Protein AF-0000000086139986 (afdb_homodimer)

Foldseek 3Di:
DDDDDPDDDPCVLQDQVPQDPLLVVLQVVQLVQLPPDDDCVVVHLVVVQVCQCVQNGSDGRADADPQKDWDWDDAPDPPDTWIKIKHAEDPPDQAPAEEEEEEDDLLRHDANRRQRVLQNLLCHLRRHIYIYTGFHGWLVDAPPRSLRSLLRVLVCQQVPVCVVPVHHHAEYEYAAQRLCSRVLSQVSCVVPVVVRPGHLEYERELYQQQLLCPFPLLVVQDRSGPDHNVVSVVSSCGRPPPAHSVNCLPCSNRVLNPPLLVGPDEAYEYEYESNESSVRVRVSSLVVNVVSVYHGHYDYHYSQYGPNCRDDPPSDPSNVVSSVVVSVSSNVSD/DDDDDPDDDPCVLQDQVPQDPLLVVLQVVQLVQLPPDDDCVVVHLVVVQVCLCVQNGSDGRADADPQKDWDWDDAPDPPDTWIKIKHAEDPPDQAPAEEEEEEDDLLRHDANRRQRVLQNLLCHLRRHMYIYTGFHGWLVDAPPRSLRSLLRVLVCQQVCVCVPPVHHHAEYEYAAQRLCSRVLSQVSCVVPVVVRPGHLEYERELYDQQLLCPFPLLVVQDRSGPDHNVVSVVSSCGRPPPAHSVNCLPCSNRVLNPPLLVGPDEAYEYEYESNESSVRVRVSSLVVNVVSVYHGHYDYHYSQYGPNCRDDPPSDVSNVVSSVVVSVSSNVSD

pLDDT: mean 95.76, std 4.06, range [76.69, 98.94]

Radius of gyration: 26.97 Å; Cα contacts (8 Å, |Δi|>4): 1418; chains: 2; bounding box: 52×84×65 Å

Solvent-accessible surface area (backbone atoms only — not comparable to full-atom values): 34161 Å² total; per-residue (Å²): 130,81,86,73,45,43,43,49,64,57,34,65,47,57,40,73,84,61,36,48,67,55,39,50,52,42,51,53,52,47,34,55,44,61,69,69,42,86,52,44,86,78,69,33,52,70,54,37,48,49,30,35,68,70,44,70,40,71,54,80,41,60,58,72,52,84,77,50,42,80,48,70,44,68,43,87,51,86,94,42,66,36,48,30,28,34,30,66,39,67,88,94,58,82,48,74,18,24,33,43,36,30,54,31,44,50,50,44,40,78,47,39,58,53,50,36,68,60,46,47,48,53,10,60,69,50,32,15,30,26,41,22,40,34,54,54,36,18,65,90,33,30,71,59,47,26,56,50,44,49,38,31,49,50,52,46,32,69,75,40,21,41,82,75,70,64,22,46,52,30,33,40,23,16,30,29,42,6,15,30,49,32,53,53,32,51,54,47,42,59,68,73,39,71,86,54,91,60,51,61,28,34,44,31,34,39,18,56,32,59,70,53,71,72,51,46,38,47,74,66,50,80,59,68,50,84,51,36,53,70,61,50,50,53,29,47,46,36,33,42,68,92,59,49,59,76,59,28,51,39,39,92,69,5,52,58,49,40,71,57,62,79,45,91,57,49,35,35,39,30,32,34,21,65,49,24,43,37,34,47,37,31,55,50,48,37,50,52,43,24,51,40,60,26,54,42,34,33,44,69,32,46,50,28,39,55,68,39,74,74,47,63,76,81,60,31,72,58,24,50,52,49,53,49,52,53,43,50,54,52,45,73,61,100,130,81,84,75,46,44,43,47,67,58,34,65,47,56,40,74,85,61,35,48,67,55,38,51,52,43,51,53,51,46,33,57,42,63,67,70,42,84,52,44,87,76,68,33,51,72,55,39,49,50,31,36,66,69,44,69,42,73,54,77,40,60,58,73,53,85,76,50,41,82,48,71,43,70,41,89,51,86,96,41,67,36,46,30,27,33,30,65,38,66,88,94,57,82,47,74,19,24,33,41,36,30,54,32,44,52,51,44,39,78,48,38,58,54,51,35,68,60,46,48,47,53,8,60,68,50,33,15,31,27,41,22,40,35,56,54,36,18,64,89,33,30,71,57,47,26,55,51,43,48,38,31,48,51,53,47,33,69,75,40,23,41,81,75,70,63,21,47,52,27,32,40,24,17,30,29,42,7,15,30,48,35,54,53,32,51,54,48,43,61,69,73,40,69,84,55,92,61,51,58,29,34,45,31,34,40,19,56,32,59,69,53,72,71,50,47,37,46,73,67,48,80,59,66,49,86,52,35,54,70,60,50,52,53,30,48,47,36,33,42,67,92,58,49,59,76,60,27,50,38,38,92,69,5,53,59,48,42,71,57,61,79,45,90,58,49,33,33,39,29,33,34,20,65,48,24,41,38,35,46,37,33,55,51,47,37,50,53,44,24,50,41,61,25,55,42,34,32,45,67,32,45,49,27,39,56,68,40,74,72,48,64,75,81,58,30,71,56,23,50,52,48,55,49,50,54,42,51,53,53,45,74,62,102

Sequence (668 aa):
MPLESDLKLDQSKFHPSTISQQTHDFNAKLMEIGNAGPKWYEVGAEKYRQMRWNGETPMPRPAVLPEGQNIELPSRDAGRTIPCRVFKPAEGTQPNGVFYHIHGGGWVLQSEHFQDSMLKRYSDEANLVVVSVGYRLAPEHPYPAGNEDCFDIGEYLVDHAEEKFGAELKFLGGDSAGAHLCVLTAMKLLETRKNWRGFKGLVLNFGCYDLTESMPQVRHFDLPLVLDYDIMLKYFEAYLPGKTTDDRRDPWISPLYAKLNEYKLPSALFTCGTSDLLLDDSVIMSTKWAMSGAESILKIYPGAPHGFSFFPVGGTEQTEECLKDIGTFMRERLMPLESDLKLDQSKFHPSTISQQTHDFNAKLMEIGNAGPKWYEVGAEKYRQMRWNGETPMPRPAVLPEGQNIELPSRDAGRTIPCRVFKPAEGTQPNGVFYHIHGGGWVLQSEHFQDSMLKRYSDEANLVVVSVGYRLAPEHPYPAGNEDCFDIGEYLVDHAEEKFGAELKFLGGDSAGAHLCVLTAMKLLETRKNWRGFKGLVLNFGCYDLTESMPQVRHFDLPLVLDYDIMLKYFEAYLPGKTTDDRRDPWISPLYAKLNEYKLPSALFTCGTSDLLLDDSVIMSTKWAMSGAESILKIYPGAPHGFSFFPVGGTEQTEECLKDIGTFMRERL

Structure (mmCIF, N/CA/C/O backbone):
data_AF-0000000086139986-model_v1
#
loop_
_entity.id
_entity.type
_entity.pdbx_description
1 polymer 'Alpha/beta hydrolase fold-3 domain-containing protein'
#
loop_
_atom_site.group_PDB
_atom_site.id
_atom_site.type_symbol
_atom_site.label_atom_id
_atom_site.label_alt_id
_atom_site.label_comp_id
_atom_site.label_asym_id
_atom_site.label_entity_id
_atom_site.label_seq_id
_atom_site.pdbx_PDB_ins_code
_atom_site.Cartn_x
_atom_site.Cartn_y
_atom_site.Cartn_z
_atom_site.occupancy
_atom_site.B_iso_or_equiv
_atom_site.auth_seq_id
_atom_site.auth_comp_id
_atom_site.auth_asym_id
_atom_site.auth_atom_id
_atom_site.pdbx_PDB_model_num
ATOM 1 N N . MET A 1 1 ? -2.66 24.266 -16.938 1 76.69 1 MET A N 1
ATOM 2 C CA . MET A 1 1 ? -3.018 22.859 -17.172 1 76.69 1 MET A CA 1
ATOM 3 C C . MET A 1 1 ? -3.332 22.156 -15.859 1 76.69 1 MET A C 1
ATOM 5 O O . MET A 1 1 ? -2.777 22.5 -14.812 1 76.69 1 MET A O 1
ATOM 9 N N . PRO A 1 2 ? -4.23 21.234 -15.797 1 90.25 2 PRO A N 1
ATOM 10 C CA . PRO A 1 2 ? -4.594 20.547 -14.555 1 90.25 2 PRO A CA 1
ATOM 11 C C . PRO A 1 2 ? -3.443 19.734 -13.977 1 90.25 2 PRO A C 1
ATOM 13 O O . PRO A 1 2 ? -2.605 19.219 -14.719 1 90.25 2 PRO A O 1
ATOM 16 N N . LEU A 1 3 ? -3.289 19.797 -12.711 1 96.12 3 LEU A N 1
ATOM 17 C CA . LEU A 1 3 ? -2.273 19 -12.023 1 96.12 3 LEU A CA 1
ATOM 18 C C . LEU A 1 3 ? -2.471 17.516 -12.289 1 96.12 3 LEU A C 1
ATOM 20 O O . LEU A 1 3 ? -3.564 16.984 -12.086 1 96.12 3 LEU A O 1
ATOM 24 N N . GLU A 1 4 ? -1.455 16.875 -12.82 1 96.31 4 GLU A N 1
ATOM 25 C CA . GLU A 1 4 ? -1.556 15.469 -13.188 1 96.31 4 GLU A CA 1
ATOM 26 C C . GLU A 1 4 ? -0.961 14.578 -12.102 1 96.31 4 GLU A C 1
ATOM 28 O O . GLU A 1 4 ? 0.169 14.797 -11.656 1 96.31 4 GLU A O 1
ATOM 33 N N . SER A 1 5 ? -1.683 13.594 -11.711 1 98.44 5 SER A N 1
ATOM 34 C CA . SER A 1 5 ? -1.228 12.648 -10.703 1 98.44 5 SER A CA 1
ATOM 35 C C . SER A 1 5 ? -0.131 11.742 -11.242 1 98.44 5 SER A C 1
ATOM 37 O O . SER A 1 5 ? -0.204 11.289 -12.391 1 98.44 5 SER A O 1
ATOM 39 N N . ASP A 1 6 ? 0.891 11.477 -10.484 1 98.69 6 ASP A N 1
ATOM 40 C CA . ASP A 1 6 ? 1.947 10.539 -10.836 1 98.69 6 ASP A CA 1
ATOM 41 C C . ASP A 1 6 ? 1.455 9.094 -10.742 1 98.69 6 ASP A C 1
ATOM 43 O O . ASP A 1 6 ? 2.107 8.172 -11.234 1 98.69 6 ASP A O 1
ATOM 47 N N . LEU A 1 7 ? 0.318 8.867 -10.117 1 98.62 7 LEU A N 1
ATOM 48 C CA . LEU A 1 7 ? -0.351 7.574 -10.039 1 98.62 7 LEU A CA 1
ATOM 49 C C . LEU A 1 7 ? -1.809 7.691 -10.477 1 98.62 7 LEU A C 1
ATOM 51 O O . LEU A 1 7 ? -2.557 8.516 -9.938 1 98.62 7 LEU A O 1
ATOM 55 N N . LYS A 1 8 ? -2.23 6.891 -11.453 1 97.88 8 LYS A N 1
ATOM 56 C CA . LYS A 1 8 ? -3.607 6.867 -11.93 1 97.88 8 LYS A CA 1
ATOM 57 C C . LYS A 1 8 ? -4.227 5.484 -11.758 1 97.88 8 LYS A C 1
ATOM 59 O O . LYS A 1 8 ? -3.607 4.473 -12.094 1 97.88 8 LYS A O 1
ATOM 64 N N . LEU A 1 9 ? -5.309 5.387 -11.164 1 98.12 9 LEU A N 1
ATOM 65 C CA . LEU A 1 9 ? -6.074 4.168 -10.93 1 98.12 9 LEU A CA 1
ATOM 66 C C . LEU A 1 9 ? -7.445 4.254 -11.594 1 98.12 9 LEU A C 1
ATOM 68 O O . LEU A 1 9 ? -8.102 5.297 -11.539 1 98.12 9 LEU A O 1
ATOM 72 N N . ASP A 1 10 ? -7.844 3.25 -12.336 1 97.62 10 ASP A N 1
ATOM 73 C CA . ASP A 1 10 ? -9.219 3.178 -12.836 1 97.62 10 ASP A CA 1
ATOM 74 C C . ASP A 1 10 ? -10.195 2.904 -11.703 1 97.62 10 ASP A C 1
ATOM 76 O O . ASP A 1 10 ? -10.523 1.748 -11.414 1 97.62 10 ASP A O 1
ATOM 80 N N . GLN A 1 11 ? -10.766 3.908 -11.148 1 96.62 11 GLN A N 1
ATOM 81 C CA . GLN A 1 11 ? -11.578 3.832 -9.938 1 96.62 11 GLN A CA 1
ATOM 82 C C . GLN A 1 11 ? -12.875 3.062 -10.195 1 96.62 11 GLN A C 1
ATOM 84 O O . GLN A 1 11 ? -13.469 2.514 -9.266 1 96.62 11 GLN A O 1
ATOM 89 N N . SER A 1 12 ? -13.312 3.07 -11.43 1 96.44 12 SER A N 1
ATOM 90 C CA . SER A 1 12 ? -14.594 2.445 -11.75 1 96.44 12 SER A CA 1
ATOM 91 C C . SER A 1 12 ? -14.57 0.955 -11.422 1 96.44 12 SER A C 1
ATOM 93 O O . SER A 1 12 ? -15.609 0.375 -11.094 1 96.44 12 SER A O 1
ATOM 95 N N . LYS A 1 13 ? -13.375 0.367 -11.469 1 97.38 13 LYS A N 1
ATOM 96 C CA . LYS A 1 13 ? -13.242 -1.067 -11.234 1 97.38 13 LYS A CA 1
ATOM 97 C C . LYS A 1 13 ? -13.602 -1.424 -9.797 1 97.38 13 LYS A C 1
ATOM 99 O O . LYS A 1 13 ? -13.883 -2.586 -9.492 1 97.38 13 LYS A O 1
ATOM 104 N N . PHE A 1 14 ? -13.609 -0.448 -8.906 1 97.31 14 PHE A N 1
ATOM 105 C CA . PHE A 1 14 ? -13.766 -0.72 -7.484 1 97.31 14 PHE A CA 1
ATOM 106 C C . PHE A 1 14 ? -15.156 -0.332 -7.008 1 97.31 14 PHE A C 1
ATOM 108 O O . PHE A 1 14 ? -15.516 -0.578 -5.855 1 97.31 14 PHE A O 1
ATOM 115 N N . HIS A 1 15 ? -15.922 0.319 -7.855 1 95.38 15 HIS A N 1
ATOM 116 C CA . HIS A 1 15 ? -17.266 0.729 -7.465 1 95.38 15 HIS A CA 1
ATOM 117 C C . HIS A 1 15 ? -18.219 -0.459 -7.441 1 95.38 15 HIS A C 1
ATOM 119 O O . HIS A 1 15 ? -18.281 -1.233 -8.398 1 95.38 15 HIS A O 1
ATOM 125 N N . PRO A 1 16 ? -19 -0.595 -6.406 1 93 16 PRO A N 1
ATOM 126 C CA . PRO A 1 16 ? -19.891 -1.747 -6.281 1 93 16 PRO A CA 1
ATOM 127 C C . PRO A 1 16 ? -20.891 -1.84 -7.426 1 93 16 PRO A C 1
ATOM 129 O O . PRO A 1 16 ? -21.328 -2.938 -7.781 1 93 16 PRO A O 1
ATOM 132 N N . SER A 1 17 ? -21.25 -0.724 -7.988 1 94.56 17 SER A N 1
ATOM 133 C CA . SER A 1 17 ? -22.266 -0.7 -9.031 1 94.56 17 SER A CA 1
ATOM 134 C C . SER A 1 17 ? -21.766 -1.358 -10.312 1 94.56 17 SER A C 1
ATOM 136 O O . SER A 1 17 ? -22.547 -1.663 -11.211 1 94.56 17 SER A O 1
ATOM 138 N N . THR A 1 18 ? -20.453 -1.603 -10.422 1 96.25 18 THR A N 1
ATOM 139 C CA . THR A 1 18 ? -19.875 -2.18 -11.633 1 96.25 18 THR A CA 1
ATOM 140 C C . THR A 1 18 ? -19.922 -3.703 -11.578 1 96.25 18 THR A C 1
ATOM 142 O O . THR A 1 18 ? -19.641 -4.375 -12.578 1 96.25 18 THR A O 1
ATOM 145 N N . ILE A 1 19 ? -20.281 -4.238 -10.492 1 97.31 19 ILE A N 1
ATOM 146 C CA . ILE A 1 19 ? -20.406 -5.688 -10.359 1 97.31 19 ILE A CA 1
ATOM 147 C C . ILE A 1 19 ? -21.703 -6.16 -11.031 1 97.31 19 ILE A C 1
ATOM 149 O O . ILE A 1 19 ? -22.797 -5.703 -10.688 1 97.31 19 ILE A O 1
ATOM 153 N N . SER A 1 20 ? -21.625 -7.035 -11.977 1 97.12 20 SER A N 1
ATOM 154 C CA . SER A 1 20 ? -22.781 -7.52 -12.734 1 97.12 20 SER A CA 1
ATOM 155 C C . SER A 1 20 ? -23.672 -8.414 -11.875 1 97.12 20 SER A C 1
ATOM 157 O O . SER A 1 20 ? -23.219 -8.961 -10.859 1 97.12 20 SER A O 1
ATOM 159 N N . GLN A 1 21 ? -24.891 -8.555 -12.305 1 97.19 21 GLN A N 1
ATOM 160 C CA . GLN A 1 21 ? -25.797 -9.469 -11.633 1 97.19 21 GLN A CA 1
ATOM 161 C C . GLN A 1 21 ? -25.312 -10.914 -11.734 1 97.19 21 GLN A C 1
ATOM 163 O O . GLN A 1 21 ? -25.453 -11.695 -10.789 1 97.19 21 GLN A O 1
ATOM 168 N N . GLN A 1 22 ? -24.75 -11.227 -12.883 1 96.31 22 GLN A N 1
ATOM 169 C CA . GLN A 1 22 ? -24.203 -12.562 -13.07 1 96.31 22 GLN A CA 1
ATOM 170 C C . GLN A 1 22 ? -23.141 -12.875 -12.023 1 96.31 22 GLN A C 1
ATOM 172 O O . GLN A 1 22 ? -23.141 -13.961 -11.438 1 96.31 22 GLN A O 1
ATOM 177 N N . THR A 1 23 ? -22.25 -11.938 -11.742 1 96.62 23 THR A N 1
ATOM 178 C CA . THR A 1 23 ? -21.203 -12.117 -10.742 1 96.62 23 THR A CA 1
ATOM 179 C C . THR A 1 23 ? -21.797 -12.18 -9.336 1 96.62 23 THR A C 1
ATOM 181 O O . THR A 1 23 ? -21.375 -12.992 -8.516 1 96.62 23 THR A O 1
ATOM 184 N N . HIS A 1 24 ? -22.812 -11.375 -9.047 1 96.94 24 HIS A N 1
ATOM 185 C CA . HIS A 1 24 ? -23.5 -11.438 -7.762 1 96.94 24 HIS A CA 1
ATOM 186 C C . HIS A 1 24 ? -24.109 -12.82 -7.535 1 96.94 24 HIS A C 1
ATOM 188 O O . HIS A 1 24 ? -23.953 -13.398 -6.457 1 96.94 24 HIS A O 1
ATOM 194 N N . ASP A 1 25 ? -24.781 -13.289 -8.578 1 96.38 25 ASP A N 1
ATOM 195 C CA . ASP A 1 25 ? -25.438 -14.586 -8.484 1 96.38 25 ASP A CA 1
ATOM 196 C C . ASP A 1 25 ? -24.422 -15.703 -8.266 1 96.38 25 ASP A C 1
ATOM 198 O O . ASP A 1 25 ? -24.641 -16.609 -7.461 1 96.38 25 ASP A O 1
ATOM 202 N N . PHE A 1 26 ? -23.422 -15.617 -9 1 94.94 26 PHE A N 1
ATOM 203 C CA . PHE A 1 26 ? -22.359 -16.609 -8.875 1 94.94 26 PHE A CA 1
ATOM 204 C C . PHE A 1 26 ? -21.812 -16.625 -7.453 1 94.94 26 PHE A C 1
ATOM 206 O O . PHE A 1 26 ? -21.672 -17.703 -6.852 1 94.94 26 PHE A O 1
ATOM 213 N N . ASN A 1 27 ? -21.453 -15.469 -6.883 1 95.62 27 ASN A N 1
ATOM 214 C CA . ASN A 1 27 ? -20.922 -15.352 -5.531 1 95.62 27 ASN A CA 1
ATOM 215 C C . ASN A 1 27 ? -21.906 -15.875 -4.488 1 95.62 27 ASN A C 1
ATOM 217 O O . ASN A 1 27 ? -21.5 -16.516 -3.516 1 95.62 27 ASN A O 1
ATOM 221 N N . ALA A 1 28 ? -23.172 -15.586 -4.715 1 95.25 28 ALA A N 1
ATOM 222 C CA . ALA A 1 28 ? -24.203 -16.094 -3.803 1 95.25 28 ALA A CA 1
ATOM 223 C C . ALA A 1 28 ? -24.188 -17.609 -3.756 1 95.25 28 ALA A C 1
ATOM 225 O O . ALA A 1 28 ? -24.266 -18.203 -2.68 1 95.25 28 ALA A O 1
ATOM 226 N N . LYS A 1 29 ? -24.094 -18.203 -4.91 1 92.69 29 LYS A N 1
ATOM 227 C CA . LYS A 1 29 ? -24.031 -19.656 -4.992 1 92.69 29 LYS A CA 1
ATOM 228 C C . LYS A 1 29 ? -22.766 -20.188 -4.324 1 92.69 29 LYS A C 1
ATOM 230 O O . LYS A 1 29 ? -22.812 -21.219 -3.65 1 92.69 29 LYS A O 1
ATOM 235 N N . LEU A 1 30 ? -21.672 -19.516 -4.559 1 92 30 LEU A N 1
ATOM 236 C CA . LEU A 1 30 ? -20.406 -19.906 -3.957 1 92 30 LEU A CA 1
ATOM 237 C C . LEU A 1 30 ? -20.5 -19.891 -2.436 1 92 30 LEU A C 1
ATOM 239 O O . LEU A 1 30 ? -19.984 -20.797 -1.77 1 92 30 LEU A O 1
ATOM 243 N N . MET A 1 31 ? -21.078 -18.844 -1.879 1 92.44 31 MET A N 1
ATOM 244 C CA . MET A 1 31 ? -21.234 -18.734 -0.431 1 92.44 31 MET A CA 1
ATOM 245 C C . MET A 1 31 ? -22.078 -19.875 0.119 1 92.44 31 MET A C 1
ATOM 247 O O . MET A 1 31 ? -21.797 -20.406 1.2 1 92.44 31 MET A O 1
ATOM 251 N N . GLU A 1 32 ? -23.062 -20.312 -0.657 1 90.69 32 GLU A N 1
ATOM 252 C CA . GLU A 1 32 ? -23.891 -21.438 -0.259 1 90.69 32 GLU A CA 1
ATOM 253 C C . GLU A 1 32 ? -23.109 -22.734 -0.245 1 90.69 32 GLU A C 1
ATOM 255 O O . GLU A 1 32 ? -23.203 -23.516 0.701 1 90.69 32 GLU A O 1
ATOM 260 N N . ILE A 1 33 ? -22.297 -22.938 -1.232 1 86 33 ILE A N 1
ATOM 261 C CA . ILE A 1 33 ? -21.5 -24.156 -1.381 1 86 33 ILE A CA 1
ATOM 262 C C . ILE A 1 33 ? -20.422 -24.203 -0.304 1 86 33 ILE A C 1
ATOM 264 O O . ILE A 1 33 ? -20.172 -25.25 0.292 1 86 33 ILE A O 1
ATOM 268 N N . GLY A 1 34 ? -19.75 -23.062 -0.079 1 80.31 34 GLY A N 1
ATOM 269 C CA . GLY A 1 34 ? -18.656 -22.984 0.883 1 80.31 34 GLY A CA 1
ATOM 270 C C . GLY A 1 34 ? -19.094 -23.328 2.297 1 80.31 34 GLY A C 1
ATOM 271 O O . GLY A 1 34 ? -18.281 -23.812 3.094 1 80.31 34 GLY A O 1
ATOM 272 N N . ASN A 1 35 ? -20.312 -23.156 2.596 1 80.06 35 ASN A N 1
ATOM 273 C CA . ASN A 1 35 ? -20.828 -23.375 3.943 1 80.06 35 ASN A CA 1
ATOM 274 C C . ASN A 1 35 ? -21.359 -24.797 4.109 1 80.06 35 ASN A C 1
ATOM 276 O O . ASN A 1 35 ? -21.688 -25.219 5.223 1 80.06 35 ASN A O 1
ATOM 280 N N . ALA A 1 36 ? -21.391 -25.562 3.123 1 84.75 36 ALA A N 1
ATOM 281 C CA . ALA A 1 36 ? -22.078 -26.844 3.168 1 84.75 36 ALA A CA 1
ATOM 282 C C . ALA A 1 36 ? -21.109 -27.969 3.566 1 84.75 36 ALA A C 1
ATOM 284 O O . ALA A 1 36 ? -21.547 -29.062 3.93 1 84.75 36 ALA A O 1
ATOM 285 N N . GLY A 1 37 ? -19.844 -27.781 3.619 1 85.62 37 GLY A N 1
ATOM 286 C CA . GLY A 1 37 ? -18.906 -28.844 3.945 1 85.62 37 GLY A CA 1
ATOM 287 C C . GLY A 1 37 ? -17.875 -28.438 4.992 1 85.62 37 GLY A C 1
ATOM 288 O O . GLY A 1 37 ? -17.844 -27.281 5.418 1 85.62 37 GLY A O 1
ATOM 289 N N . PRO A 1 38 ? -17.234 -29.484 5.406 1 91.75 38 PRO A N 1
ATOM 290 C CA . PRO A 1 38 ? -16.219 -29.172 6.414 1 91.75 38 PRO A CA 1
ATOM 291 C C . PRO A 1 38 ? -15.047 -28.359 5.852 1 91.75 38 PRO A C 1
ATOM 293 O O . PRO A 1 38 ? -14.766 -28.422 4.652 1 91.75 38 PRO A O 1
ATOM 296 N N . LYS A 1 39 ? -14.422 -27.625 6.738 1 93.19 39 LYS A N 1
ATOM 297 C CA . LYS A 1 39 ? -13.164 -26.969 6.398 1 93.19 39 LYS A CA 1
ATOM 298 C C . LYS A 1 39 ? -11.984 -27.922 6.586 1 93.19 39 LYS A C 1
ATOM 300 O O . LYS A 1 39 ? -12.07 -28.891 7.352 1 93.19 39 LYS A O 1
ATOM 305 N N . TRP A 1 40 ? -10.883 -27.594 5.863 1 96 40 TRP A N 1
ATOM 306 C CA . TRP A 1 40 ? -9.75 -28.516 5.879 1 96 40 TRP A CA 1
ATOM 307 C C . TRP A 1 40 ? -9.188 -28.672 7.289 1 96 40 TRP A C 1
ATOM 309 O O . TRP A 1 40 ? -8.703 -29.734 7.66 1 96 40 TRP A O 1
ATOM 319 N N . TYR A 1 41 ? -9.258 -27.531 8.125 1 96.5 41 TYR A N 1
ATOM 320 C CA . TYR A 1 41 ? -8.641 -27.562 9.445 1 96.5 41 TYR A CA 1
ATOM 321 C C . TYR A 1 41 ? -9.555 -28.234 10.461 1 96.5 41 TYR A C 1
ATOM 323 O O . TYR A 1 41 ? -9.141 -28.5 11.594 1 96.5 41 TYR A O 1
ATOM 331 N N . GLU A 1 42 ? -10.789 -28.516 10.086 1 96 42 GLU A N 1
ATOM 332 C CA . GLU A 1 42 ? -11.719 -29.25 10.938 1 96 42 GLU A CA 1
ATOM 333 C C . GLU A 1 42 ? -11.516 -30.766 10.812 1 96 42 GLU A C 1
ATOM 335 O O . GLU A 1 42 ? -11.703 -31.5 11.773 1 96 42 GLU A O 1
ATOM 340 N N . VAL A 1 43 ? -11.133 -31.266 9.641 1 96.81 43 VAL A N 1
ATOM 341 C CA . VAL A 1 43 ? -11.039 -32.688 9.406 1 96.81 43 VAL A CA 1
ATOM 342 C C . VAL A 1 43 ? -9.578 -33.094 9.234 1 96.81 43 VAL A C 1
ATOM 344 O O . VAL A 1 43 ? -9.258 -34.281 9.203 1 96.81 43 VAL A O 1
ATOM 347 N N . GLY A 1 44 ? -8.734 -32.125 9.125 1 97.69 44 GLY A N 1
ATOM 348 C CA . GLY A 1 44 ? -7.336 -32.375 8.828 1 97.69 44 GLY A CA 1
ATOM 349 C C . GLY A 1 44 ? -7 -32.219 7.355 1 97.69 44 GLY A C 1
ATOM 350 O O . GLY A 1 44 ? -7.781 -32.594 6.484 1 97.69 44 GLY A O 1
ATOM 351 N N . ALA A 1 45 ? -5.859 -31.672 7.105 1 98.12 45 ALA A N 1
ATOM 352 C CA . ALA A 1 45 ? -5.453 -31.297 5.75 1 98.12 45 ALA A CA 1
ATOM 353 C C . ALA A 1 45 ? -5.379 -32.531 4.848 1 98.12 45 ALA A C 1
ATOM 355 O O . ALA A 1 45 ? -5.926 -32.531 3.74 1 98.12 45 ALA A O 1
ATOM 356 N N . GLU A 1 46 ? -4.723 -33.562 5.277 1 97.81 46 GLU A N 1
ATOM 357 C CA . GLU A 1 46 ? -4.543 -34.75 4.477 1 97.81 46 GLU A CA 1
ATOM 358 C C . GLU A 1 46 ? -5.887 -35.375 4.098 1 97.81 46 GLU A C 1
ATOM 360 O O . GLU A 1 46 ? -6.113 -35.719 2.938 1 97.81 46 GLU A O 1
ATOM 365 N N . LYS A 1 47 ? -6.703 -35.5 5.082 1 97.62 47 LYS A N 1
ATOM 366 C CA . LYS A 1 47 ? -8.031 -36.062 4.828 1 97.62 47 LYS A CA 1
ATOM 367 C C . LYS A 1 47 ? -8.82 -35.188 3.865 1 97.62 47 LYS A C 1
ATOM 369 O O . LYS A 1 47 ? -9.492 -35.688 2.961 1 97.62 47 LYS A O 1
ATOM 374 N N . TYR A 1 48 ? -8.75 -33.906 4.078 1 97.19 48 TYR A N 1
ATOM 375 C CA . TYR A 1 48 ? -9.484 -33 3.211 1 97.19 48 TYR A CA 1
ATOM 376 C C . TYR A 1 48 ? -8.984 -33.094 1.773 1 97.19 48 TYR A C 1
ATOM 378 O O . TYR A 1 48 ? -9.781 -33.031 0.831 1 97.19 48 TYR A O 1
ATOM 386 N N . ARG A 1 49 ? -7.691 -33.219 1.588 1 97.75 49 ARG A N 1
ATOM 387 C CA . ARG A 1 49 ? -7.129 -33.375 0.253 1 97.75 49 ARG A CA 1
ATOM 388 C C . ARG A 1 49 ? -7.703 -34.625 -0.422 1 97.75 49 ARG A C 1
ATOM 390 O O . ARG A 1 49 ? -8.031 -34.594 -1.609 1 97.75 49 ARG A O 1
ATOM 397 N N . GLN A 1 50 ? -7.82 -35.656 0.324 1 97.06 50 GLN A N 1
ATOM 398 C CA . GLN A 1 50 ? -8.414 -36.875 -0.2 1 97.06 50 GLN A CA 1
ATOM 399 C C . GLN A 1 50 ? -9.875 -36.656 -0.569 1 97.06 50 GLN A C 1
ATOM 401 O O . GLN A 1 50 ? -10.328 -37.125 -1.618 1 97.06 50 GLN A O 1
ATOM 406 N N . MET A 1 51 ? -10.539 -36 0.309 1 96.38 51 MET A N 1
ATOM 407 C CA . MET A 1 51 ? -11.945 -35.719 0.061 1 96.38 51 MET A CA 1
ATOM 408 C C . MET A 1 51 ? -12.117 -34.906 -1.216 1 96.38 51 MET A C 1
ATOM 410 O O . MET A 1 51 ? -13.008 -35.188 -2.021 1 96.38 51 MET A O 1
ATOM 414 N N . ARG A 1 52 ? -11.273 -33.906 -1.409 1 95 52 ARG A N 1
ATOM 415 C CA . ARG A 1 52 ? -11.32 -33.094 -2.611 1 95 52 ARG A CA 1
ATOM 416 C C . ARG A 1 52 ? -11.078 -33.906 -3.861 1 95 52 ARG A C 1
ATOM 418 O O . ARG A 1 52 ? -11.789 -33.781 -4.855 1 95 52 ARG A O 1
ATOM 425 N N . TRP A 1 53 ? -10.094 -34.719 -3.791 1 95.19 53 TRP A N 1
ATOM 426 C CA . TRP A 1 53 ? -9.695 -35.531 -4.926 1 95.19 53 TRP A CA 1
ATOM 427 C C . TRP A 1 53 ? -10.797 -36.531 -5.289 1 95.19 53 TRP A C 1
ATOM 429 O O . TRP A 1 53 ? -11.023 -36.812 -6.469 1 95.19 53 TRP A O 1
ATOM 439 N N . ASN A 1 54 ? -11.508 -37 -4.254 1 95.06 54 ASN A N 1
ATOM 440 C CA . ASN A 1 54 ? -12.523 -38.031 -4.434 1 95.06 54 ASN A CA 1
ATOM 441 C C . ASN A 1 54 ? -13.891 -37.406 -4.762 1 95.06 54 ASN A C 1
ATOM 443 O O . ASN A 1 54 ? -14.852 -38.156 -5.016 1 95.06 54 ASN A O 1
ATOM 447 N N . GLY A 1 55 ? -13.977 -36.156 -4.742 1 92.31 55 GLY A N 1
ATOM 448 C CA . GLY A 1 55 ? -15.25 -35.531 -5.012 1 92.31 55 GLY A CA 1
ATOM 449 C C . GLY A 1 55 ? -16.203 -35.562 -3.838 1 92.31 55 GLY A C 1
ATOM 450 O O . GLY A 1 55 ? -17.422 -35.625 -4.023 1 92.31 55 GLY A O 1
ATOM 451 N N . GLU A 1 56 ? -15.648 -35.562 -2.672 1 93.5 56 GLU A N 1
ATOM 452 C CA . GLU A 1 56 ? -16.453 -35.719 -1.463 1 93.5 56 GLU A CA 1
ATOM 453 C C . GLU A 1 56 ? -16.672 -34.375 -0.777 1 93.5 56 GLU A C 1
ATOM 455 O O . GLU A 1 56 ? -17.156 -34.312 0.352 1 93.5 56 GLU A O 1
ATOM 460 N N . THR A 1 57 ? -16.266 -33.344 -1.31 1 91.12 57 THR A N 1
ATOM 461 C CA . THR A 1 57 ? -16.531 -31.984 -0.829 1 91.12 57 THR A CA 1
ATOM 462 C C . THR A 1 57 ? -17.578 -31.297 -1.708 1 91.12 57 THR A C 1
ATOM 464 O O . THR A 1 57 ? -17.875 -31.766 -2.807 1 91.12 57 THR A O 1
ATOM 467 N N . PRO A 1 58 ? -18.188 -30.219 -1.199 1 86.06 58 PRO A N 1
ATOM 468 C CA . PRO A 1 58 ? -19.172 -29.516 -2.012 1 86.06 58 PRO A CA 1
ATOM 469 C C . PRO A 1 58 ? -18.594 -28.969 -3.316 1 86.06 58 PRO A C 1
ATOM 471 O O . PRO A 1 58 ? -19.312 -28.766 -4.289 1 86.06 58 PRO A O 1
ATOM 474 N N . MET A 1 59 ? -17.359 -28.781 -3.35 1 83.81 59 MET A N 1
ATOM 475 C CA . MET A 1 59 ? -16.703 -28.375 -4.586 1 83.81 59 MET A CA 1
ATOM 476 C C . MET A 1 59 ? -16.438 -29.578 -5.488 1 83.81 59 MET A C 1
ATOM 478 O O . MET A 1 59 ? -16.094 -30.656 -5.004 1 83.81 59 MET A O 1
ATOM 482 N N . PRO A 1 60 ? -16.609 -29.375 -6.758 1 83.31 60 PRO A N 1
ATOM 483 C CA . PRO A 1 60 ? -16.359 -30.5 -7.664 1 83.31 60 PRO A CA 1
ATOM 484 C C . PRO A 1 60 ? -14.914 -30.984 -7.613 1 83.31 60 PRO A C 1
ATOM 486 O O . PRO A 1 60 ? -14.008 -30.219 -7.297 1 83.31 60 PRO A O 1
ATOM 489 N N . ARG A 1 61 ? -14.727 -32.25 -7.859 1 90.31 61 ARG A N 1
ATOM 490 C CA . ARG A 1 61 ? -13.375 -32.781 -7.961 1 90.31 61 ARG A CA 1
ATOM 491 C C . ARG A 1 61 ? -12.617 -32.156 -9.125 1 90.31 61 ARG A C 1
ATOM 493 O O . ARG A 1 61 ? -13.234 -31.703 -10.094 1 90.31 61 ARG A O 1
ATOM 500 N N . PRO A 1 62 ? -11.297 -32.094 -9.102 1 90.62 62 PRO A N 1
ATOM 501 C CA . PRO A 1 62 ? -10.531 -31.484 -10.188 1 90.62 62 PRO A CA 1
ATOM 502 C C . PRO A 1 62 ? -10.656 -32.25 -11.5 1 90.62 62 PRO A C 1
ATOM 504 O O . PRO A 1 62 ? -10.734 -33.469 -11.492 1 90.62 62 PRO A O 1
ATOM 507 N N . ALA A 1 63 ? -10.695 -31.484 -12.578 1 90.75 63 ALA A N 1
ATOM 508 C CA . ALA A 1 63 ? -10.656 -32.094 -13.914 1 90.75 63 ALA A CA 1
ATOM 509 C C . ALA A 1 63 ? -9.227 -32.406 -14.32 1 90.75 63 ALA A C 1
ATOM 511 O O . ALA A 1 63 ? -8.391 -31.516 -14.445 1 90.75 63 ALA A O 1
ATOM 512 N N . VAL A 1 64 ? -8.922 -33.688 -14.492 1 94.88 64 VAL A N 1
ATOM 513 C CA . VAL A 1 64 ? -7.598 -34.125 -14.922 1 94.88 64 VAL A CA 1
ATOM 514 C C . VAL A 1 64 ? -7.625 -34.469 -16.406 1 94.88 64 VAL A C 1
ATOM 516 O O . VAL A 1 64 ? -8.312 -35.406 -16.812 1 94.88 64 VAL A O 1
ATOM 519 N N . LEU A 1 65 ? -6.895 -33.75 -17.188 1 95.81 65 LEU A N 1
ATOM 520 C CA . LEU A 1 65 ? -6.906 -33.906 -18.641 1 95.81 65 LEU A CA 1
ATOM 521 C C . LEU A 1 65 ? -5.883 -34.969 -19.062 1 95.81 65 LEU A C 1
ATOM 523 O O . LEU A 1 65 ? -4.762 -35 -18.547 1 95.81 65 LEU A O 1
ATOM 527 N N . PRO A 1 66 ? -6.25 -35.812 -19.953 1 95.75 66 PRO A N 1
ATOM 528 C CA . PRO A 1 66 ? -5.316 -36.844 -20.406 1 95.75 66 PRO A CA 1
ATOM 529 C C . PRO A 1 66 ? -4.094 -36.25 -21.125 1 95.75 66 PRO A C 1
ATOM 531 O O . PRO A 1 66 ? -3.057 -36.938 -21.203 1 95.75 66 PRO A O 1
ATOM 534 N N . GLU A 1 67 ? -4.188 -35.062 -21.609 1 95.19 67 GLU A N 1
ATOM 535 C CA . GLU A 1 67 ? -3.105 -34.375 -22.328 1 95.19 67 GLU A CA 1
ATOM 536 C C . GLU A 1 67 ? -1.942 -34.062 -21.406 1 95.19 67 GLU A C 1
ATOM 538 O O . GLU A 1 67 ? -0.831 -33.781 -21.859 1 95.19 67 GLU A O 1
ATOM 543 N N . GLY A 1 68 ? -2.248 -34 -20.141 1 96.94 68 GLY A N 1
ATOM 544 C CA . GLY A 1 68 ? -1.186 -33.719 -19.188 1 96.94 68 GLY A CA 1
ATOM 545 C C . GLY A 1 68 ? -0.297 -34.906 -18.906 1 96.94 68 GLY A C 1
ATOM 546 O O . GLY A 1 68 ? -0.789 -36.031 -18.734 1 96.94 68 GLY A O 1
ATOM 547 N N . GLN A 1 69 ? 0.992 -34.688 -18.875 1 97.5 69 GLN A N 1
ATOM 548 C CA . GLN A 1 69 ? 1.96 -35.75 -18.578 1 97.5 69 GLN A CA 1
ATOM 549 C C . GLN A 1 69 ? 2.578 -35.562 -17.203 1 97.5 69 GLN A C 1
ATOM 551 O O . GLN A 1 69 ? 2.967 -34.438 -16.844 1 97.5 69 GLN A O 1
ATOM 556 N N . ASN A 1 70 ? 2.625 -36.625 -16.469 1 98.12 70 ASN A N 1
ATOM 557 C CA . ASN A 1 70 ? 3.289 -36.594 -15.172 1 98.12 70 ASN A CA 1
ATOM 558 C C . ASN A 1 70 ? 4.77 -36.938 -15.289 1 98.12 70 ASN A C 1
ATOM 560 O O . ASN A 1 70 ? 5.133 -37.938 -15.914 1 98.12 70 ASN A O 1
ATOM 564 N N . ILE A 1 71 ? 5.586 -36.094 -14.773 1 98.5 71 ILE A N 1
ATOM 565 C CA . ILE A 1 71 ? 7.023 -36.344 -14.75 1 98.5 71 ILE A CA 1
ATOM 566 C C . ILE A 1 71 ? 7.578 -36.062 -13.359 1 98.5 71 ILE A C 1
ATOM 568 O O . ILE A 1 71 ? 6.84 -35.656 -12.461 1 98.5 71 ILE A O 1
ATOM 572 N N . GLU A 1 72 ? 8.82 -36.375 -13.141 1 98.56 72 GLU A N 1
ATOM 573 C CA . GLU A 1 72 ? 9.562 -36.031 -11.93 1 98.56 72 GLU A CA 1
ATOM 574 C C . GLU A 1 72 ? 10.844 -35.281 -12.242 1 98.56 72 GLU A C 1
ATOM 576 O O . GLU A 1 72 ? 11.547 -35.625 -13.203 1 98.56 72 GLU A O 1
ATOM 581 N N . LEU A 1 73 ? 11.094 -34.281 -11.586 1 98.5 73 LEU A N 1
ATOM 582 C CA . LEU A 1 73 ? 12.32 -33.5 -11.719 1 98.5 73 LEU A CA 1
ATOM 583 C C . LEU A 1 73 ? 13.133 -33.531 -10.43 1 98.5 73 LEU A C 1
ATOM 585 O O . LEU A 1 73 ? 12.594 -33.844 -9.359 1 98.5 73 LEU A O 1
ATOM 589 N N . PRO A 1 74 ? 14.414 -33.25 -10.438 1 97.75 74 PRO A N 1
ATOM 590 C CA . PRO A 1 74 ? 15.281 -33.438 -9.273 1 97.75 74 PRO A CA 1
ATOM 591 C C . PRO A 1 74 ? 15.023 -32.438 -8.172 1 97.75 74 PRO A C 1
ATOM 593 O O . PRO A 1 74 ? 14.695 -31.266 -8.461 1 97.75 74 PRO A O 1
ATOM 596 N N . SER A 1 75 ? 15.219 -32.812 -6.934 1 97.94 75 SER A N 1
ATOM 597 C CA . SER A 1 75 ? 15.234 -31.984 -5.734 1 97.94 75 SER A CA 1
ATOM 598 C C . SER A 1 75 ? 16.656 -31.688 -5.281 1 97.94 75 SER A C 1
ATOM 600 O O . SER A 1 75 ? 17.594 -32.375 -5.668 1 97.94 75 SER A O 1
ATOM 602 N N . ARG A 1 76 ? 16.75 -30.609 -4.496 1 96.94 76 ARG A N 1
ATOM 603 C CA . ARG A 1 76 ? 18.047 -30.328 -3.881 1 96.94 76 ARG A CA 1
ATOM 604 C C . ARG A 1 76 ? 18.453 -31.453 -2.934 1 96.94 76 ARG A C 1
ATOM 606 O O . ARG A 1 76 ? 19.641 -31.656 -2.689 1 96.94 76 ARG A O 1
ATOM 613 N N . ASP A 1 77 ? 17.469 -32.156 -2.385 1 95.88 77 ASP A N 1
ATOM 614 C CA . ASP A 1 77 ? 17.734 -33.281 -1.511 1 95.88 77 ASP A CA 1
ATOM 615 C C . ASP A 1 77 ? 18.062 -34.531 -2.324 1 95.88 77 ASP A C 1
ATOM 617 O O . ASP A 1 77 ? 17.266 -34.969 -3.145 1 95.88 77 ASP A O 1
ATOM 621 N N . ALA A 1 78 ? 19.219 -35.094 -2.016 1 94.62 78 ALA A N 1
ATOM 622 C CA . ALA A 1 78 ? 19.688 -36.281 -2.77 1 94.62 78 ALA A CA 1
ATOM 623 C C . ALA A 1 78 ? 18.672 -37.406 -2.684 1 94.62 78 ALA A C 1
ATOM 625 O O . ALA A 1 78 ? 18.188 -37.75 -1.598 1 94.62 78 ALA A O 1
ATOM 626 N N . GLY A 1 79 ? 18.391 -38 -3.82 1 95.25 79 GLY A N 1
ATOM 627 C CA . GLY A 1 79 ? 17.516 -39.156 -3.883 1 95.25 79 GLY A CA 1
ATOM 628 C C . GLY A 1 79 ? 16.047 -38.781 -3.938 1 95.25 79 GLY A C 1
ATOM 629 O O . GLY A 1 79 ? 15.188 -39.656 -4.082 1 95.25 79 GLY A O 1
ATOM 630 N N . ARG A 1 80 ? 15.781 -37.5 -3.771 1 97.56 80 ARG A N 1
ATOM 631 C CA . ARG A 1 80 ? 14.391 -37.062 -3.822 1 97.56 80 ARG A CA 1
ATOM 632 C C . ARG A 1 80 ? 14.078 -36.406 -5.16 1 97.56 80 ARG A C 1
ATOM 634 O O . ARG A 1 80 ? 14.906 -35.688 -5.711 1 97.56 80 ARG A O 1
ATOM 641 N N . THR A 1 81 ? 12.812 -36.688 -5.652 1 98.5 81 THR A N 1
ATOM 642 C CA . THR A 1 81 ? 12.32 -36.031 -6.855 1 98.5 81 THR A CA 1
ATOM 643 C C . THR A 1 81 ? 11.047 -35.25 -6.555 1 98.5 81 THR A C 1
ATOM 645 O O . THR A 1 81 ? 10.43 -35.438 -5.504 1 98.5 81 THR A O 1
ATOM 648 N N . ILE A 1 82 ? 10.742 -34.344 -7.363 1 98.81 82 ILE A N 1
ATOM 649 C CA . ILE A 1 82 ? 9.57 -33.5 -7.219 1 98.81 82 ILE A CA 1
ATOM 650 C C . ILE A 1 82 ? 8.602 -33.75 -8.367 1 98.81 82 ILE A C 1
ATOM 652 O O . ILE A 1 82 ? 8.977 -33.656 -9.539 1 98.81 82 ILE A O 1
ATOM 656 N N . PRO A 1 83 ? 7.355 -34.125 -8.047 1 98.75 83 PRO A N 1
ATOM 657 C CA . PRO A 1 83 ? 6.383 -34.375 -9.117 1 98.75 83 PRO A CA 1
ATOM 658 C C . PRO A 1 83 ? 6.023 -33.094 -9.875 1 98.75 83 PRO A C 1
ATOM 660 O O . PRO A 1 83 ? 5.902 -32.031 -9.273 1 98.75 83 PRO A O 1
ATOM 663 N N . CYS A 1 84 ? 5.949 -33.219 -11.203 1 98.81 84 CYS A N 1
ATOM 664 C CA . CYS A 1 84 ? 5.512 -32.156 -12.086 1 98.81 84 CYS A CA 1
ATOM 665 C C . CYS A 1 84 ? 4.52 -32.656 -13.117 1 98.81 84 CYS A C 1
ATOM 667 O O . CYS A 1 84 ? 4.527 -33.844 -13.469 1 98.81 84 CYS A O 1
ATOM 669 N N . ARG A 1 85 ? 3.666 -31.797 -13.453 1 98.69 85 ARG A N 1
ATOM 670 C CA . ARG A 1 85 ? 2.717 -32.031 -14.531 1 98.69 85 ARG A CA 1
ATOM 671 C C . ARG A 1 85 ? 2.994 -31.141 -15.727 1 98.69 85 ARG A C 1
ATOM 673 O O . ARG A 1 85 ? 3.23 -29.938 -15.57 1 98.69 85 ARG A O 1
ATOM 680 N N . VAL A 1 86 ? 2.994 -31.719 -16.953 1 98.5 86 VAL A N 1
ATOM 681 C CA . VAL A 1 86 ? 3.475 -31 -18.125 1 98.5 86 VAL A CA 1
ATOM 682 C C . VAL A 1 86 ? 2.4 -31 -19.203 1 98.5 86 VAL A C 1
ATOM 684 O O . VAL A 1 86 ? 1.766 -32.031 -19.469 1 98.5 86 VAL A O 1
ATOM 687 N N . PHE A 1 87 ? 2.16 -29.844 -19.766 1 97.81 87 PHE A N 1
ATOM 688 C CA . PHE A 1 87 ? 1.348 -29.672 -20.969 1 97.81 87 PHE A CA 1
ATOM 689 C C . PHE A 1 87 ? 2.189 -29.141 -22.125 1 97.81 87 PHE A C 1
ATOM 691 O O . PHE A 1 87 ? 2.955 -28.203 -21.953 1 97.81 87 PHE A O 1
ATOM 698 N N . LYS A 1 88 ? 2.064 -29.734 -23.266 1 95.44 88 LYS A N 1
ATOM 699 C CA . LYS A 1 88 ? 2.768 -29.312 -24.469 1 95.44 88 LYS A CA 1
ATOM 700 C C . LYS A 1 88 ? 1.793 -28.797 -25.516 1 95.44 88 LYS A C 1
ATOM 702 O O . LYS A 1 88 ? 0.63 -29.203 -25.547 1 95.44 88 LYS A O 1
ATOM 707 N N . PRO A 1 89 ? 2.271 -27.812 -26.266 1 91.56 89 PRO A N 1
ATOM 708 C CA . PRO A 1 89 ? 1.403 -27.375 -27.359 1 91.56 89 PRO A CA 1
ATOM 709 C C . PRO A 1 89 ? 1.18 -28.469 -28.391 1 91.56 89 PRO A C 1
ATOM 711 O O . PRO A 1 89 ? 1.691 -29.578 -28.25 1 91.56 89 PRO A O 1
ATOM 714 N N . ALA A 1 90 ? 0.345 -28.156 -29.359 1 83.25 90 ALA A N 1
ATOM 715 C CA . ALA A 1 90 ? -0.01 -29.125 -30.375 1 83.25 90 ALA A CA 1
ATOM 716 C C . ALA A 1 90 ? 1.236 -29.688 -31.062 1 83.25 90 ALA A C 1
ATOM 718 O O . ALA A 1 90 ? 2.23 -28.984 -31.219 1 83.25 90 ALA A O 1
ATOM 719 N N . GLU A 1 91 ? 1.146 -30.969 -31.391 1 79.5 91 GLU A N 1
ATOM 720 C CA . GLU A 1 91 ? 2.258 -31.688 -31.984 1 79.5 91 GLU A CA 1
ATOM 721 C C . GLU A 1 91 ? 2.746 -31 -33.25 1 79.5 91 GLU A C 1
ATOM 723 O O . GLU A 1 91 ? 1.942 -30.484 -34.031 1 79.5 91 GLU A O 1
ATOM 728 N N . GLY A 1 92 ? 3.998 -30.922 -33.406 1 80.06 92 GLY A N 1
ATOM 729 C CA . GLY A 1 92 ? 4.605 -30.406 -34.625 1 80.06 92 GLY A CA 1
ATOM 730 C C . GLY A 1 92 ? 4.965 -28.938 -34.531 1 80.06 92 GLY A C 1
ATOM 731 O O . GLY A 1 92 ? 5.598 -28.391 -35.438 1 80.06 92 GLY A O 1
ATOM 732 N N . THR A 1 93 ? 4.59 -28.328 -33.469 1 84.94 93 THR A N 1
ATOM 733 C CA . THR A 1 93 ? 4.914 -26.922 -33.344 1 84.94 93 THR A CA 1
ATOM 734 C C . THR A 1 93 ? 6.043 -26.719 -32.312 1 84.94 93 THR A C 1
ATOM 736 O O . THR A 1 93 ? 6.105 -27.406 -31.297 1 84.94 93 THR A O 1
ATOM 739 N N . GLN A 1 94 ? 6.988 -26 -32.688 1 90.75 94 GLN A N 1
ATOM 740 C CA . GLN A 1 94 ? 8.047 -25.609 -31.766 1 90.75 94 GLN A CA 1
ATOM 741 C C . GLN A 1 94 ? 7.512 -24.703 -30.672 1 90.75 94 GLN A C 1
ATOM 743 O O . GLN A 1 94 ? 6.934 -23.656 -30.953 1 90.75 94 GLN A O 1
ATOM 748 N N . PRO A 1 95 ? 7.707 -25.078 -29.438 1 96.31 95 PRO A N 1
ATOM 749 C CA . PRO A 1 95 ? 7.188 -24.219 -28.375 1 96.31 95 PRO A CA 1
ATOM 750 C C . PRO A 1 95 ? 7.891 -22.859 -28.328 1 96.31 95 PRO A C 1
ATOM 752 O O . PRO A 1 95 ? 9.094 -22.781 -28.562 1 96.31 95 PRO A O 1
ATOM 755 N N . ASN A 1 96 ? 7.137 -21.828 -27.938 1 96.31 96 ASN A N 1
ATOM 756 C CA . ASN A 1 96 ? 7.668 -20.469 -27.828 1 96.31 96 ASN A CA 1
ATOM 757 C C . ASN A 1 96 ? 8.469 -20.297 -26.531 1 96.31 96 ASN A C 1
ATOM 759 O O . ASN A 1 96 ? 9.227 -19.328 -26.406 1 96.31 96 ASN A O 1
ATOM 763 N N . GLY A 1 97 ? 8.336 -21.203 -25.562 1 97.38 97 GLY A N 1
ATOM 764 C CA . GLY A 1 97 ? 8.953 -21.109 -24.25 1 97.38 97 GLY A CA 1
ATOM 765 C C . GLY A 1 97 ? 8.352 -22.062 -23.25 1 97.38 97 GLY A C 1
ATOM 766 O O . GLY A 1 97 ? 7.445 -22.828 -23.562 1 97.38 97 GLY A O 1
ATOM 767 N N . VAL A 1 98 ? 8.883 -22.016 -22.094 1 98.31 98 VAL A N 1
ATOM 768 C CA . VAL A 1 98 ? 8.352 -22.781 -20.969 1 98.31 98 VAL A CA 1
ATOM 769 C C . VAL A 1 98 ? 7.691 -21.828 -19.969 1 98.31 98 VAL A C 1
ATOM 771 O O . VAL A 1 98 ? 8.219 -20.766 -19.672 1 98.31 98 VAL A O 1
ATOM 774 N N . PHE A 1 99 ? 6.496 -22.172 -19.578 1 98.69 99 PHE A N 1
ATOM 775 C CA . PHE A 1 99 ? 5.777 -21.547 -18.484 1 98.69 99 PHE A CA 1
ATOM 776 C C . PHE A 1 99 ? 5.82 -22.406 -17.234 1 98.69 99 PHE A C 1
ATOM 778 O O . PHE A 1 99 ? 5.293 -23.516 -17.219 1 98.69 99 PHE A O 1
ATOM 785 N N . TYR A 1 100 ? 6.5 -21.922 -16.219 1 98.88 100 TYR A N 1
ATOM 786 C CA . TYR A 1 100 ? 6.562 -22.625 -14.938 1 98.88 100 TYR A CA 1
ATOM 787 C C . TYR A 1 100 ? 5.41 -22.203 -14.031 1 98.88 100 TYR A C 1
ATOM 789 O O . TYR A 1 100 ? 5.344 -21.047 -13.594 1 98.88 100 TYR A O 1
ATOM 797 N N . HIS A 1 101 ? 4.527 -23.109 -13.711 1 98.88 101 HIS A N 1
ATOM 798 C CA . HIS A 1 101 ? 3.33 -22.844 -12.922 1 98.88 101 HIS A CA 1
ATOM 799 C C . HIS A 1 101 ? 3.48 -23.375 -11.5 1 98.88 101 HIS A C 1
ATOM 801 O O . HIS A 1 101 ? 3.945 -24.5 -11.297 1 98.88 101 HIS A O 1
ATOM 807 N N . ILE A 1 102 ? 3.066 -22.547 -10.516 1 98.88 102 ILE A N 1
ATOM 808 C CA . ILE A 1 102 ? 2.998 -22.938 -9.109 1 98.88 102 ILE A CA 1
ATOM 809 C C . ILE A 1 102 ? 1.566 -22.797 -8.602 1 98.88 102 ILE A C 1
ATOM 811 O O . ILE A 1 102 ? 1.031 -21.688 -8.555 1 98.88 102 ILE A O 1
ATOM 815 N N . HIS A 1 103 ? 0.96 -23.891 -8.258 1 98.31 103 HIS A N 1
ATOM 816 C CA . HIS A 1 103 ? -0.459 -23.906 -7.922 1 98.31 103 HIS A CA 1
ATOM 817 C C . HIS A 1 103 ? -0.708 -23.266 -6.562 1 98.31 103 HIS A C 1
ATOM 819 O O . HIS A 1 103 ? 0.205 -23.172 -5.738 1 98.31 103 HIS A O 1
ATOM 825 N N . GLY A 1 104 ? -1.951 -22.859 -6.336 1 98 104 GLY A N 1
ATOM 826 C CA . GLY A 1 104 ? -2.369 -22.328 -5.051 1 98 104 GLY A CA 1
ATOM 827 C C . GLY A 1 104 ? -2.828 -23.391 -4.078 1 98 104 GLY A C 1
ATOM 828 O O . GLY A 1 104 ? -2.348 -24.531 -4.121 1 98 104 GLY A O 1
ATOM 829 N N . GLY A 1 105 ? -3.648 -22.953 -3.162 1 97.5 105 GLY A N 1
ATOM 830 C CA . GLY A 1 105 ? -4.16 -23.875 -2.164 1 97.5 105 GLY A CA 1
ATOM 831 C C . GLY A 1 105 ? -3.705 -23.547 -0.754 1 97.5 105 GLY A C 1
ATOM 832 O O . GLY A 1 105 ? -3.654 -24.422 0.11 1 97.5 105 GLY A O 1
ATOM 833 N N . GLY A 1 106 ? -3.299 -22.359 -0.522 1 98.44 106 GLY A N 1
ATOM 834 C CA . GLY A 1 106 ? -2.941 -21.906 0.814 1 98.44 106 GLY A CA 1
ATOM 835 C C . GLY A 1 106 ? -1.76 -22.656 1.399 1 98.44 106 GLY A C 1
ATOM 836 O O . GLY A 1 106 ? -1.73 -22.953 2.598 1 98.44 106 GLY A O 1
ATOM 837 N N . TRP A 1 107 ? -0.877 -23.125 0.53 1 98.81 107 TRP A N 1
ATOM 838 C CA . TRP A 1 107 ? 0.304 -23.891 0.914 1 98.81 107 TRP A CA 1
ATOM 839 C C . TRP A 1 107 ? -0.09 -25.234 1.51 1 98.81 107 TRP A C 1
ATOM 841 O O . TRP A 1 107 ? 0.774 -26.047 1.87 1 98.81 107 TRP A O 1
ATOM 851 N N . VAL A 1 108 ? -1.372 -25.516 1.605 1 98.75 108 VAL A N 1
ATOM 852 C CA . VAL A 1 108 ? -1.862 -26.672 2.359 1 98.75 108 VAL A CA 1
ATOM 853 C C . VAL A 1 108 ? -2.607 -27.625 1.427 1 98.75 108 VAL A C 1
ATOM 855 O O . VAL A 1 108 ? -2.586 -28.844 1.625 1 98.75 108 VAL A O 1
ATOM 858 N N . LEU A 1 109 ? -3.246 -27.047 0.402 1 97.69 109 LEU A N 1
ATOM 859 C CA . LEU A 1 109 ? -4.152 -27.844 -0.418 1 97.69 109 LEU A CA 1
ATOM 860 C C . LEU A 1 109 ? -3.693 -27.859 -1.873 1 97.69 109 LEU A C 1
ATOM 862 O O . LEU A 1 109 ? -2.711 -27.203 -2.227 1 97.69 109 LEU A O 1
ATOM 866 N N . GLN A 1 110 ? -4.379 -28.625 -2.758 1 96.81 110 GLN A N 1
ATOM 867 C CA . GLN A 1 110 ? -4.223 -28.734 -4.203 1 96.81 110 GLN A CA 1
ATOM 868 C C . GLN A 1 110 ? -2.916 -29.438 -4.562 1 96.81 110 GLN A C 1
ATOM 870 O O . GLN A 1 110 ? -2.328 -30.125 -3.729 1 96.81 110 GLN A O 1
ATOM 875 N N . SER A 1 111 ? -2.641 -29.609 -5.77 1 97.5 111 SER A N 1
ATOM 876 C CA . SER A 1 111 ? -1.478 -30.25 -6.371 1 97.5 111 SER A CA 1
ATOM 877 C C . SER A 1 111 ? -1.31 -29.844 -7.832 1 97.5 111 SER A C 1
ATOM 879 O O . SER A 1 111 ? -2.098 -29.047 -8.352 1 97.5 111 SER A O 1
ATOM 881 N N . GLU A 1 112 ? -0.282 -30.344 -8.438 1 97.5 112 GLU A N 1
ATOM 882 C CA . GLU A 1 112 ? -0.006 -30.062 -9.844 1 97.5 112 GLU A CA 1
ATOM 883 C C . GLU A 1 112 ? -1.117 -30.594 -10.742 1 97.5 112 GLU A C 1
ATOM 885 O O . GLU A 1 112 ? -1.198 -30.234 -11.922 1 97.5 112 GLU A O 1
ATOM 890 N N . HIS A 1 113 ? -2.1 -31.297 -10.211 1 96.25 113 HIS A N 1
ATOM 891 C CA . HIS A 1 113 ? -3.148 -31.938 -10.992 1 96.25 113 HIS A CA 1
ATOM 892 C C . HIS A 1 113 ? -4.438 -31.109 -10.961 1 96.25 113 HIS A C 1
ATOM 894 O O . HIS A 1 113 ? -5.414 -31.469 -11.625 1 96.25 113 HIS A O 1
ATOM 900 N N . PHE A 1 114 ? -4.441 -30 -10.281 1 94.38 114 PHE A N 1
ATOM 901 C CA . PHE A 1 114 ? -5.715 -29.375 -9.938 1 94.38 114 PHE A CA 1
ATOM 902 C C . PHE A 1 114 ? -6.105 -28.344 -10.984 1 94.38 114 PHE A C 1
ATOM 904 O O . PHE A 1 114 ? -7.246 -27.875 -11.016 1 94.38 114 PHE A O 1
ATOM 911 N N . GLN A 1 115 ? -5.23 -27.953 -11.883 1 94 115 GLN A N 1
ATOM 912 C CA . GLN A 1 115 ? -5.523 -26.812 -12.742 1 94 115 GLN A CA 1
ATOM 913 C C . GLN A 1 115 ? -5.332 -27.156 -14.211 1 94 115 GLN A C 1
ATOM 915 O O . GLN A 1 115 ? -4.914 -26.328 -15.008 1 94 115 GLN A O 1
ATOM 920 N N . ASP A 1 116 ? -5.652 -28.375 -14.648 1 95.62 116 ASP A N 1
ATOM 921 C CA . ASP A 1 116 ? -5.344 -28.875 -15.984 1 95.62 116 ASP A CA 1
ATOM 922 C C . ASP A 1 116 ? -5.984 -28 -17.062 1 95.62 116 ASP A C 1
ATOM 924 O O . ASP A 1 116 ? -5.332 -27.641 -18.047 1 95.62 116 ASP A O 1
ATOM 928 N N . SER A 1 117 ? -7.254 -27.672 -16.844 1 93 117 SER A N 1
ATOM 929 C CA . SER A 1 117 ? -7.965 -26.922 -17.875 1 93 117 SER A CA 1
ATOM 930 C C . SER A 1 117 ? -7.316 -25.562 -18.125 1 93 117 SER A C 1
ATOM 932 O O . SER A 1 117 ? -7.121 -25.156 -19.266 1 93 117 SER A O 1
ATOM 934 N N . MET A 1 118 ? -6.996 -24.875 -17.047 1 93.06 118 MET A N 1
ATOM 935 C CA . MET A 1 118 ? -6.344 -23.578 -17.156 1 93.06 118 MET A CA 1
ATOM 936 C C . MET A 1 118 ? -4.957 -23.703 -17.766 1 93.06 118 MET A C 1
ATOM 938 O O . MET A 1 118 ? -4.59 -22.938 -18.656 1 93.06 118 MET A O 1
ATOM 942 N N . LEU A 1 119 ? -4.188 -24.703 -17.406 1 95.25 119 LEU A N 1
ATOM 943 C CA . LEU A 1 119 ? -2.818 -24.891 -17.859 1 95.25 119 LEU A CA 1
ATOM 944 C C . LEU A 1 119 ? -2.795 -25.266 -19.344 1 95.25 119 LEU A C 1
ATOM 946 O O . LEU A 1 119 ? -1.935 -24.797 -20.094 1 95.25 119 LEU A O 1
ATOM 950 N N . LYS A 1 120 ? -3.727 -26.141 -19.719 1 94.75 120 LYS A N 1
ATOM 951 C CA . LYS A 1 120 ? -3.842 -26.484 -21.125 1 94.75 120 LYS A CA 1
ATOM 952 C C . LYS A 1 120 ? -4.168 -25.25 -21.969 1 94.75 120 LYS A C 1
ATOM 954 O O . LYS A 1 120 ? -3.633 -25.078 -23.062 1 94.75 120 LYS A O 1
ATOM 959 N N . ARG A 1 121 ? -5.047 -24.422 -21.422 1 92.62 121 ARG A N 1
ATOM 960 C CA . ARG A 1 121 ? -5.379 -23.188 -22.125 1 92.62 121 ARG A CA 1
ATOM 961 C C . ARG A 1 121 ? -4.148 -22.297 -22.281 1 92.62 121 ARG A C 1
ATOM 963 O O . ARG A 1 121 ? -3.916 -21.734 -23.359 1 92.62 121 ARG A O 1
ATOM 970 N N . TYR A 1 122 ? -3.342 -22.141 -21.141 1 94.06 122 TYR A N 1
ATOM 971 C CA . TYR A 1 122 ? -2.1 -21.391 -21.234 1 94.06 122 TYR A CA 1
ATOM 972 C C . TYR A 1 122 ? -1.212 -21.922 -22.344 1 94.06 122 TYR A C 1
ATOM 974 O O . TYR A 1 122 ? -0.692 -21.156 -23.156 1 94.06 122 TYR A O 1
ATOM 982 N N . SER A 1 123 ? -1.024 -23.219 -22.406 1 95.62 123 SER A N 1
ATOM 983 C CA . SER A 1 123 ? -0.172 -23.875 -23.391 1 95.62 123 SER A 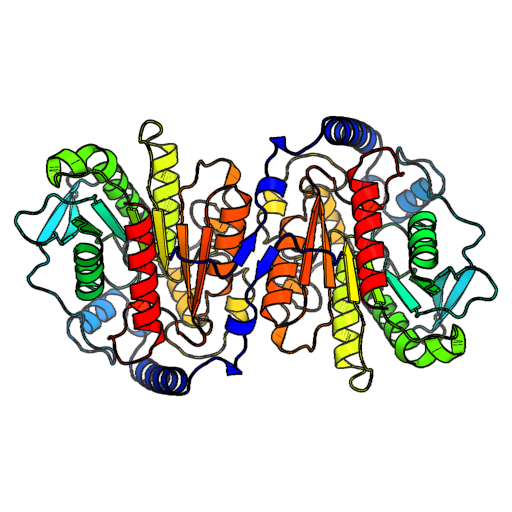CA 1
ATOM 984 C C . SER A 1 123 ? -0.643 -23.594 -24.812 1 95.62 123 SER A C 1
ATOM 986 O O . SER A 1 123 ? 0.155 -23.219 -25.672 1 95.62 123 SER A O 1
ATOM 988 N N . ASP A 1 124 ? -1.94 -23.688 -25 1 92.81 124 ASP A N 1
ATOM 989 C CA . ASP A 1 124 ? -2.512 -23.547 -26.328 1 92.81 124 ASP A CA 1
ATOM 990 C C . ASP A 1 124 ? -2.49 -22.094 -26.781 1 92.81 124 ASP A C 1
ATOM 992 O O . ASP A 1 124 ? -2.189 -21.797 -27.938 1 92.81 124 ASP A O 1
ATOM 996 N N . GLU A 1 125 ? -2.793 -21.203 -25.906 1 88.69 125 GLU A N 1
ATOM 997 C CA . GLU A 1 125 ? -2.971 -19.797 -26.266 1 88.69 125 GLU A CA 1
ATOM 998 C C . GLU A 1 125 ? -1.641 -19.141 -26.641 1 88.69 125 GLU A C 1
ATOM 1000 O O . GLU A 1 125 ? -1.6 -18.25 -27.484 1 88.69 125 GLU A O 1
ATOM 1005 N N . ALA A 1 126 ? -0.566 -19.672 -26.094 1 93.25 126 ALA A N 1
ATOM 1006 C CA . ALA A 1 126 ? 0.707 -18.984 -26.297 1 93.25 126 ALA A CA 1
ATOM 1007 C C . ALA A 1 126 ? 1.768 -19.953 -26.828 1 93.25 126 ALA A C 1
ATOM 1009 O O . ALA A 1 126 ? 2.943 -19.594 -26.922 1 93.25 126 ALA A O 1
ATOM 1010 N N . ASN A 1 127 ? 1.334 -21.156 -27.172 1 95.38 127 ASN A N 1
ATOM 1011 C CA . ASN A 1 127 ? 2.248 -22.172 -27.656 1 95.38 127 ASN A CA 1
ATOM 1012 C C . ASN A 1 127 ? 3.43 -22.375 -26.719 1 95.38 127 ASN A C 1
ATOM 1014 O O . ASN A 1 127 ? 4.586 -22.281 -27.125 1 95.38 127 ASN A O 1
ATOM 1018 N N . LEU A 1 128 ? 3.109 -22.672 -25.469 1 97.56 128 LEU A N 1
ATOM 1019 C CA . LEU A 1 128 ? 4.113 -22.859 -24.422 1 97.56 128 LEU A CA 1
ATOM 1020 C C . LEU A 1 128 ? 4.074 -24.281 -23.859 1 97.56 128 LEU A C 1
ATOM 1022 O O . LEU A 1 128 ? 3.014 -24.906 -23.828 1 97.56 128 LEU A O 1
ATOM 1026 N N . VAL A 1 129 ? 5.215 -24.75 -23.5 1 98.12 129 VAL A N 1
ATOM 1027 C CA . VAL A 1 129 ? 5.238 -25.891 -22.578 1 98.12 129 VAL A CA 1
ATOM 1028 C C . VAL A 1 129 ? 4.953 -25.406 -21.156 1 98.12 129 VAL A C 1
ATOM 1030 O O . VAL A 1 129 ? 5.602 -24.484 -20.672 1 98.12 129 VAL A O 1
ATOM 1033 N N . VAL A 1 130 ? 3.949 -25.953 -20.594 1 98.56 130 VAL A N 1
ATOM 1034 C CA . VAL A 1 130 ? 3.635 -25.578 -19.219 1 98.56 130 VAL A CA 1
ATOM 1035 C C . VAL A 1 130 ? 4.09 -26.688 -18.266 1 98.56 130 VAL A C 1
ATOM 1037 O O . VAL A 1 130 ? 3.787 -27.859 -18.484 1 98.56 130 VAL A O 1
ATOM 1040 N N . VAL A 1 131 ? 4.883 -26.344 -17.266 1 98.81 131 VAL A N 1
ATOM 1041 C CA . VAL A 1 131 ? 5.32 -27.25 -16.219 1 98.81 131 VAL A CA 1
ATOM 1042 C C . VAL A 1 131 ? 4.727 -26.797 -14.883 1 98.81 131 VAL A C 1
ATOM 1044 O O . VAL A 1 131 ? 5.027 -25.719 -14.391 1 98.81 131 VAL A O 1
ATOM 1047 N N . SER A 1 132 ? 3.881 -27.594 -14.328 1 98.81 132 SER A N 1
ATOM 1048 C CA . SER A 1 132 ? 3.271 -27.312 -13.031 1 98.81 132 SER A CA 1
ATOM 1049 C C . SER A 1 132 ? 3.885 -28.172 -11.93 1 98.81 132 SER A C 1
ATOM 1051 O O . SER A 1 132 ? 3.943 -29.406 -12.055 1 98.81 132 SER A O 1
ATOM 1053 N N . VAL A 1 133 ? 4.27 -27.578 -10.844 1 98.94 133 VAL A N 1
ATOM 1054 C CA . VAL A 1 133 ? 5.016 -28.281 -9.805 1 98.94 133 VAL A CA 1
ATOM 1055 C C . VAL A 1 133 ? 4.059 -28.75 -8.711 1 98.94 133 VAL A C 1
ATOM 1057 O O . VAL A 1 133 ? 3.117 -28.047 -8.352 1 98.94 133 VAL A O 1
ATOM 1060 N N . GLY A 1 134 ? 4.246 -29.938 -8.273 1 98.81 134 GLY A N 1
ATOM 1061 C CA . GLY A 1 134 ? 3.639 -30.438 -7.051 1 98.81 134 GLY A CA 1
ATOM 1062 C C . GLY A 1 134 ? 4.539 -30.297 -5.836 1 98.81 134 GLY A C 1
ATOM 1063 O O . GLY A 1 134 ? 5.125 -31.281 -5.379 1 98.81 134 GLY A O 1
ATOM 1064 N N . TYR A 1 135 ? 4.641 -29.047 -5.328 1 98.81 135 TYR A N 1
ATOM 1065 C CA . TYR A 1 135 ? 5.531 -28.797 -4.199 1 98.81 135 TYR A CA 1
ATOM 1066 C C . TYR A 1 135 ? 4.965 -29.375 -2.914 1 98.81 135 TYR A C 1
ATOM 1068 O O . TYR A 1 135 ? 3.77 -29.672 -2.834 1 98.81 135 TYR A O 1
ATOM 1076 N N . ARG A 1 136 ? 5.836 -29.703 -1.844 1 98.62 136 ARG A N 1
ATOM 1077 C CA . ARG A 1 136 ? 5.434 -30.234 -0.548 1 98.62 136 ARG A CA 1
ATOM 1078 C C . ARG A 1 136 ? 4.484 -29.281 0.169 1 98.62 136 ARG A C 1
ATOM 1080 O O . ARG A 1 136 ? 4.668 -28.062 0.122 1 98.62 136 ARG A O 1
ATOM 1087 N N . LEU A 1 137 ? 3.564 -29.781 0.929 1 98.88 137 LEU A N 1
ATOM 1088 C CA . LEU A 1 137 ? 2.502 -28.969 1.517 1 98.88 137 LEU A CA 1
ATOM 1089 C C . LEU A 1 137 ? 2.605 -28.953 3.037 1 98.88 137 LEU A C 1
ATOM 1091 O O . LEU A 1 137 ? 3.027 -29.953 3.643 1 98.88 137 LEU A O 1
ATOM 1095 N N . ALA A 1 138 ? 2.254 -27.875 3.557 1 98.75 138 ALA A N 1
ATOM 1096 C CA . ALA A 1 138 ? 1.982 -27.797 4.988 1 98.75 138 ALA A CA 1
ATOM 1097 C C . ALA A 1 138 ? 0.657 -28.469 5.336 1 98.75 138 ALA A C 1
ATOM 1099 O O . ALA A 1 138 ? -0.22 -28.609 4.48 1 98.75 138 ALA A O 1
ATOM 1100 N N . PRO A 1 139 ? 0.397 -28.984 6.527 1 98.5 139 PRO A N 1
ATOM 1101 C CA . PRO A 1 139 ? 1.277 -28.828 7.691 1 98.5 139 PRO A CA 1
ATOM 1102 C C . PRO A 1 139 ? 2.332 -29.938 7.773 1 98.5 139 PRO A C 1
ATOM 1104 O O . PRO A 1 139 ? 3.229 -29.875 8.617 1 98.5 139 PRO A O 1
ATOM 1107 N N . GLU A 1 140 ? 2.227 -30.969 6.91 1 98.62 140 GLU A N 1
ATOM 1108 C CA . GLU A 1 140 ? 3.193 -32.062 6.957 1 98.62 140 GLU A CA 1
ATOM 1109 C C . GLU A 1 140 ? 4.605 -31.562 6.672 1 98.62 140 GLU A C 1
ATOM 1111 O O . GLU A 1 140 ? 5.578 -32.062 7.242 1 98.62 140 GLU A O 1
ATOM 1116 N N . HIS A 1 141 ? 4.734 -30.609 5.789 1 98.5 141 HIS A N 1
ATOM 1117 C CA . HIS A 1 141 ? 5.992 -29.984 5.406 1 98.5 141 HIS A CA 1
ATOM 1118 C C . HIS A 1 141 ? 5.871 -28.453 5.43 1 98.5 141 HIS A C 1
ATOM 1120 O O . HIS A 1 141 ? 5.777 -27.828 4.375 1 98.5 141 HIS A O 1
ATOM 1126 N N . PRO A 1 142 ? 5.945 -27.828 6.566 1 98.69 142 PRO A N 1
ATOM 1127 C CA . PRO A 1 142 ? 5.82 -26.359 6.664 1 98.69 142 PRO A CA 1
ATOM 1128 C C . PRO A 1 142 ? 7.012 -25.625 6.055 1 98.69 142 PRO A C 1
ATOM 1130 O O . PRO A 1 142 ? 7.945 -26.266 5.555 1 98.69 142 PRO A O 1
ATOM 1133 N N . TYR A 1 143 ? 7.016 -24.344 5.984 1 98.69 143 TYR A N 1
ATOM 1134 C CA . TYR A 1 143 ? 8.102 -23.5 5.512 1 98.69 143 TYR A CA 1
ATOM 1135 C C . TYR A 1 143 ? 9.438 -23.938 6.117 1 98.69 143 TYR A C 1
ATOM 1137 O O . TYR A 1 143 ? 9.523 -24.156 7.324 1 98.69 143 TYR A O 1
ATOM 1145 N N . PRO A 1 144 ? 10.328 -24.094 5.281 1 98.56 144 PRO A N 1
ATOM 1146 C CA . PRO A 1 144 ? 10.445 -23.609 3.902 1 98.56 144 PRO A CA 1
ATOM 1147 C C . PRO A 1 144 ? 10.383 -24.734 2.873 1 98.56 144 PRO A C 1
ATOM 1149 O O . PRO A 1 144 ? 10.844 -24.562 1.742 1 98.56 144 PRO A O 1
ATOM 1152 N N . ALA A 1 145 ? 9.812 -25.875 3.205 1 98.69 145 ALA A N 1
ATOM 1153 C CA . ALA A 1 145 ? 9.906 -27.078 2.369 1 98.69 145 ALA A CA 1
ATOM 1154 C C . ALA A 1 145 ? 9.297 -26.828 0.99 1 98.69 145 ALA A C 1
ATOM 1156 O O . ALA A 1 145 ? 9.938 -27.094 -0.03 1 98.69 145 ALA A O 1
ATOM 1157 N N . GLY A 1 146 ? 8.039 -26.312 0.983 1 98.75 146 GLY A N 1
ATOM 1158 C CA . GLY A 1 146 ? 7.406 -26.031 -0.294 1 98.75 146 GLY A CA 1
ATOM 1159 C C . GLY A 1 146 ? 8.148 -24.984 -1.107 1 98.75 146 GLY A C 1
ATOM 1160 O O . GLY A 1 146 ? 8.266 -25.109 -2.328 1 98.75 146 GLY A O 1
ATOM 1161 N N . ASN A 1 147 ? 8.703 -23.984 -0.436 1 98.88 147 ASN A N 1
ATOM 1162 C CA . ASN A 1 147 ? 9.508 -22.953 -1.09 1 98.88 147 ASN A CA 1
ATOM 1163 C C . ASN A 1 147 ? 10.719 -23.547 -1.8 1 98.88 147 ASN A C 1
ATOM 1165 O O . ASN A 1 147 ? 10.977 -23.234 -2.961 1 98.88 147 ASN A O 1
ATOM 1169 N N . GLU A 1 148 ? 11.383 -24.375 -1.095 1 98.81 148 GLU A N 1
ATOM 1170 C CA . GLU A 1 148 ? 12.602 -25 -1.614 1 98.81 148 GLU A CA 1
ATOM 1171 C C . GLU A 1 148 ? 12.305 -25.844 -2.848 1 98.81 148 GLU A C 1
ATOM 1173 O O . GLU A 1 148 ? 13.07 -25.828 -3.812 1 98.81 148 GLU A O 1
ATOM 1178 N N . ASP A 1 149 ? 11.195 -26.562 -2.797 1 98.94 149 ASP A N 1
ATOM 1179 C CA . ASP A 1 149 ? 10.805 -27.344 -3.969 1 98.94 149 ASP A CA 1
ATOM 1180 C C . ASP A 1 149 ? 10.586 -26.438 -5.18 1 98.94 149 ASP A C 1
ATOM 1182 O O . ASP A 1 149 ? 11.016 -26.766 -6.289 1 98.94 149 ASP A O 1
ATOM 1186 N N . CYS A 1 150 ? 9.922 -25.328 -4.977 1 98.94 150 CYS A N 1
ATOM 1187 C CA . CYS A 1 150 ? 9.664 -24.375 -6.059 1 98.94 150 CYS A CA 1
ATOM 1188 C C . CYS A 1 150 ? 10.969 -23.797 -6.602 1 98.94 150 CYS A C 1
ATOM 1190 O O . CYS A 1 150 ? 11.125 -23.656 -7.816 1 98.94 150 CYS A O 1
ATOM 1192 N N . PHE A 1 151 ? 11.914 -23.484 -5.699 1 98.88 151 PHE A N 1
ATOM 1193 C CA . PHE A 1 151 ? 13.219 -23 -6.117 1 98.88 151 PHE A CA 1
ATOM 1194 C C . PHE A 1 151 ? 13.945 -24.047 -6.965 1 98.88 151 PHE A C 1
ATOM 1196 O O . PHE A 1 151 ? 14.5 -23.719 -8.016 1 98.88 151 PHE A O 1
ATOM 1203 N N . ASP A 1 152 ? 13.906 -25.312 -6.48 1 98.81 152 ASP A N 1
ATOM 1204 C CA . ASP A 1 152 ? 14.609 -26.391 -7.16 1 98.81 152 ASP A CA 1
ATOM 1205 C C . ASP A 1 152 ? 14.117 -26.547 -8.602 1 98.81 152 ASP A C 1
ATOM 1207 O O . ASP A 1 152 ? 14.922 -26.641 -9.531 1 98.81 152 ASP A O 1
ATOM 1211 N N . ILE A 1 153 ? 12.82 -26.547 -8.766 1 98.88 153 ILE A N 1
ATOM 1212 C CA . ILE A 1 153 ? 12.25 -26.719 -10.102 1 98.88 153 ILE A CA 1
ATOM 1213 C C . ILE A 1 153 ? 12.594 -25.5 -10.969 1 98.88 153 ILE A C 1
ATOM 1215 O O . ILE A 1 153 ? 12.938 -25.641 -12.141 1 98.88 153 ILE A O 1
ATOM 1219 N N . GLY A 1 154 ? 12.484 -24.297 -10.406 1 98.81 154 GLY A N 1
ATOM 1220 C CA . GLY A 1 154 ? 12.875 -23.109 -11.141 1 98.81 154 GLY A CA 1
ATOM 1221 C C . GLY A 1 154 ? 14.305 -23.156 -11.641 1 98.81 154 GLY A C 1
ATOM 1222 O O . GLY A 1 154 ? 14.57 -22.891 -12.812 1 98.81 154 GLY A O 1
ATOM 1223 N N . GLU A 1 155 ? 15.203 -23.453 -10.734 1 98.5 155 GLU A N 1
ATOM 1224 C CA . GLU A 1 155 ? 16.609 -23.547 -11.102 1 98.5 155 GLU A CA 1
ATOM 1225 C C . GLU A 1 155 ? 16.844 -24.625 -12.148 1 98.5 155 GLU A C 1
ATOM 1227 O O . GLU A 1 155 ? 17.609 -24.406 -13.102 1 98.5 155 GLU A O 1
ATOM 1232 N N . TYR A 1 156 ? 16.203 -25.766 -11.953 1 98.56 156 TYR A N 1
ATOM 1233 C CA . TYR A 1 156 ? 16.297 -26.828 -12.938 1 98.56 156 TYR A CA 1
ATOM 1234 C C . TYR A 1 156 ? 15.859 -26.344 -14.312 1 98.56 156 TYR A C 1
ATOM 1236 O O . TYR A 1 156 ? 16.531 -26.609 -15.32 1 98.56 156 TYR A O 1
ATOM 1244 N N . LEU A 1 157 ? 14.734 -25.656 -14.391 1 98.69 157 LEU A N 1
ATOM 1245 C CA . LEU A 1 157 ? 14.18 -25.203 -15.672 1 98.69 157 LEU A CA 1
ATOM 1246 C C . LEU A 1 157 ? 15.086 -24.172 -16.328 1 98.69 157 LEU A C 1
ATOM 1248 O O . LEU A 1 157 ? 15.242 -24.156 -17.547 1 98.69 157 LEU A O 1
ATOM 1252 N N . VAL A 1 158 ? 15.648 -23.266 -15.531 1 98.44 158 VAL A N 1
ATOM 1253 C CA . VAL A 1 158 ? 16.594 -22.312 -16.094 1 98.44 158 VAL A CA 1
ATOM 1254 C C . VAL A 1 158 ? 17.75 -23.047 -16.75 1 98.44 158 VAL A C 1
ATOM 1256 O O . VAL A 1 158 ? 18.188 -22.703 -17.844 1 98.44 158 VAL A O 1
ATOM 1259 N N . ASP A 1 159 ? 18.219 -24.125 -16.109 1 98 159 ASP A N 1
ATOM 1260 C CA . ASP A 1 159 ? 19.438 -24.812 -16.516 1 98 159 ASP A CA 1
ATOM 1261 C C . ASP A 1 159 ? 19.172 -25.844 -17.609 1 98 159 ASP A C 1
ATOM 1263 O O . ASP A 1 159 ? 20.031 -26.109 -18.453 1 98 159 ASP A O 1
ATOM 1267 N N . HIS A 1 160 ? 17.938 -26.422 -17.688 1 97.94 160 HIS A N 1
ATOM 1268 C CA . HIS A 1 160 ? 17.797 -27.656 -18.469 1 97.94 160 HIS A CA 1
ATOM 1269 C C . HIS A 1 160 ? 16.562 -27.609 -19.359 1 97.94 160 HIS A C 1
ATOM 1271 O O . HIS A 1 160 ? 16.312 -28.547 -20.125 1 97.94 160 HIS A O 1
ATOM 1277 N N . ALA A 1 161 ? 15.742 -26.594 -19.312 1 97.62 161 ALA A N 1
ATOM 1278 C CA . ALA A 1 161 ? 14.461 -26.594 -20.016 1 97.62 161 ALA A CA 1
ATOM 1279 C C . ALA A 1 161 ? 14.664 -26.719 -21.516 1 97.62 161 ALA A C 1
ATOM 1281 O O . ALA A 1 161 ? 13.875 -27.375 -22.203 1 97.62 161 ALA A O 1
ATOM 1282 N N . GLU A 1 162 ? 15.633 -26.062 -22.047 1 96.44 162 GLU A N 1
ATOM 1283 C CA . GLU A 1 162 ? 15.883 -26.141 -23.484 1 96.44 162 GLU A CA 1
ATOM 1284 C C . GLU A 1 162 ? 16.141 -27.578 -23.922 1 96.44 162 GLU A C 1
ATOM 1286 O O . GLU A 1 162 ? 15.602 -28.031 -24.938 1 96.44 162 GLU A O 1
ATOM 1291 N N . GLU A 1 163 ? 16.984 -28.219 -23.219 1 97.19 163 GLU A N 1
ATOM 1292 C CA . GLU A 1 163 ? 17.312 -29.609 -23.547 1 97.19 163 GLU A CA 1
ATOM 1293 C C . GLU A 1 163 ? 16.125 -30.531 -23.312 1 97.19 163 GLU A C 1
ATOM 1295 O O . GLU A 1 163 ? 15.844 -31.422 -24.125 1 97.19 163 GLU A O 1
ATOM 1300 N N . LYS A 1 164 ? 15.391 -30.328 -22.297 1 96.69 164 LYS A N 1
ATOM 1301 C CA . LYS A 1 164 ? 14.344 -31.25 -21.859 1 96.69 164 LYS A CA 1
ATOM 1302 C C . LYS A 1 164 ? 13.047 -31 -22.609 1 96.69 164 LYS A C 1
ATOM 1304 O O . LYS A 1 164 ? 12.312 -31.938 -22.922 1 96.69 164 LYS A O 1
ATOM 1309 N N . PHE A 1 165 ? 12.758 -29.688 -22.875 1 96.56 165 PHE A N 1
ATOM 1310 C CA . PHE A 1 165 ? 11.43 -29.359 -23.391 1 96.56 165 PHE A CA 1
ATOM 1311 C C . PHE A 1 165 ? 11.523 -28.656 -24.734 1 96.56 165 PHE A C 1
ATOM 1313 O O . PHE A 1 165 ? 10.508 -28.328 -25.344 1 96.56 165 PHE A O 1
ATOM 1320 N N . GLY A 1 166 ? 12.727 -28.359 -25.156 1 95.62 166 GLY A N 1
ATOM 1321 C CA . GLY A 1 166 ? 12.93 -27.75 -26.453 1 95.62 166 GLY A CA 1
ATOM 1322 C C . GLY A 1 166 ? 12.766 -26.234 -26.438 1 95.62 166 GLY A C 1
ATOM 1323 O O . GLY A 1 166 ? 12.68 -25.609 -27.5 1 95.62 166 GLY A O 1
ATOM 1324 N N . ALA A 1 167 ? 12.664 -25.688 -25.312 1 96.62 167 ALA A N 1
ATOM 1325 C CA . ALA A 1 167 ? 12.516 -24.234 -25.188 1 96.62 167 ALA A CA 1
ATOM 1326 C C . ALA A 1 167 ? 13.016 -23.766 -23.828 1 96.62 167 ALA A C 1
ATOM 1328 O O . ALA A 1 167 ? 13.086 -24.547 -22.875 1 96.62 167 ALA A O 1
ATOM 1329 N N . GLU A 1 168 ? 13.32 -22.469 -23.688 1 97.19 168 GLU A N 1
ATOM 1330 C CA . GLU A 1 168 ? 13.82 -21.875 -22.453 1 97.19 168 GLU A CA 1
ATOM 1331 C C . GLU A 1 168 ? 12.672 -21.453 -21.547 1 97.19 168 GLU A C 1
ATOM 1333 O O . GLU A 1 168 ? 11.555 -21.234 -22 1 97.19 168 GLU A O 1
ATOM 1338 N N . LEU A 1 169 ? 13.016 -21.359 -20.297 1 98.19 169 LEU A N 1
ATOM 1339 C CA . LEU A 1 169 ? 12.055 -20.797 -19.344 1 98.19 169 LEU A CA 1
ATOM 1340 C C . LEU A 1 169 ? 11.82 -19.328 -19.625 1 98.19 169 LEU A C 1
ATOM 1342 O O . LEU A 1 169 ? 12.758 -18.516 -19.594 1 98.19 169 LEU A O 1
ATOM 1346 N N . LYS A 1 170 ? 10.547 -18.984 -19.891 1 97.81 170 LYS A N 1
ATOM 1347 C CA . LYS A 1 170 ? 10.266 -17.594 -20.234 1 97.81 170 LYS A CA 1
ATOM 1348 C C . LYS A 1 170 ? 9.258 -16.969 -19.281 1 97.81 170 LYS A C 1
ATOM 1350 O O . LYS A 1 170 ? 9.242 -15.758 -19.078 1 97.81 170 LYS A O 1
ATOM 1355 N N . PHE A 1 171 ? 8.375 -17.781 -18.719 1 98.5 171 PHE A N 1
ATOM 1356 C CA . PHE A 1 171 ? 7.324 -17.266 -17.844 1 98.5 171 PHE A CA 1
ATOM 1357 C C . PHE A 1 171 ? 7.262 -18.078 -16.562 1 98.5 171 PHE A C 1
ATOM 1359 O O . PHE A 1 171 ? 7.59 -19.266 -16.531 1 98.5 171 PHE A O 1
ATOM 1366 N N . LEU A 1 172 ? 6.914 -17.438 -15.539 1 98.69 172 LEU A N 1
ATOM 1367 C CA . LEU A 1 172 ? 6.562 -18.031 -14.25 1 98.69 172 LEU A CA 1
ATOM 1368 C C . LEU A 1 172 ? 5.227 -17.484 -13.75 1 98.69 172 LEU A C 1
ATOM 1370 O O . LEU A 1 172 ? 4.922 -16.297 -13.945 1 98.69 172 LEU A O 1
ATOM 1374 N N . GLY A 1 173 ? 4.418 -18.297 -13.188 1 98.44 173 GLY A N 1
ATOM 1375 C CA . GLY A 1 173 ? 3.135 -17.828 -12.688 1 98.44 173 GLY A CA 1
ATOM 1376 C C . GLY A 1 173 ? 2.553 -18.703 -11.602 1 98.44 173 GLY A C 1
ATOM 1377 O O . GLY A 1 173 ? 3.021 -19.828 -11.391 1 98.44 173 GLY A O 1
ATOM 1378 N N . GLY A 1 174 ? 1.648 -18.188 -10.922 1 98.19 174 GLY A N 1
ATOM 1379 C CA . GLY A 1 174 ? 0.976 -18.906 -9.852 1 98.19 174 GLY A CA 1
ATOM 1380 C C . GLY A 1 174 ? -0.264 -18.203 -9.336 1 98.19 174 GLY A C 1
ATOM 1381 O O . GLY A 1 174 ? -0.558 -17.078 -9.75 1 98.19 174 GLY A O 1
ATOM 1382 N N . ASP A 1 175 ? -0.99 -18.906 -8.492 1 97.75 175 ASP A N 1
ATOM 1383 C CA . ASP A 1 175 ? -2.275 -18.438 -7.98 1 97.75 175 ASP A CA 1
ATOM 1384 C C . ASP A 1 175 ? -2.289 -18.422 -6.457 1 97.75 175 ASP A C 1
ATOM 1386 O O . ASP A 1 175 ? -1.895 -19.406 -5.816 1 97.75 175 ASP A O 1
ATOM 1390 N N . SER A 1 176 ? -2.775 -17.297 -5.895 1 98.25 176 SER A N 1
ATOM 1391 C CA . SER A 1 176 ? -2.92 -17.234 -4.445 1 98.25 176 SER A CA 1
ATOM 1392 C C . SER A 1 176 ? -1.59 -17.5 -3.744 1 98.25 176 SER A C 1
ATOM 1394 O O . SER A 1 176 ? -0.613 -16.781 -3.963 1 98.25 176 SER A O 1
ATOM 1396 N N . ALA A 1 177 ? -1.458 -18.719 -2.994 1 98.75 177 ALA A N 1
ATOM 1397 C CA . ALA A 1 177 ? -0.203 -19.141 -2.379 1 98.75 177 ALA A CA 1
ATOM 1398 C C . ALA A 1 177 ? 0.86 -19.422 -3.438 1 98.75 177 ALA A C 1
ATOM 1400 O O . ALA A 1 177 ? 2.049 -19.172 -3.209 1 98.75 177 ALA A O 1
ATOM 1401 N N . GLY A 1 178 ? 0.413 -19.875 -4.598 1 98.81 178 GLY A N 1
ATOM 1402 C CA . GLY A 1 178 ? 1.326 -20.109 -5.703 1 98.81 178 GLY A CA 1
ATOM 1403 C C . GLY A 1 178 ? 1.928 -18.828 -6.266 1 98.81 178 GLY A C 1
ATOM 1404 O O . GLY A 1 178 ? 3.09 -18.812 -6.672 1 98.81 178 GLY A O 1
ATOM 1405 N N . ALA A 1 179 ? 1.106 -17.781 -6.355 1 98.94 179 ALA A N 1
ATOM 1406 C CA . ALA A 1 179 ? 1.638 -16.484 -6.777 1 98.94 179 ALA A CA 1
ATOM 1407 C C . ALA A 1 179 ? 2.684 -15.969 -5.793 1 98.94 179 ALA A C 1
ATOM 1409 O O . ALA A 1 179 ? 3.682 -15.367 -6.191 1 98.94 179 ALA A O 1
ATOM 1410 N N . HIS A 1 180 ? 2.418 -16.156 -4.492 1 98.88 180 HIS A N 1
ATOM 1411 C CA . HIS A 1 180 ? 3.402 -15.883 -3.453 1 98.88 180 HIS A CA 1
ATOM 1412 C C . HIS A 1 180 ? 4.707 -16.625 -3.719 1 98.88 180 HIS A C 1
ATOM 1414 O O . HIS A 1 180 ? 5.773 -16 -3.799 1 98.88 180 HIS A O 1
ATOM 1420 N N . LEU A 1 181 ? 4.641 -17.891 -3.91 1 98.94 181 LEU A N 1
ATOM 1421 C CA . LEU A 1 181 ? 5.812 -18.734 -4.16 1 98.94 181 LEU A CA 1
ATOM 1422 C C . LEU A 1 181 ? 6.484 -18.344 -5.473 1 98.94 181 LEU A C 1
ATOM 1424 O O . LEU A 1 181 ? 7.711 -18.438 -5.594 1 98.94 181 LEU A O 1
ATOM 1428 N N . CYS A 1 182 ? 5.656 -17.938 -6.418 1 98.88 182 CYS A N 1
ATOM 1429 C CA . CYS A 1 182 ? 6.172 -17.484 -7.707 1 98.88 182 CYS A CA 1
ATOM 1430 C C . CYS A 1 182 ? 7.117 -16.297 -7.531 1 98.88 182 CYS A C 1
ATOM 1432 O O . CYS A 1 182 ? 8.227 -16.297 -8.07 1 98.88 182 CYS A O 1
ATOM 1434 N N . VAL A 1 183 ? 6.715 -15.305 -6.805 1 98.88 183 VAL A N 1
ATOM 1435 C CA . VAL A 1 183 ? 7.539 -14.117 -6.594 1 98.88 183 VAL A CA 1
ATOM 1436 C C . VAL A 1 183 ? 8.828 -14.508 -5.875 1 98.88 183 VAL A C 1
ATOM 1438 O O . VAL A 1 183 ? 9.914 -14.078 -6.262 1 98.88 183 VAL A O 1
ATOM 1441 N N . LEU A 1 184 ? 8.75 -15.328 -4.848 1 98.88 184 LEU A N 1
ATOM 1442 C CA . LEU A 1 184 ? 9.93 -15.773 -4.109 1 98.88 184 LEU A CA 1
ATOM 1443 C C . LEU A 1 184 ? 10.867 -16.562 -5.012 1 98.88 184 LEU A C 1
ATOM 1445 O O . LEU A 1 184 ? 12.086 -16.391 -4.941 1 98.88 184 LEU A O 1
ATOM 1449 N N . THR A 1 185 ? 10.281 -17.406 -5.852 1 98.88 185 THR A N 1
ATOM 1450 C CA . THR A 1 185 ? 11.094 -18.172 -6.781 1 98.88 185 THR A CA 1
ATOM 1451 C C . THR A 1 185 ? 11.781 -17.266 -7.793 1 98.88 185 THR A C 1
ATOM 1453 O O . THR A 1 185 ? 12.961 -17.453 -8.102 1 98.88 185 THR A O 1
ATOM 1456 N N . ALA A 1 186 ? 11.055 -16.312 -8.328 1 98.56 186 ALA A N 1
ATOM 1457 C CA . ALA A 1 186 ? 11.664 -15.352 -9.242 1 98.56 186 ALA A CA 1
ATOM 1458 C C . ALA A 1 186 ? 12.844 -14.641 -8.586 1 98.56 186 ALA A C 1
ATOM 1460 O O . ALA A 1 186 ? 13.906 -14.508 -9.188 1 98.56 186 ALA A O 1
ATOM 1461 N N . MET A 1 187 ? 12.641 -14.141 -7.332 1 97.94 187 MET A N 1
ATOM 1462 C CA . MET A 1 187 ? 13.727 -13.492 -6.594 1 97.94 187 MET A CA 1
ATOM 1463 C C . MET A 1 187 ? 14.93 -14.422 -6.457 1 97.94 187 MET A C 1
ATOM 1465 O O . MET A 1 187 ? 16.062 -14 -6.668 1 97.94 187 MET A O 1
ATOM 1469 N N . LYS A 1 188 ? 14.672 -15.688 -6.117 1 98.25 188 LYS A N 1
ATOM 1470 C CA . LYS A 1 188 ? 15.727 -16.688 -5.953 1 98.25 188 LYS A CA 1
ATOM 1471 C C . LYS A 1 188 ? 16.516 -16.859 -7.246 1 98.25 188 LYS A C 1
ATOM 1473 O O . LYS A 1 188 ? 17.75 -16.859 -7.23 1 98.25 188 LYS A O 1
ATOM 1478 N N . LEU A 1 189 ? 15.844 -17.016 -8.305 1 98.19 189 LEU A N 1
ATOM 1479 C CA . LEU A 1 189 ? 16.484 -17.234 -9.594 1 98.19 189 LEU A CA 1
ATOM 1480 C C . LEU A 1 189 ? 17.312 -16.031 -10.008 1 98.19 189 LEU A C 1
ATOM 1482 O O . LEU A 1 189 ? 18.422 -16.188 -10.539 1 98.19 189 LEU A O 1
ATOM 1486 N N . LEU A 1 190 ? 16.781 -14.852 -9.797 1 96.5 190 LEU A N 1
ATOM 1487 C CA . LEU A 1 190 ? 17.5 -13.633 -10.141 1 96.5 190 LEU A CA 1
ATOM 1488 C C . LEU A 1 190 ? 18.781 -13.508 -9.32 1 96.5 190 LEU A C 1
ATOM 1490 O O . LEU A 1 190 ? 19.766 -12.922 -9.781 1 96.5 190 LEU A O 1
ATOM 1494 N N . GLU A 1 191 ? 18.766 -14.07 -8.117 1 95.88 191 GLU A N 1
ATOM 1495 C CA . GLU A 1 191 ? 19.938 -14.039 -7.25 1 95.88 191 GLU A CA 1
ATOM 1496 C C . GLU A 1 191 ? 20.953 -15.125 -7.629 1 95.88 191 GLU A C 1
ATOM 1498 O O . GLU A 1 191 ? 22.156 -14.906 -7.566 1 95.88 191 GLU A O 1
ATOM 1503 N N . THR A 1 192 ? 20.453 -16.281 -8.023 1 96.88 192 THR A N 1
ATOM 1504 C CA . THR A 1 192 ? 21.312 -17.453 -8.125 1 96.88 192 THR A CA 1
ATOM 1505 C C . THR A 1 192 ? 21.719 -17.688 -9.578 1 96.88 192 THR A C 1
ATOM 1507 O O . THR A 1 192 ? 22.703 -18.391 -9.852 1 96.88 192 THR A O 1
ATOM 1510 N N . ARG A 1 193 ? 20.922 -17.203 -10.477 1 95.75 193 ARG A N 1
ATOM 1511 C CA . ARG A 1 193 ? 21.188 -17.375 -11.898 1 95.75 193 ARG A CA 1
ATOM 1512 C C . ARG A 1 193 ? 21.422 -16.031 -12.578 1 95.75 193 ARG A C 1
ATOM 1514 O O . ARG A 1 193 ? 20.703 -15.688 -13.516 1 95.75 193 ARG A O 1
ATOM 1521 N N . LYS A 1 194 ? 22.484 -15.414 -12.281 1 89 194 LYS A N 1
ATOM 1522 C CA . LYS A 1 194 ? 22.75 -14.031 -12.656 1 89 194 LYS A CA 1
ATOM 1523 C C . LYS A 1 194 ? 23.016 -13.906 -14.148 1 89 194 LYS A C 1
ATOM 1525 O O . LYS A 1 194 ? 22.812 -12.844 -14.742 1 89 194 LYS A O 1
ATOM 1530 N N . ASN A 1 195 ? 23.406 -15.055 -14.75 1 89.62 195 ASN A N 1
ATOM 1531 C CA . ASN A 1 195 ? 23.75 -15.008 -16.172 1 89.62 195 ASN A CA 1
ATOM 1532 C C . ASN A 1 195 ? 22.531 -15.312 -17.047 1 89.62 195 ASN A C 1
ATOM 1534 O O . ASN A 1 195 ? 22.594 -15.172 -18.266 1 89.62 195 ASN A O 1
ATOM 1538 N N . TRP A 1 196 ? 21.516 -15.766 -16.406 1 90.94 196 TRP A N 1
ATOM 1539 C CA . TRP A 1 196 ? 20.266 -16.031 -17.125 1 90.94 196 TRP A CA 1
ATOM 1540 C C . TRP A 1 196 ? 19.578 -14.719 -17.5 1 90.94 196 TRP A C 1
ATOM 1542 O O . TRP A 1 196 ? 19.641 -13.734 -16.766 1 90.94 196 TRP A O 1
ATOM 1552 N N . ARG A 1 197 ? 19.078 -14.594 -18.797 1 86.69 197 ARG A N 1
ATOM 1553 C CA . ARG A 1 197 ? 18.516 -13.367 -19.344 1 86.69 197 ARG A CA 1
ATOM 1554 C C . ARG A 1 197 ? 17.203 -13.008 -18.641 1 86.69 197 ARG A C 1
ATOM 1556 O O . ARG A 1 197 ? 16.672 -11.906 -18.828 1 86.69 197 ARG A O 1
ATOM 1563 N N . GLY A 1 198 ? 16.641 -13.961 -17.875 1 84.62 198 GLY A N 1
ATOM 1564 C CA . GLY A 1 198 ? 15.477 -13.633 -17.062 1 84.62 198 GLY A CA 1
ATOM 1565 C C . GLY A 1 198 ? 14.164 -13.953 -17.734 1 84.62 198 GLY A C 1
ATOM 1566 O O . GLY A 1 198 ? 14.141 -14.5 -18.844 1 84.62 198 GLY A O 1
ATOM 1567 N N . PHE A 1 199 ? 13.117 -13.617 -17.047 1 93.62 199 PHE A N 1
ATOM 1568 C CA . PHE A 1 199 ? 11.758 -13.898 -17.484 1 93.62 199 PHE A CA 1
ATOM 1569 C C . PHE A 1 199 ? 11.289 -12.859 -18.5 1 93.62 199 PHE A C 1
ATOM 1571 O O . PHE A 1 199 ? 11.734 -11.703 -18.469 1 93.62 199 PHE A O 1
ATOM 1578 N N . LYS A 1 200 ? 10.391 -13.344 -19.406 1 96.25 200 LYS A N 1
ATOM 1579 C CA . LYS A 1 200 ? 9.625 -12.398 -20.203 1 96.25 200 LYS A CA 1
ATOM 1580 C C . LYS A 1 200 ? 8.445 -11.836 -19.422 1 96.25 200 LYS A C 1
ATOM 1582 O O . LYS A 1 200 ? 7.945 -10.75 -19.734 1 96.25 200 LYS A O 1
ATOM 1587 N N . GLY A 1 201 ? 7.996 -12.602 -18.406 1 97.94 201 GLY A N 1
ATOM 1588 C CA . GLY A 1 201 ? 6.895 -12.102 -17.594 1 97.94 201 GLY A CA 1
ATOM 1589 C C . GLY A 1 201 ? 6.504 -13.039 -16.469 1 97.94 201 GLY A C 1
ATOM 1590 O O . GLY A 1 201 ? 6.75 -14.242 -16.547 1 97.94 201 GLY A O 1
ATOM 1591 N N . LEU A 1 202 ? 5.938 -12.492 -15.438 1 98.81 202 LEU A N 1
ATOM 1592 C CA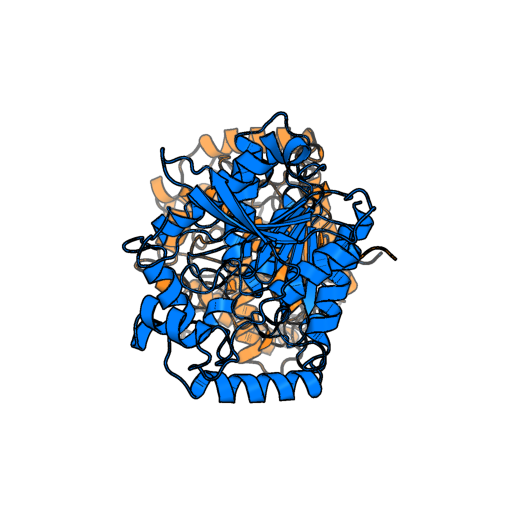 . LEU A 1 202 ? 5.289 -13.227 -14.359 1 98.81 202 LEU A CA 1
ATOM 1593 C C . LEU A 1 202 ? 3.775 -13.062 -14.422 1 98.81 202 LEU A C 1
ATOM 1595 O O . LEU A 1 202 ? 3.273 -11.977 -14.711 1 98.81 202 LEU A O 1
ATOM 1599 N N . VAL A 1 203 ? 3.033 -14.125 -14.273 1 98.75 203 VAL A N 1
ATOM 1600 C CA . VAL A 1 203 ? 1.579 -14.109 -14.164 1 98.75 203 VAL A CA 1
ATOM 1601 C C . VAL A 1 203 ? 1.168 -14.398 -12.719 1 98.75 203 VAL A C 1
ATOM 1603 O O . VAL A 1 203 ? 1.211 -15.547 -12.273 1 98.75 203 VAL A O 1
ATOM 1606 N N . LEU A 1 204 ? 0.765 -13.367 -12.008 1 98.94 204 LEU A N 1
ATOM 1607 C CA . LEU A 1 204 ? 0.535 -13.422 -10.57 1 98.94 204 LEU A CA 1
ATOM 1608 C C . LEU A 1 204 ? -0.94 -13.211 -10.242 1 98.94 204 LEU A C 1
ATOM 1610 O O . LEU A 1 204 ? -1.407 -12.078 -10.172 1 98.94 204 LEU A O 1
ATOM 1614 N N . ASN A 1 205 ? -1.683 -14.281 -10.023 1 98.75 205 ASN A N 1
ATOM 1615 C CA . ASN A 1 205 ? -3.121 -14.211 -9.789 1 98.75 205 ASN A CA 1
ATOM 1616 C C . ASN A 1 205 ? -3.447 -14.156 -8.297 1 98.75 205 ASN A C 1
ATOM 1618 O O . ASN A 1 205 ? -3.146 -15.094 -7.559 1 98.75 205 ASN A O 1
ATOM 1622 N N . PHE A 1 206 ? -4.066 -13.07 -7.844 1 98.69 206 PHE A N 1
ATOM 1623 C CA . PHE A 1 206 ? -4.613 -12.852 -6.512 1 98.69 206 PHE A CA 1
ATOM 1624 C C . PHE A 1 206 ? -3.678 -13.406 -5.445 1 98.69 206 PHE A C 1
ATOM 1626 O O . PHE A 1 206 ? -4.098 -14.18 -4.586 1 98.69 206 PHE A O 1
ATOM 1633 N N . GLY A 1 207 ? -2.432 -13 -5.496 1 98.69 207 GLY A N 1
ATOM 1634 C CA . GLY A 1 207 ? -1.385 -13.531 -4.633 1 98.69 207 GLY A CA 1
ATOM 1635 C C . GLY A 1 207 ? -1.408 -12.945 -3.236 1 98.69 207 GLY A C 1
ATOM 1636 O O . GLY A 1 207 ? -2.037 -11.906 -3.002 1 98.69 207 GLY A O 1
ATOM 1637 N N . CYS A 1 208 ? -0.789 -13.633 -2.314 1 98.44 208 CYS A N 1
ATOM 1638 C CA . CYS A 1 208 ? -0.555 -13.195 -0.941 1 98.44 208 CYS A CA 1
ATOM 1639 C C . CYS A 1 208 ? 0.902 -12.805 -0.735 1 98.44 208 CYS A C 1
ATOM 1641 O O . CYS A 1 208 ? 1.77 -13.664 -0.59 1 98.44 208 CYS A O 1
ATOM 1643 N N . TYR A 1 209 ? 1.205 -11.523 -0.68 1 98.56 209 TYR A N 1
ATOM 1644 C CA . TYR A 1 209 ? 2.6 -11.094 -0.689 1 98.56 209 TYR A CA 1
ATOM 1645 C C . TYR A 1 209 ? 3.006 -10.531 0.667 1 98.56 209 TYR A C 1
ATOM 1647 O O . TYR A 1 209 ? 4.18 -10.234 0.895 1 98.56 209 TYR A O 1
ATOM 1655 N N . ASP A 1 210 ? 2.051 -10.297 1.536 1 97.88 210 ASP A N 1
ATOM 1656 C CA . ASP A 1 210 ? 2.246 -9.891 2.926 1 97.88 210 ASP A CA 1
ATOM 1657 C C . ASP A 1 210 ? 1.597 -10.891 3.883 1 97.88 210 ASP A C 1
ATOM 1659 O O . ASP A 1 210 ? 0.374 -10.906 4.039 1 97.88 210 ASP A O 1
ATOM 1663 N N . LEU A 1 211 ? 2.377 -11.625 4.582 1 97.75 211 LEU A N 1
ATOM 1664 C CA . LEU A 1 211 ? 1.85 -12.633 5.492 1 97.75 211 LEU A CA 1
ATOM 1665 C C . LEU A 1 211 ? 1.835 -12.117 6.93 1 97.75 211 LEU A C 1
ATOM 1667 O O . LEU A 1 211 ? 1.715 -12.906 7.871 1 97.75 211 LEU A O 1
ATOM 1671 N N . THR A 1 212 ? 2.021 -10.789 7.109 1 95.38 212 THR A N 1
ATOM 1672 C CA . THR A 1 212 ? 1.941 -10.172 8.43 1 95.38 212 THR A CA 1
ATOM 1673 C C . THR A 1 212 ? 0.523 -9.688 8.711 1 95.38 212 THR A C 1
ATOM 1675 O O . THR A 1 212 ? 0.237 -9.195 9.812 1 95.38 212 THR A O 1
ATOM 1678 N N . GLU A 1 213 ? -0.368 -9.789 7.773 1 92 213 GLU A N 1
ATOM 1679 C CA . GLU A 1 213 ? -1.754 -9.352 7.918 1 92 213 GLU A CA 1
ATOM 1680 C C . GLU A 1 213 ? -1.844 -7.836 8.086 1 92 213 GLU A C 1
ATOM 1682 O O . GLU A 1 213 ? -2.658 -7.34 8.867 1 92 213 GLU A O 1
ATOM 1687 N N . SER A 1 214 ? -0.967 -7.133 7.395 1 92.06 214 SER A N 1
ATOM 1688 C CA . SER A 1 214 ? -0.895 -5.691 7.609 1 92.06 214 SER A CA 1
ATOM 1689 C C . SER A 1 214 ? -1.737 -4.938 6.586 1 92.06 214 SER A C 1
ATOM 1691 O O . SER A 1 214 ? -1.968 -3.734 6.727 1 92.06 214 SER A O 1
ATOM 1693 N N . MET A 1 215 ? -2.24 -5.625 5.527 1 94.12 215 MET A N 1
ATOM 1694 C CA . MET A 1 215 ? -3.039 -4.957 4.504 1 94.12 215 MET A CA 1
ATOM 1695 C C . MET A 1 215 ? -4.469 -4.73 4.988 1 94.12 215 MET A C 1
ATOM 1697 O O . MET A 1 215 ? -5.09 -5.637 5.547 1 94.12 215 MET A O 1
ATOM 1701 N N . PRO A 1 216 ? -5.012 -3.57 4.82 1 94.5 216 PRO A N 1
ATOM 1702 C CA . PRO A 1 216 ? -6.332 -3.234 5.359 1 94.5 216 PRO A CA 1
ATOM 1703 C C . PRO A 1 216 ? -7.418 -4.211 4.91 1 94.5 216 PRO A C 1
ATOM 1705 O O . PRO A 1 216 ? -8.266 -4.609 5.715 1 94.5 216 PRO A O 1
ATOM 1708 N N . GLN A 1 217 ? -7.363 -4.633 3.691 1 94.75 217 GLN A N 1
ATOM 1709 C CA . GLN A 1 217 ? -8.43 -5.441 3.109 1 94.75 217 GLN A CA 1
ATOM 1710 C C . GLN A 1 217 ? -8.578 -6.766 3.854 1 94.75 217 GLN A C 1
ATOM 1712 O O . GLN A 1 217 ? -9.688 -7.289 3.977 1 94.75 217 GLN A O 1
ATOM 1717 N N . VAL A 1 218 ? -7.543 -7.293 4.375 1 93.25 218 VAL A N 1
ATOM 1718 C CA . VAL A 1 218 ? -7.578 -8.594 5.035 1 93.25 218 VAL A CA 1
ATOM 1719 C C . VAL A 1 218 ? -8.5 -8.523 6.254 1 93.25 218 VAL A C 1
ATOM 1721 O O . VAL A 1 218 ? -9.172 -9.508 6.59 1 93.25 218 VAL A O 1
ATOM 1724 N N . ARG A 1 219 ? -8.625 -7.336 6.797 1 88.75 219 ARG A N 1
ATOM 1725 C CA . ARG A 1 219 ? -9.438 -7.168 8 1 88.75 219 ARG A CA 1
ATOM 1726 C C . ARG A 1 219 ? -10.82 -6.625 7.656 1 88.75 219 ARG A C 1
ATOM 1728 O O . ARG A 1 219 ? -11.773 -6.828 8.406 1 88.75 219 ARG A O 1
ATOM 1735 N N . HIS A 1 220 ? -10.914 -5.922 6.512 1 92.31 220 HIS A N 1
ATOM 1736 C CA . HIS A 1 220 ? -12.164 -5.266 6.137 1 92.31 220 HIS A CA 1
ATOM 1737 C C . HIS A 1 220 ? -13.109 -6.234 5.434 1 92.31 220 HIS A C 1
ATOM 1739 O O . HIS A 1 220 ? -14.328 -6.043 5.453 1 92.31 220 HIS A O 1
ATOM 1745 N N . PHE A 1 221 ? -12.523 -7.242 4.773 1 93 221 PHE A N 1
ATOM 1746 C CA . PHE A 1 221 ? -13.32 -8.164 3.973 1 93 221 PHE A CA 1
ATOM 1747 C C . PHE A 1 221 ? -14.141 -9.094 4.863 1 93 221 PHE A C 1
ATOM 1749 O O . PHE A 1 221 ? -13.586 -9.773 5.734 1 93 221 PHE A O 1
ATOM 1756 N N . ASP A 1 222 ? -15.461 -9.109 4.703 1 88.94 222 ASP A N 1
ATOM 1757 C CA . ASP A 1 222 ? -16.281 -9.828 5.668 1 88.94 222 ASP A CA 1
ATOM 1758 C C . ASP A 1 222 ? -17.25 -10.781 4.969 1 88.94 222 ASP A C 1
ATOM 1760 O O . ASP A 1 222 ? -18.203 -11.281 5.582 1 88.94 222 ASP A O 1
ATOM 1764 N N . LEU A 1 223 ? -17.078 -11.039 3.715 1 91 223 LEU A N 1
ATOM 1765 C CA . LEU A 1 223 ? -17.922 -12.008 3.033 1 91 223 LEU A CA 1
ATOM 1766 C C . LEU A 1 223 ? -17.344 -13.414 3.154 1 91 223 LEU A C 1
ATOM 1768 O O . LEU A 1 223 ? -16.125 -13.602 3.053 1 91 223 LEU A O 1
ATOM 1772 N N . PRO A 1 224 ? -18.172 -14.328 3.42 1 91.56 224 PRO A N 1
ATOM 1773 C CA . PRO A 1 224 ? -17.703 -15.711 3.518 1 91.56 224 PRO A CA 1
ATOM 1774 C C . PRO A 1 224 ? -17.547 -16.391 2.152 1 91.56 224 PRO A C 1
ATOM 1776 O O . PRO A 1 224 ? -18.234 -17.375 1.868 1 91.56 224 PRO A O 1
ATOM 1779 N N . LEU A 1 225 ? -16.75 -15.898 1.376 1 92.81 225 LEU A N 1
ATOM 1780 C CA . LEU A 1 225 ? -16.453 -16.453 0.058 1 92.81 225 LEU A CA 1
ATOM 1781 C C . LEU A 1 225 ? -15.328 -17.469 0.131 1 92.81 225 LEU A C 1
ATOM 1783 O O . LEU A 1 225 ? -15.148 -18.125 1.159 1 92.81 225 LEU A O 1
ATOM 1787 N N . VAL A 1 226 ? -14.625 -17.766 -0.915 1 89.75 226 VAL A N 1
ATOM 1788 C CA . VAL A 1 226 ? -13.633 -18.828 -1.016 1 89.75 226 VAL A CA 1
ATOM 1789 C C . VAL A 1 226 ? -12.57 -18.641 0.067 1 89.75 226 VAL A C 1
ATOM 1791 O O . VAL A 1 226 ? -12.109 -19.625 0.662 1 89.75 226 VAL A O 1
ATOM 1794 N N . LEU A 1 227 ? -12.242 -17.422 0.327 1 92.56 227 LEU A N 1
ATOM 1795 C CA . LEU A 1 227 ? -11.219 -17.062 1.3 1 92.56 227 LEU A CA 1
ATOM 1796 C C . LEU A 1 227 ? -11.719 -15.977 2.242 1 92.56 227 LEU A C 1
ATOM 1798 O O . LEU A 1 227 ? -12.195 -14.93 1.794 1 92.56 227 LEU A O 1
ATOM 1802 N N . ASP A 1 228 ? -11.719 -16.281 3.508 1 92.06 228 ASP A N 1
ATOM 1803 C CA . ASP A 1 228 ? -12 -15.273 4.535 1 92.06 228 ASP A CA 1
ATOM 1804 C C . ASP A 1 228 ? -10.891 -15.234 5.582 1 92.06 228 ASP A C 1
ATOM 1806 O O . ASP A 1 228 ? -9.891 -15.953 5.465 1 92.06 228 ASP A O 1
ATOM 1810 N N . TYR A 1 229 ? -10.984 -14.375 6.484 1 94.12 229 TYR A N 1
ATOM 1811 C CA . TYR A 1 229 ? -9.898 -14.102 7.422 1 94.12 229 TYR A CA 1
ATOM 1812 C C . TYR A 1 229 ? -9.57 -15.336 8.25 1 94.12 229 TYR A C 1
ATOM 1814 O O . TYR A 1 229 ? -8.398 -15.648 8.461 1 94.12 229 TYR A O 1
ATOM 1822 N N . ASP A 1 230 ? -10.57 -16.016 8.742 1 93.31 230 ASP A N 1
ATOM 1823 C CA . ASP A 1 230 ? -10.367 -17.188 9.594 1 93.31 230 ASP A CA 1
ATOM 1824 C C . ASP A 1 230 ? -9.586 -18.266 8.859 1 93.31 230 ASP A C 1
ATOM 1826 O O . ASP A 1 230 ? -8.625 -18.828 9.406 1 93.31 230 ASP A O 1
ATOM 1830 N N . ILE A 1 231 ? -9.992 -18.594 7.641 1 93.69 231 ILE A N 1
ATOM 1831 C CA . ILE A 1 231 ? -9.32 -19.609 6.844 1 93.69 231 ILE A CA 1
ATOM 1832 C C . ILE A 1 231 ? -7.883 -19.172 6.551 1 93.69 231 ILE A C 1
ATOM 1834 O O . ILE A 1 231 ? -6.965 -20 6.559 1 93.69 231 ILE A O 1
ATOM 1838 N N . MET A 1 232 ? -7.688 -17.891 6.258 1 95.94 232 MET A N 1
ATOM 1839 C CA . MET A 1 232 ? -6.355 -17.359 5.988 1 95.94 232 MET A CA 1
ATOM 1840 C C . MET A 1 232 ? -5.426 -17.594 7.176 1 95.94 232 MET A C 1
ATOM 1842 O O . MET A 1 232 ? -4.281 -18.016 7 1 95.94 232 MET A O 1
ATOM 1846 N N . LEU A 1 233 ? -5.926 -17.328 8.375 1 95.56 233 LEU A N 1
ATOM 1847 C CA . LEU A 1 233 ? -5.133 -17.516 9.586 1 95.56 233 LEU A CA 1
ATOM 1848 C C . LEU A 1 233 ? -4.727 -18.969 9.742 1 95.56 233 LEU A C 1
ATOM 1850 O O . LEU A 1 233 ? -3.604 -19.266 10.164 1 95.56 233 LEU A O 1
ATOM 1854 N N . LYS A 1 234 ? -5.652 -19.875 9.422 1 97.88 234 LYS A N 1
ATOM 1855 C CA . LYS A 1 234 ? -5.355 -21.297 9.523 1 97.88 234 LYS A CA 1
ATOM 1856 C C . LYS A 1 234 ? -4.27 -21.703 8.531 1 97.88 234 LYS A C 1
ATOM 1858 O O . LYS A 1 234 ? -3.416 -22.531 8.844 1 97.88 234 LYS A O 1
ATOM 1863 N N . TYR A 1 235 ? -4.316 -21.125 7.344 1 98.38 235 TYR A N 1
ATOM 1864 C CA . TYR A 1 235 ? -3.256 -21.375 6.375 1 98.38 235 TYR A CA 1
ATOM 1865 C C . TYR A 1 235 ? -1.914 -20.875 6.898 1 98.38 235 TYR A C 1
ATOM 1867 O O . TYR A 1 235 ? -0.902 -21.562 6.793 1 98.38 235 TYR A O 1
ATOM 1875 N N . PHE A 1 236 ? -1.897 -19.625 7.453 1 98.06 236 PHE A N 1
ATOM 1876 C CA . PHE A 1 236 ? -0.67 -19.047 7.988 1 98.06 236 PHE A CA 1
ATOM 1877 C C . PHE A 1 236 ? -0.097 -19.938 9.094 1 98.06 236 PHE A C 1
ATOM 1879 O O . PHE A 1 236 ? 1.107 -20.188 9.133 1 98.06 236 PHE A O 1
ATOM 1886 N N . GLU A 1 237 ? -0.958 -20.391 9.938 1 97.94 237 GLU A N 1
ATOM 1887 C CA . GLU A 1 237 ? -0.529 -21.219 11.062 1 97.94 237 GLU A CA 1
ATOM 1888 C C . GLU A 1 237 ? 0.089 -22.516 10.578 1 97.94 237 GLU A C 1
ATOM 1890 O O . GLU A 1 237 ? 1.095 -22.984 11.125 1 97.94 237 GLU A O 1
ATOM 1895 N N . ALA A 1 238 ? -0.541 -23.141 9.57 1 98.81 238 ALA A N 1
ATOM 1896 C CA . ALA A 1 238 ? -0.038 -24.391 9.031 1 98.81 238 ALA A CA 1
ATOM 1897 C C . ALA A 1 238 ? 1.29 -24.188 8.305 1 98.81 238 ALA A C 1
ATOM 1899 O O . ALA A 1 238 ? 2.221 -24.984 8.469 1 98.81 238 ALA A O 1
ATOM 1900 N N . TYR A 1 239 ? 1.423 -23.141 7.539 1 98.81 239 TYR A N 1
ATOM 1901 C CA . TYR A 1 239 ? 2.574 -22.844 6.695 1 98.81 239 TYR A CA 1
ATOM 1902 C C . TYR A 1 239 ? 3.75 -22.344 7.527 1 98.81 239 TYR A C 1
ATOM 1904 O O . TYR A 1 239 ? 4.902 -22.688 7.254 1 98.81 239 TYR A O 1
ATOM 1912 N N . LEU A 1 240 ? 3.467 -21.547 8.57 1 98.81 240 LEU A N 1
ATOM 1913 C CA . LEU A 1 240 ? 4.488 -20.859 9.352 1 98.81 240 LEU A CA 1
ATOM 1914 C C . LEU A 1 240 ? 4.312 -21.141 10.844 1 98.81 240 LEU A C 1
ATOM 1916 O O . LEU A 1 240 ? 4.254 -20.203 11.648 1 98.81 240 LEU A O 1
ATOM 1920 N N . PRO A 1 241 ? 4.363 -22.422 11.219 1 98.44 241 PRO A N 1
ATOM 1921 C CA . PRO A 1 241 ? 4.164 -22.719 12.641 1 98.44 241 PRO A CA 1
ATOM 1922 C C . PRO A 1 241 ? 5.195 -22.031 13.531 1 98.44 241 PRO A C 1
ATOM 1924 O O . PRO A 1 241 ? 6.398 -22.094 13.258 1 98.44 241 PRO A O 1
ATOM 1927 N N . GLY A 1 242 ? 4.719 -21.328 14.547 1 97.31 242 GLY A N 1
ATOM 1928 C CA . GLY A 1 242 ? 5.566 -20.734 15.57 1 97.31 242 GLY A CA 1
ATOM 1929 C C . GLY A 1 242 ? 6.172 -19.406 15.164 1 97.31 242 GLY A C 1
ATOM 1930 O O . GLY A 1 242 ? 6.91 -18.797 15.938 1 97.31 242 GLY A O 1
ATOM 1931 N N . LYS A 1 243 ? 5.934 -18.938 13.969 1 97.62 243 LYS A N 1
ATOM 1932 C CA . LYS A 1 243 ? 6.48 -17.656 13.531 1 97.62 243 LYS A CA 1
ATOM 1933 C C . LYS A 1 243 ? 5.625 -16.484 14.023 1 97.62 243 LYS A C 1
ATOM 1935 O O . LYS A 1 243 ? 4.402 -16.5 13.867 1 97.62 243 LYS A O 1
ATOM 1940 N N . THR A 1 244 ? 6.297 -15.5 14.648 1 94.62 244 THR A N 1
ATOM 1941 C CA . THR A 1 244 ? 5.621 -14.281 15.078 1 94.62 244 THR A CA 1
ATOM 1942 C C . THR A 1 244 ? 5.359 -13.367 13.883 1 94.62 244 THR A C 1
ATOM 1944 O O . THR A 1 244 ? 5.867 -13.602 12.789 1 94.62 244 THR A O 1
ATOM 1947 N N . THR A 1 245 ? 4.594 -12.359 14.109 1 91.94 245 THR A N 1
ATOM 1948 C CA . THR A 1 245 ? 4.348 -11.375 13.062 1 91.94 245 THR A CA 1
ATOM 1949 C C . THR A 1 245 ? 5.656 -10.719 12.617 1 91.94 245 THR A C 1
ATOM 1951 O O . THR A 1 245 ? 5.852 -10.461 11.43 1 91.94 245 THR A O 1
ATOM 1954 N N . ASP A 1 246 ? 6.492 -10.398 13.516 1 91.81 246 ASP A N 1
ATOM 1955 C CA . ASP A 1 246 ? 7.785 -9.805 13.188 1 91.81 246 ASP A CA 1
ATOM 1956 C C . ASP A 1 246 ? 8.633 -10.766 12.352 1 91.81 246 ASP A C 1
ATOM 1958 O O . ASP A 1 246 ? 9.312 -10.344 11.414 1 91.81 246 ASP A O 1
ATOM 1962 N N . ASP A 1 247 ? 8.578 -12.078 12.695 1 96.38 247 ASP A N 1
ATOM 1963 C CA . ASP A 1 247 ? 9.273 -13.086 11.898 1 96.38 247 ASP A CA 1
ATOM 1964 C C . ASP A 1 247 ? 8.773 -13.086 10.453 1 96.38 247 ASP A C 1
ATOM 1966 O O . ASP A 1 247 ? 9.555 -13.25 9.516 1 96.38 247 ASP A O 1
ATOM 1970 N N . ARG A 1 248 ? 7.512 -12.891 10.305 1 97.38 248 ARG A N 1
ATOM 1971 C CA . ARG A 1 248 ? 6.855 -13.016 9.008 1 97.38 248 ARG A CA 1
ATOM 1972 C C . ARG A 1 248 ? 7.195 -11.836 8.109 1 97.38 248 ARG A C 1
ATOM 1974 O O . ARG A 1 248 ? 6.895 -11.852 6.91 1 97.38 248 ARG A O 1
ATOM 1981 N N . ARG A 1 249 ? 7.906 -10.836 8.609 1 95.69 249 ARG A N 1
ATOM 1982 C CA . ARG A 1 249 ? 8.328 -9.695 7.809 1 95.69 249 ARG A CA 1
ATOM 1983 C C . ARG A 1 249 ? 9.562 -10.031 6.98 1 95.69 249 ARG A C 1
ATOM 1985 O O . ARG A 1 249 ? 9.953 -9.266 6.098 1 95.69 249 ARG A O 1
ATOM 1992 N N . ASP A 1 250 ? 10.203 -11.188 7.316 1 97.62 250 ASP A N 1
ATOM 1993 C CA . ASP A 1 250 ? 11.289 -11.664 6.469 1 97.62 250 ASP A CA 1
ATOM 1994 C C . ASP A 1 250 ? 10.891 -11.656 4.996 1 97.62 250 ASP A C 1
ATOM 1996 O O . ASP A 1 250 ? 9.867 -12.242 4.625 1 97.62 250 ASP A O 1
ATOM 2000 N N . PRO A 1 251 ? 11.695 -11 4.125 1 97.94 251 PRO A N 1
ATOM 2001 C CA . PRO A 1 251 ? 11.328 -10.906 2.709 1 97.94 251 PRO A CA 1
ATOM 2002 C C . PRO A 1 251 ? 11.195 -12.266 2.037 1 97.94 251 PRO A C 1
ATOM 2004 O O . PRO A 1 251 ? 10.547 -12.383 0.994 1 97.94 251 PRO A O 1
ATOM 2007 N N . TRP A 1 252 ? 11.758 -13.312 2.588 1 98.56 252 TRP A N 1
ATOM 2008 C CA . TRP A 1 252 ? 11.641 -14.656 2.027 1 98.56 252 TRP A CA 1
ATOM 2009 C C . TRP A 1 252 ? 10.367 -15.336 2.504 1 98.56 252 TRP A C 1
ATOM 2011 O O . TRP A 1 252 ? 10.023 -16.422 2.033 1 98.56 252 TRP A O 1
ATOM 2021 N N . ILE A 1 253 ? 9.68 -14.656 3.41 1 98.75 253 ILE A N 1
ATOM 2022 C CA . ILE A 1 253 ? 8.344 -15.086 3.824 1 98.75 253 ILE A CA 1
ATOM 2023 C C . ILE A 1 253 ? 7.293 -14.148 3.244 1 98.75 253 ILE A C 1
ATOM 2025 O O . ILE A 1 253 ? 6.309 -14.594 2.654 1 98.75 253 ILE A O 1
ATOM 2029 N N . SER A 1 254 ? 7.535 -12.867 3.398 1 98.69 254 SER A N 1
ATOM 2030 C CA . SER A 1 254 ? 6.676 -11.828 2.832 1 98.69 254 SER A CA 1
ATOM 2031 C C . SER A 1 254 ? 7.43 -10.977 1.82 1 98.69 254 SER A C 1
ATOM 2033 O O . SER A 1 254 ? 8.023 -9.953 2.18 1 98.69 254 SER A O 1
ATOM 2035 N N . PRO A 1 255 ? 7.289 -11.32 0.541 1 98.56 255 PRO A N 1
ATOM 2036 C CA . PRO A 1 255 ? 8.102 -10.633 -0.469 1 98.56 255 PRO A CA 1
ATOM 2037 C C . PRO A 1 255 ? 7.75 -9.148 -0.599 1 98.56 255 PRO A C 1
ATOM 2039 O O . PRO A 1 255 ? 8.516 -8.383 -1.19 1 98.56 255 PRO A O 1
ATOM 2042 N N . LEU A 1 256 ? 6.629 -8.719 -0.063 1 98 256 LEU A N 1
ATOM 2043 C CA . LEU A 1 256 ? 6.309 -7.297 -0.041 1 98 256 LEU A CA 1
ATOM 2044 C C . LEU A 1 256 ? 7.398 -6.504 0.671 1 98 256 LEU A C 1
ATOM 2046 O O . LEU A 1 256 ? 7.629 -5.336 0.356 1 98 256 LEU A O 1
ATOM 2050 N N . TYR A 1 257 ? 8.102 -7.105 1.584 1 97.5 257 TYR A N 1
ATOM 2051 C CA . TYR A 1 257 ? 9.094 -6.418 2.404 1 97.5 257 TYR A CA 1
ATOM 2052 C C . TYR A 1 257 ? 10.484 -6.527 1.786 1 97.5 257 TYR A C 1
ATOM 2054 O O . TYR A 1 257 ? 11.477 -6.09 2.381 1 97.5 257 TYR A O 1
ATOM 2062 N N . ALA A 1 258 ? 10.617 -7.082 0.602 1 97.88 258 ALA A N 1
ATOM 2063 C CA . ALA A 1 258 ? 11.891 -7.129 -0.104 1 97.88 258 ALA A CA 1
ATOM 2064 C C . ALA A 1 258 ? 12.266 -5.754 -0.655 1 97.88 258 ALA A C 1
ATOM 2066 O O . ALA A 1 258 ? 11.391 -4.941 -0.953 1 97.88 258 ALA A O 1
ATOM 2067 N N . LYS A 1 259 ? 13.57 -5.441 -0.712 1 96.06 259 LYS A N 1
ATOM 2068 C CA . LYS A 1 259 ? 14.039 -4.289 -1.47 1 96.06 259 LYS A CA 1
ATOM 2069 C C . LYS A 1 259 ? 13.984 -4.555 -2.971 1 96.06 259 LYS A C 1
ATOM 2071 O O . LYS A 1 259 ? 15.008 -4.84 -3.598 1 96.06 259 LYS A O 1
ATOM 2076 N N . LEU A 1 260 ? 12.844 -4.402 -3.516 1 96.38 260 LEU A N 1
ATOM 2077 C CA . LEU A 1 260 ? 12.547 -4.848 -4.871 1 96.38 260 LEU A CA 1
ATOM 2078 C C . LEU A 1 260 ? 13.391 -4.09 -5.891 1 96.38 260 LEU A C 1
ATOM 2080 O O . LEU A 1 260 ? 13.68 -4.613 -6.969 1 96.38 260 LEU A O 1
ATOM 2084 N N . ASN A 1 261 ? 13.789 -2.867 -5.539 1 92.56 261 ASN A N 1
ATOM 2085 C CA . ASN A 1 261 ? 14.586 -2.055 -6.457 1 92.56 261 ASN A CA 1
ATOM 2086 C C . ASN A 1 261 ? 15.984 -2.623 -6.641 1 92.56 261 ASN A C 1
ATOM 2088 O O . ASN A 1 261 ? 16.719 -2.207 -7.539 1 92.56 261 ASN A O 1
ATOM 2092 N N . GLU A 1 262 ? 16.359 -3.549 -5.828 1 92.56 262 GLU A N 1
ATOM 2093 C CA . GLU A 1 262 ? 17.672 -4.176 -5.938 1 92.56 262 GLU A CA 1
ATOM 2094 C C . GLU A 1 262 ? 17.641 -5.355 -6.91 1 92.56 262 GLU A C 1
ATOM 2096 O O . GLU A 1 262 ? 18.672 -5.938 -7.219 1 92.56 262 GLU A O 1
ATOM 2101 N N . TYR A 1 263 ? 16.453 -5.734 -7.371 1 93.12 263 TYR A N 1
ATOM 2102 C CA . TYR A 1 263 ? 16.297 -6.785 -8.367 1 93.12 263 TYR A CA 1
ATOM 2103 C C . TYR A 1 263 ? 16.016 -6.195 -9.742 1 93.12 263 TYR A C 1
ATOM 2105 O O . TYR A 1 263 ? 15.398 -5.133 -9.859 1 93.12 263 TYR A O 1
ATOM 2113 N N . LYS A 1 264 ? 16.578 -6.789 -10.734 1 93.56 264 LYS A N 1
ATOM 2114 C CA . LYS A 1 264 ? 16.094 -6.512 -12.078 1 93.56 264 LYS A CA 1
ATOM 2115 C C . LYS A 1 264 ? 14.82 -7.293 -12.383 1 93.56 264 LYS A C 1
ATOM 2117 O O . LYS A 1 264 ? 14.844 -8.266 -13.141 1 93.56 264 LYS A O 1
ATOM 2122 N N . LEU A 1 265 ? 13.719 -6.805 -11.828 1 96.81 265 LEU A N 1
ATOM 2123 C CA . LEU A 1 265 ? 12.453 -7.539 -11.867 1 96.81 265 LEU A CA 1
ATOM 2124 C C . LEU A 1 265 ? 11.898 -7.586 -13.281 1 96.81 265 LEU A C 1
ATOM 2126 O O . LEU A 1 265 ? 11.992 -6.605 -14.023 1 96.81 265 LEU A O 1
ATOM 2130 N N . PRO A 1 266 ? 11.312 -8.688 -13.703 1 96.94 266 PRO A N 1
ATOM 2131 C CA . PRO A 1 266 ? 10.656 -8.789 -15.008 1 96.94 266 PRO A CA 1
ATOM 2132 C C . PRO A 1 266 ? 9.281 -8.125 -15.023 1 96.94 266 PRO A C 1
ATOM 2134 O O . PRO A 1 266 ? 8.781 -7.695 -13.984 1 96.94 266 PRO A O 1
ATOM 2137 N N . SER A 1 267 ? 8.75 -8.055 -16.266 1 97.81 267 SER A N 1
ATOM 2138 C CA . SER A 1 267 ? 7.348 -7.668 -16.391 1 97.81 267 SER A CA 1
ATOM 2139 C C . SER A 1 267 ? 6.441 -8.609 -15.609 1 97.81 267 SER A C 1
ATOM 2141 O O . SER A 1 267 ? 6.695 -9.82 -15.555 1 97.81 267 SER A O 1
ATOM 2143 N N . ALA A 1 268 ? 5.43 -8.078 -14.945 1 98.69 268 ALA A N 1
ATOM 2144 C CA . ALA A 1 268 ? 4.516 -8.922 -14.18 1 98.69 268 ALA A CA 1
ATOM 2145 C C . ALA A 1 268 ? 3.066 -8.484 -14.383 1 98.69 268 ALA A C 1
ATOM 2147 O O . ALA A 1 268 ? 2.773 -7.285 -14.438 1 98.69 268 ALA A O 1
ATOM 2148 N N . LEU A 1 269 ? 2.213 -9.422 -14.562 1 98.88 269 LEU A N 1
ATOM 2149 C CA . LEU A 1 269 ? 0.767 -9.234 -14.555 1 98.88 269 LEU A CA 1
ATOM 2150 C C . LEU A 1 269 ? 0.178 -9.641 -13.203 1 98.88 269 LEU A C 1
ATOM 2152 O O . LEU A 1 269 ? 0.32 -10.789 -12.781 1 98.88 269 LEU A O 1
ATOM 2156 N N . PHE A 1 270 ? -0.398 -8.703 -12.516 1 98.94 270 PHE A N 1
ATOM 2157 C CA . PHE A 1 270 ? -1.16 -8.953 -11.297 1 98.94 270 PHE A CA 1
ATOM 2158 C C . PHE A 1 270 ? -2.656 -8.953 -11.586 1 98.94 270 PHE A C 1
ATOM 2160 O O . PHE A 1 270 ? -3.178 -8.023 -12.203 1 98.94 270 PHE A O 1
ATOM 2167 N N . THR A 1 271 ? -3.387 -10.023 -11.203 1 98.88 271 THR A N 1
ATOM 2168 C CA . THR A 1 271 ? -4.836 -10.086 -11.367 1 98.88 271 THR A CA 1
ATOM 2169 C C . THR A 1 271 ? -5.516 -10.297 -10.016 1 98.88 271 THR A C 1
ATOM 2171 O O . THR A 1 271 ? -5 -11.023 -9.164 1 98.88 271 THR A O 1
ATOM 2174 N N . CYS A 1 272 ? -6.613 -9.641 -9.789 1 98.81 272 CYS A N 1
ATOM 2175 C CA . CYS A 1 272 ? -7.348 -9.859 -8.547 1 98.81 272 CYS A CA 1
ATOM 2176 C C . CYS A 1 272 ? -8.781 -9.359 -8.672 1 98.81 272 CYS A C 1
ATOM 2178 O O . CYS A 1 272 ? -9.039 -8.352 -9.336 1 98.81 272 CYS A O 1
ATOM 2180 N N . GLY A 1 273 ? -9.703 -10.055 -8.133 1 98.44 273 GLY A N 1
ATOM 2181 C CA . GLY A 1 273 ? -11.078 -9.586 -8.031 1 98.44 273 GLY A CA 1
ATOM 2182 C C . GLY A 1 273 ? -11.305 -8.656 -6.848 1 98.44 273 GLY A C 1
ATOM 2183 O O . GLY A 1 273 ? -10.57 -8.711 -5.859 1 98.44 273 GLY A O 1
ATOM 2184 N N . THR A 1 274 ? -12.375 -7.816 -6.938 1 98 274 THR A N 1
ATOM 2185 C CA . THR A 1 274 ? -12.641 -6.859 -5.867 1 98 274 THR A CA 1
ATOM 2186 C C . THR A 1 274 ? -13.312 -7.543 -4.68 1 98 274 THR A C 1
ATOM 2188 O O . THR A 1 274 ? -13.383 -6.973 -3.59 1 98 274 THR A O 1
ATOM 2191 N N . SER A 1 275 ? -13.867 -8.742 -4.844 1 97.25 275 SER A N 1
ATOM 2192 C CA . SER A 1 275 ? -14.422 -9.523 -3.74 1 97.25 275 SER A CA 1
ATOM 2193 C C . SER A 1 275 ? -13.438 -10.586 -3.264 1 97.25 275 SER A C 1
ATOM 2195 O O . SER A 1 275 ? -13.789 -11.758 -3.16 1 97.25 275 SER A O 1
ATOM 2197 N N . ASP A 1 276 ? -12.266 -10.164 -3.045 1 97.75 276 ASP A N 1
ATOM 2198 C CA . ASP A 1 276 ? -11.156 -11 -2.594 1 97.75 276 ASP A CA 1
ATOM 2199 C C . ASP A 1 276 ? -10.445 -10.367 -1.401 1 97.75 276 ASP A C 1
ATOM 2201 O O . ASP A 1 276 ? -10.094 -9.188 -1.436 1 97.75 276 ASP A O 1
ATOM 2205 N N . LEU A 1 277 ? -10.211 -11.188 -0.398 1 97 277 LEU A N 1
ATOM 2206 C CA . LEU A 1 277 ? -9.516 -10.781 0.82 1 97 277 LEU A CA 1
ATOM 2207 C C . LEU A 1 277 ? -8.117 -10.281 0.503 1 97 277 LEU A C 1
ATOM 2209 O O . LEU A 1 277 ? -7.559 -9.469 1.251 1 97 277 LEU A O 1
ATOM 2213 N N . LEU A 1 278 ? -7.539 -10.633 -0.631 1 98.25 278 LEU A N 1
ATOM 2214 C CA . LEU A 1 278 ? -6.152 -10.336 -0.979 1 98.25 278 LEU A CA 1
ATOM 2215 C C . LEU A 1 278 ? -6.078 -9.211 -2.008 1 98.25 278 LEU A C 1
ATOM 2217 O O . LEU A 1 278 ? -5.055 -9.047 -2.68 1 98.25 278 LEU A O 1
ATOM 2221 N N . LEU A 1 279 ? -7.164 -8.43 -2.168 1 98.38 279 LEU A N 1
ATOM 2222 C CA . LEU A 1 279 ? -7.207 -7.328 -3.123 1 98.38 279 LEU A CA 1
ATOM 2223 C C . LEU A 1 279 ? -6.043 -6.371 -2.896 1 98.38 279 LEU A C 1
ATOM 2225 O O . LEU A 1 279 ? -5.305 -6.051 -3.83 1 98.38 279 LEU A O 1
ATOM 2229 N N . ASP A 1 280 ? -5.797 -5.91 -1.661 1 98.25 280 ASP A N 1
ATOM 2230 C CA . ASP A 1 280 ? -4.73 -4.961 -1.359 1 98.25 280 ASP A CA 1
ATOM 2231 C C . ASP A 1 280 ? -3.359 -5.559 -1.679 1 98.25 280 ASP A C 1
ATOM 2233 O O . ASP A 1 280 ? -2.465 -4.852 -2.148 1 98.25 280 ASP A O 1
ATOM 2237 N N . ASP A 1 281 ? -3.201 -6.863 -1.408 1 98.38 281 ASP A N 1
ATOM 2238 C CA . ASP A 1 281 ? -1.933 -7.512 -1.725 1 98.38 281 ASP A CA 1
ATOM 2239 C C . ASP A 1 281 ? -1.562 -7.305 -3.191 1 98.38 281 ASP A C 1
ATOM 2241 O O . ASP A 1 281 ? -0.433 -6.918 -3.502 1 98.38 281 ASP A O 1
ATOM 2245 N N . SER A 1 282 ? -2.521 -7.535 -4.035 1 98.75 282 SER A N 1
ATOM 2246 C CA . SER A 1 282 ? -2.26 -7.418 -5.469 1 98.75 282 SER A CA 1
ATOM 2247 C C . SER A 1 282 ? -2.025 -5.965 -5.871 1 98.75 282 SER A C 1
ATOM 2249 O O . SER A 1 282 ? -1.085 -5.664 -6.609 1 98.75 282 SER A O 1
ATOM 2251 N N . VAL A 1 283 ? -2.84 -5.078 -5.379 1 98.75 283 VAL A N 1
ATOM 2252 C CA . VAL A 1 283 ? -2.74 -3.672 -5.754 1 98.75 283 VAL A CA 1
ATOM 2253 C C . VAL A 1 283 ? -1.416 -3.096 -5.258 1 98.75 283 VAL A C 1
ATOM 2255 O O . VAL A 1 283 ? -0.679 -2.469 -6.023 1 98.75 283 VAL A O 1
ATOM 2258 N N . ILE A 1 284 ? -1.084 -3.346 -4.012 1 98.38 284 ILE A N 1
ATOM 2259 C CA . ILE A 1 284 ? 0.082 -2.727 -3.395 1 98.38 284 ILE A CA 1
ATOM 2260 C C . ILE A 1 284 ? 1.356 -3.369 -3.936 1 98.38 284 ILE A C 1
ATOM 2262 O O . ILE A 1 284 ? 2.334 -2.678 -4.227 1 98.38 284 ILE A O 1
ATOM 2266 N N . MET A 1 285 ? 1.339 -4.699 -4.09 1 98.62 285 MET A N 1
ATOM 2267 C CA . MET A 1 285 ? 2.516 -5.34 -4.668 1 98.62 285 MET A CA 1
ATOM 2268 C C . MET A 1 285 ? 2.754 -4.852 -6.094 1 98.62 285 MET A C 1
ATOM 2270 O O . MET A 1 285 ? 3.896 -4.605 -6.488 1 98.62 285 MET A O 1
ATOM 2274 N N . SER A 1 286 ? 1.704 -4.734 -6.879 1 98.81 286 SER A N 1
ATOM 2275 C CA . SER A 1 286 ? 1.839 -4.207 -8.234 1 98.81 286 SER A CA 1
ATOM 2276 C C . SER A 1 286 ? 2.426 -2.799 -8.219 1 98.81 286 SER A C 1
ATOM 2278 O O . SER A 1 286 ? 3.266 -2.463 -9.062 1 98.81 286 SER A O 1
ATOM 2280 N N . THR A 1 287 ? 1.964 -1.998 -7.273 1 98.62 287 THR A N 1
ATOM 2281 C CA . THR A 1 287 ? 2.457 -0.632 -7.137 1 98.62 287 THR A CA 1
ATOM 2282 C C . THR A 1 287 ? 3.941 -0.626 -6.781 1 98.62 287 THR A C 1
ATOM 2284 O O . THR A 1 287 ? 4.73 0.088 -7.402 1 98.62 287 THR A O 1
ATOM 2287 N N . LYS A 1 288 ? 4.324 -1.447 -5.82 1 98.25 288 LYS A N 1
ATOM 2288 C CA . LYS A 1 288 ? 5.723 -1.543 -5.41 1 98.25 288 LYS A CA 1
ATOM 2289 C C . LYS A 1 288 ? 6.594 -2.072 -6.547 1 98.25 288 LYS A C 1
ATOM 2291 O O . LYS A 1 288 ? 7.738 -1.642 -6.711 1 98.25 288 LYS A O 1
ATOM 2296 N N . TRP A 1 289 ? 6.027 -3.031 -7.297 1 98.62 289 TRP A N 1
ATOM 2297 C CA . TRP A 1 289 ? 6.711 -3.555 -8.477 1 98.62 289 TRP A CA 1
ATOM 2298 C C . TRP A 1 289 ? 7.027 -2.438 -9.461 1 98.62 289 TRP A C 1
ATOM 2300 O O . TRP A 1 289 ? 8.164 -2.324 -9.938 1 98.62 289 TRP A O 1
ATOM 2310 N N . ALA A 1 290 ? 6.082 -1.562 -9.711 1 98.44 290 ALA A N 1
ATOM 2311 C CA . ALA A 1 290 ? 6.254 -0.423 -10.609 1 98.44 290 ALA A CA 1
ATOM 2312 C C . ALA A 1 290 ? 7.277 0.565 -10.055 1 98.44 290 ALA A C 1
ATOM 2314 O O . ALA A 1 290 ? 8.094 1.108 -10.797 1 98.44 290 ALA A O 1
ATOM 2315 N N . MET A 1 291 ? 7.254 0.813 -8.758 1 98.06 291 MET A N 1
ATOM 2316 C CA . MET A 1 291 ? 8.172 1.749 -8.117 1 98.06 291 MET A CA 1
ATOM 2317 C C . MET A 1 291 ? 9.617 1.303 -8.305 1 98.06 291 MET A C 1
ATOM 2319 O O . MET A 1 291 ? 10.539 2.123 -8.266 1 98.06 291 MET A O 1
ATOM 2323 N N . SER A 1 292 ? 9.82 -0.02 -8.508 1 97.06 292 SER A N 1
ATOM 2324 C CA . SER A 1 292 ? 11.172 -0.546 -8.688 1 97.06 292 SER A CA 1
ATOM 2325 C C . SER A 1 292 ? 11.695 -0.257 -10.086 1 97.06 292 SER A C 1
ATOM 2327 O O . SER A 1 292 ? 12.883 -0.45 -10.367 1 97.06 292 SER A O 1
ATOM 2329 N N . GLY A 1 293 ? 10.82 0.171 -10.992 1 96.94 293 GLY A N 1
ATOM 2330 C CA . GLY A 1 293 ? 11.195 0.448 -12.367 1 96.94 293 GLY A CA 1
ATOM 2331 C C . GLY A 1 293 ? 10.766 -0.639 -13.336 1 96.94 293 GLY A C 1
ATOM 2332 O O . GLY A 1 293 ? 10.875 -0.473 -14.547 1 96.94 293 GLY A O 1
ATOM 2333 N N . ALA A 1 294 ? 10.195 -1.745 -12.836 1 97.31 294 ALA A N 1
ATOM 2334 C CA . ALA A 1 294 ? 9.766 -2.854 -13.688 1 97.31 294 ALA A CA 1
ATOM 2335 C C . ALA A 1 294 ? 8.383 -2.598 -14.266 1 97.31 294 ALA A C 1
ATOM 2337 O O . ALA A 1 294 ? 7.59 -1.85 -13.688 1 97.31 294 ALA A O 1
ATOM 2338 N N . GLU A 1 295 ? 8.109 -3.188 -15.406 1 97.56 295 GLU A N 1
ATOM 2339 C CA . GLU A 1 295 ? 6.758 -3.125 -15.945 1 97.56 295 GLU A CA 1
ATOM 2340 C C . GLU A 1 295 ? 5.777 -3.896 -15.07 1 97.56 295 GLU A C 1
ATOM 2342 O O . GLU A 1 295 ? 6 -5.07 -14.766 1 97.56 295 GLU A O 1
ATOM 2347 N N . SER A 1 296 ? 4.758 -3.242 -14.641 1 98.44 296 SER A N 1
ATOM 2348 C CA . SER A 1 296 ? 3.725 -3.818 -13.789 1 98.44 296 SER A CA 1
ATOM 2349 C C . SER A 1 296 ? 2.334 -3.576 -14.359 1 98.44 296 SER A C 1
ATOM 2351 O O . SER A 1 296 ? 1.918 -2.428 -14.531 1 98.44 296 SER A O 1
ATOM 2353 N N . ILE A 1 297 ? 1.65 -4.633 -14.695 1 98.75 297 ILE A N 1
ATOM 2354 C CA . ILE A 1 297 ? 0.275 -4.559 -15.18 1 98.75 297 ILE A CA 1
ATOM 2355 C C . ILE A 1 297 ? -0.674 -5.09 -14.102 1 98.75 297 ILE A C 1
ATOM 2357 O O . ILE A 1 297 ? -0.552 -6.234 -13.664 1 98.75 297 ILE A O 1
ATOM 2361 N N . LEU A 1 298 ? -1.555 -4.262 -13.625 1 98.88 298 LEU A N 1
ATOM 2362 C CA . LEU A 1 298 ? -2.605 -4.648 -12.695 1 98.88 298 LEU A CA 1
ATOM 2363 C C . LEU A 1 298 ? -3.953 -4.742 -13.398 1 98.88 298 LEU A C 1
ATOM 2365 O O . LEU A 1 298 ? -4.359 -3.809 -14.094 1 98.88 298 LEU A O 1
ATOM 2369 N N . LYS A 1 299 ? -4.605 -5.84 -13.312 1 98.88 299 LYS A N 1
ATOM 2370 C CA . LYS A 1 299 ? -5.973 -6.004 -13.789 1 98.88 299 LYS A CA 1
ATOM 2371 C C . LYS A 1 299 ? -6.918 -6.355 -12.648 1 98.88 299 LYS A C 1
ATOM 2373 O O . LYS A 1 299 ? -6.711 -7.352 -11.945 1 98.88 299 LYS A O 1
ATOM 2378 N N . ILE A 1 300 ? -7.91 -5.543 -12.461 1 98.81 300 ILE A N 1
ATOM 2379 C CA . ILE A 1 300 ? -8.906 -5.707 -11.406 1 98.81 300 ILE A CA 1
ATOM 2380 C C . ILE A 1 300 ? -10.234 -6.16 -12.016 1 98.81 300 ILE A C 1
ATOM 2382 O O . ILE A 1 300 ? -10.664 -5.633 -13.039 1 98.81 300 ILE A O 1
ATOM 2386 N N . TYR A 1 301 ? -10.859 -7.082 -11.422 1 98.69 301 TYR A N 1
ATOM 2387 C CA . TYR A 1 301 ? -12.102 -7.668 -11.914 1 98.69 301 TYR A CA 1
ATOM 2388 C C . TYR A 1 301 ? -13.242 -7.449 -10.93 1 98.69 301 TYR A C 1
ATOM 2390 O O . TYR A 1 301 ? -13.32 -8.125 -9.898 1 98.69 301 TYR A O 1
ATOM 2398 N N . PRO A 1 302 ? -14.188 -6.562 -11.234 1 98.25 302 PRO A N 1
ATOM 2399 C CA . PRO A 1 302 ? -15.258 -6.18 -10.305 1 98.25 302 PRO A CA 1
ATOM 2400 C C . PRO A 1 302 ? -16.062 -7.375 -9.812 1 98.25 302 PRO A C 1
ATOM 2402 O O . PRO A 1 302 ? -16.656 -8.102 -10.609 1 98.25 302 PRO A O 1
ATOM 2405 N N . GLY A 1 303 ? -16.047 -7.57 -8.555 1 97.75 303 GLY A N 1
ATOM 2406 C CA . GLY A 1 303 ? -16.875 -8.555 -7.883 1 97.75 303 GLY A CA 1
ATOM 2407 C C . GLY A 1 303 ? -16.281 -9.953 -7.898 1 97.75 303 GLY A C 1
ATOM 2408 O O . GLY A 1 303 ? -16.781 -10.844 -7.211 1 97.75 303 GLY A O 1
ATOM 2409 N N . ALA A 1 304 ? -15.266 -10.219 -8.656 1 98 304 ALA A N 1
ATOM 2410 C CA . ALA A 1 304 ? -14.695 -11.555 -8.742 1 98 304 ALA A CA 1
ATOM 2411 C C . ALA A 1 304 ? -14.141 -12 -7.391 1 98 304 ALA A C 1
ATOM 2413 O O . ALA A 1 304 ? -13.477 -11.234 -6.699 1 98 304 ALA A O 1
ATOM 2414 N N . PRO A 1 305 ? -14.477 -13.211 -6.98 1 96.75 305 PRO A N 1
ATOM 2415 C CA . PRO A 1 305 ? -13.969 -13.742 -5.715 1 96.75 305 PRO A CA 1
ATOM 2416 C C . PRO A 1 305 ? -12.578 -14.359 -5.852 1 96.75 305 PRO A C 1
ATOM 2418 O O . PRO A 1 305 ? -12.062 -14.484 -6.965 1 96.75 305 PRO A O 1
ATOM 2421 N N . HIS A 1 306 ? -11.984 -14.695 -4.715 1 96.62 306 HIS A N 1
ATOM 2422 C CA . HIS A 1 306 ? -10.703 -15.398 -4.703 1 96.62 306 HIS A CA 1
ATOM 2423 C C . HIS A 1 306 ? -10.766 -16.688 -5.512 1 96.62 306 HIS A C 1
ATOM 2425 O O . HIS A 1 306 ? -11.727 -17.453 -5.391 1 96.62 306 HIS A O 1
ATOM 2431 N N . GLY A 1 307 ? -9.75 -16.859 -6.406 1 95.38 307 GLY A N 1
ATOM 2432 C CA . GLY A 1 307 ? -9.664 -18.094 -7.176 1 95.38 307 GLY A CA 1
ATOM 2433 C C . GLY A 1 307 ? -10.516 -18.062 -8.438 1 95.38 307 GLY A C 1
ATOM 2434 O O . GLY A 1 307 ? -10.641 -19.078 -9.125 1 95.38 307 GLY A O 1
ATOM 2435 N N . PHE A 1 308 ? -11.055 -16.938 -8.789 1 94.75 308 PHE A N 1
ATOM 2436 C CA . PHE A 1 308 ? -12.062 -16.844 -9.844 1 94.75 308 PHE A CA 1
ATOM 2437 C C . PHE A 1 308 ? -11.492 -17.312 -11.172 1 94.75 308 PHE A C 1
ATOM 2439 O O . PHE A 1 308 ? -12.25 -17.688 -12.078 1 94.75 308 PHE A O 1
ATOM 2446 N N . SER A 1 309 ? -10.195 -17.312 -11.359 1 91.81 309 SER A N 1
ATOM 2447 C CA . SER A 1 309 ? -9.578 -17.703 -12.617 1 91.81 309 SER A CA 1
ATOM 2448 C C . SER A 1 309 ? -9.711 -19.219 -12.844 1 91.81 309 SER A C 1
ATOM 2450 O O . SER A 1 309 ? -9.5 -19.703 -13.953 1 91.81 309 SER A O 1
ATOM 2452 N N . PHE A 1 310 ? -10.078 -19.984 -11.812 1 88 310 PHE A N 1
ATOM 2453 C CA . PHE A 1 310 ? -10.18 -21.438 -11.891 1 88 310 PHE A CA 1
ATOM 2454 C C . PHE A 1 310 ? -11.617 -21.875 -12.164 1 88 310 PHE A C 1
ATOM 2456 O O . PHE A 1 310 ? -11.875 -23.047 -12.422 1 88 310 PHE A O 1
ATOM 2463 N N . PHE A 1 311 ? -12.492 -20.984 -12.047 1 86.62 311 PHE A N 1
ATOM 2464 C CA . PHE A 1 311 ? -13.891 -21.375 -12.164 1 86.62 311 PHE A CA 1
ATOM 2465 C C . PHE A 1 311 ? -14.266 -21.656 -13.617 1 86.62 311 PHE A C 1
ATOM 2467 O O . PHE A 1 311 ? -13.594 -21.172 -14.531 1 86.62 311 PHE A O 1
ATOM 2474 N N . PRO A 1 312 ? -15.227 -22.547 -13.781 1 81.75 312 PRO A N 1
ATOM 2475 C CA . PRO A 1 312 ? -15.648 -22.844 -15.148 1 81.75 312 PRO A CA 1
ATOM 2476 C C . PRO A 1 312 ? -16.047 -21.609 -15.93 1 81.75 312 PRO A C 1
ATOM 2478 O O . PRO A 1 312 ? -16.703 -20.719 -15.391 1 81.75 312 PRO A O 1
ATOM 2481 N N . VAL A 1 313 ? -15.57 -21.625 -17.109 1 82 313 VAL A N 1
ATOM 2482 C CA . VAL A 1 313 ? -16 -20.562 -18.016 1 82 313 VAL A CA 1
ATOM 2483 C C . VAL A 1 313 ? -17.516 -20.625 -18.203 1 82 313 VAL A C 1
ATOM 2485 O O . VAL A 1 313 ? -18.094 -21.703 -18.328 1 82 313 VAL A O 1
ATOM 2488 N N . GLY A 1 314 ? -18.125 -19.422 -18.156 1 81 314 GLY A N 1
ATOM 2489 C CA . GLY A 1 314 ? -19.578 -19.344 -18.281 1 81 314 GLY A CA 1
ATOM 2490 C C . GLY A 1 314 ? -20.281 -19.031 -16.969 1 81 314 GLY A C 1
ATOM 2491 O O . GLY A 1 314 ? -21.438 -18.594 -16.969 1 81 314 GLY A O 1
ATOM 2492 N N . GLY A 1 315 ? -19.641 -19.328 -15.758 1 83 315 GLY A N 1
ATOM 2493 C CA . GLY A 1 315 ? -20.234 -18.984 -14.477 1 83 315 GLY A CA 1
ATOM 2494 C C . GLY A 1 315 ? -20.266 -17.484 -14.211 1 83 315 GLY A C 1
ATOM 2495 O O . GLY A 1 315 ? -21.297 -16.953 -13.773 1 83 315 GLY A O 1
ATOM 2496 N N . THR A 1 316 ? -19.234 -16.875 -14.438 1 90.19 316 THR A N 1
ATOM 2497 C CA . THR A 1 316 ? -19.125 -15.43 -14.391 1 90.19 316 THR A CA 1
ATOM 2498 C C . THR A 1 316 ? -18.281 -14.906 -15.547 1 90.19 316 THR A C 1
ATOM 2500 O O . THR A 1 316 ? -17.359 -15.586 -16 1 90.19 316 THR A O 1
ATOM 2503 N N . GLU A 1 317 ? -18.531 -13.719 -16.047 1 95 317 GLU A N 1
ATOM 2504 C CA . GLU A 1 317 ? -17.781 -13.094 -17.125 1 95 317 GLU A CA 1
ATOM 2505 C C . GLU A 1 317 ? -16.359 -12.781 -16.703 1 95 317 GLU A C 1
ATOM 2507 O O . GLU A 1 317 ? -15.461 -12.68 -17.547 1 95 317 GLU A O 1
ATOM 2512 N N . GLN A 1 318 ? -16.109 -12.68 -15.383 1 96.75 318 GLN A N 1
ATOM 2513 C CA . GLN A 1 318 ? -14.805 -12.266 -14.859 1 96.75 318 GLN A CA 1
ATOM 2514 C C . GLN A 1 318 ? -13.75 -13.344 -15.102 1 96.75 318 GLN A C 1
ATOM 2516 O O . GLN A 1 318 ? -12.578 -13.031 -15.344 1 96.75 318 GLN A O 1
ATOM 2521 N N . THR A 1 319 ? -14.156 -14.648 -15.078 1 95.44 319 THR A N 1
ATOM 2522 C CA . THR A 1 319 ? -13.234 -15.742 -15.352 1 95.44 319 THR A CA 1
ATOM 2523 C C . THR A 1 319 ? -12.711 -15.664 -16.781 1 95.44 319 THR A C 1
ATOM 2525 O O . THR A 1 319 ? -11.5 -15.703 -17.016 1 95.44 319 THR A O 1
ATOM 2528 N N . GLU A 1 320 ? -13.594 -15.516 -17.719 1 94.62 320 GLU A N 1
ATOM 2529 C CA . GLU A 1 320 ? -13.234 -15.445 -19.141 1 94.62 320 GLU A CA 1
ATOM 2530 C C . GLU A 1 320 ? -12.352 -14.234 -19.422 1 94.62 320 GLU A C 1
ATOM 2532 O O . GLU A 1 320 ? -11.367 -14.336 -20.156 1 94.62 320 GLU A O 1
ATOM 2537 N N . GLU A 1 321 ? -12.766 -13.148 -18.844 1 96.44 321 GLU A N 1
ATOM 2538 C CA . GLU A 1 321 ? -11.992 -11.93 -19.047 1 96.44 321 GLU A CA 1
ATOM 2539 C C . GLU A 1 321 ? -10.57 -12.07 -18.531 1 96.44 321 GLU A C 1
ATOM 2541 O O . GLU A 1 321 ? -9.617 -11.656 -19.188 1 96.44 321 GLU A O 1
ATOM 2546 N N . CYS A 1 322 ? -10.406 -12.625 -17.391 1 97.44 322 CYS A N 1
ATOM 2547 C CA . CYS A 1 322 ? -9.094 -12.82 -16.781 1 97.44 322 CYS A CA 1
ATOM 2548 C C . CYS A 1 322 ? -8.227 -13.734 -17.641 1 97.44 322 CYS A C 1
ATOM 2550 O O . CYS A 1 322 ? -7.07 -13.414 -17.922 1 97.44 322 CYS A O 1
ATOM 2552 N N . LEU A 1 323 ? -8.797 -14.859 -18.094 1 95.62 323 LEU A N 1
ATOM 2553 C CA . LEU A 1 323 ? -8.055 -15.805 -18.906 1 95.62 323 LEU A CA 1
ATOM 2554 C C . LEU A 1 323 ? -7.637 -15.172 -20.234 1 95.62 323 LEU A C 1
ATOM 2556 O O . LEU A 1 323 ? -6.523 -15.406 -20.719 1 95.62 323 LEU A O 1
ATOM 2560 N N . LYS A 1 324 ? -8.516 -14.383 -20.781 1 95.62 324 LYS A N 1
ATOM 2561 C CA . LYS A 1 324 ? -8.188 -13.656 -22 1 95.62 324 LYS A CA 1
ATOM 2562 C C . LYS A 1 324 ? -7.043 -12.68 -21.766 1 95.62 324 LYS A C 1
ATOM 2564 O O . LYS A 1 324 ? -6.121 -12.594 -22.578 1 95.62 324 LYS A O 1
ATOM 2569 N N . ASP A 1 325 ? -7.109 -11.922 -20.688 1 97.69 325 ASP A N 1
ATOM 2570 C CA . ASP A 1 325 ? -6.066 -10.953 -20.359 1 97.69 325 ASP A CA 1
ATOM 2571 C C . ASP A 1 325 ? -4.719 -11.648 -20.172 1 97.69 325 ASP A C 1
ATOM 2573 O O . ASP A 1 325 ? -3.688 -11.148 -20.641 1 97.69 325 ASP A O 1
ATOM 2577 N N . ILE A 1 326 ? -4.695 -12.789 -19.484 1 97.56 326 ILE A N 1
ATOM 2578 C CA . ILE A 1 326 ? -3.471 -13.555 -19.266 1 97.56 326 ILE A CA 1
ATOM 2579 C C . ILE A 1 326 ? -2.885 -13.984 -20.609 1 97.56 326 ILE A C 1
ATOM 2581 O O . ILE A 1 326 ? -1.684 -13.836 -20.844 1 97.56 326 ILE A O 1
ATOM 2585 N N . GLY A 1 327 ? -3.732 -14.5 -21.469 1 95.81 327 GLY A N 1
ATOM 2586 C CA . GLY A 1 327 ? -3.279 -14.867 -22.812 1 95.81 327 GLY A CA 1
ATOM 2587 C C . GLY A 1 327 ? -2.68 -13.695 -23.578 1 95.81 327 GLY A C 1
ATOM 2588 O O . GLY A 1 327 ? -1.624 -13.836 -24.188 1 95.81 327 GLY A O 1
ATOM 2589 N N . THR A 1 328 ? -3.363 -12.57 -23.547 1 97.12 328 THR A N 1
ATOM 2590 C CA . THR A 1 328 ? -2.885 -11.367 -24.219 1 97.12 328 THR A CA 1
ATOM 2591 C C . THR A 1 328 ? -1.521 -10.953 -23.672 1 97.12 328 THR A C 1
ATOM 2593 O O . THR A 1 328 ? -0.607 -10.648 -24.453 1 97.12 328 THR A O 1
ATOM 2596 N N . PHE A 1 329 ? -1.394 -10.984 -22.406 1 97.75 329 PHE A N 1
ATOM 2597 C CA . PHE A 1 329 ? -0.14 -10.617 -21.75 1 97.75 329 PHE A CA 1
ATOM 2598 C C . PHE A 1 329 ? 1.005 -11.484 -22.266 1 97.75 329 PHE A C 1
ATOM 2600 O O . PHE A 1 329 ? 2.064 -10.977 -22.625 1 97.75 329 PHE A O 1
ATOM 2607 N N . MET A 1 330 ? 0.806 -12.797 -22.25 1 96.88 330 MET A N 1
ATOM 2608 C CA . MET A 1 330 ? 1.845 -13.734 -22.672 1 96.88 330 MET A CA 1
ATOM 2609 C C . MET A 1 330 ? 2.168 -13.562 -24.156 1 96.88 330 MET A C 1
ATOM 2611 O O . MET A 1 330 ? 3.338 -13.5 -24.531 1 96.88 330 MET A O 1
ATOM 2615 N N . ARG A 1 331 ? 1.184 -13.367 -24.953 1 95.56 331 ARG A N 1
ATOM 2616 C CA . ARG A 1 331 ? 1.384 -13.258 -26.391 1 95.56 331 ARG A CA 1
ATOM 2617 C C . ARG A 1 331 ? 2.148 -11.992 -26.75 1 95.56 331 ARG A C 1
ATOM 2619 O O . ARG A 1 331 ? 2.988 -11.992 -27.656 1 95.56 331 ARG A O 1
ATOM 2626 N N . GLU A 1 332 ? 1.883 -10.945 -26.031 1 96.19 332 GLU A N 1
ATOM 2627 C CA . GLU A 1 332 ? 2.537 -9.664 -26.297 1 96.19 332 GLU A CA 1
ATOM 2628 C C . GLU A 1 332 ? 4.039 -9.75 -26.031 1 96.19 332 GLU A C 1
ATOM 2630 O O . GLU A 1 332 ? 4.809 -8.93 -26.531 1 96.19 332 GLU A O 1
ATOM 2635 N N . ARG A 1 333 ? 4.477 -10.742 -25.328 1 94.25 333 ARG A N 1
ATOM 2636 C CA . ARG A 1 333 ? 5.855 -10.789 -24.859 1 94.25 333 ARG A CA 1
ATOM 2637 C C . ARG A 1 333 ? 6.629 -11.906 -25.562 1 94.25 333 ARG A C 1
ATOM 2639 O O . ARG A 1 333 ? 7.805 -12.133 -25.266 1 94.25 333 ARG A O 1
ATOM 2646 N N . LEU A 1 334 ? 5.859 -12.656 -26.344 1 92.56 334 LEU A N 1
ATOM 2647 C CA . LEU A 1 334 ? 6.484 -13.695 -27.156 1 92.56 334 LEU A CA 1
ATOM 2648 C C . LEU A 1 334 ? 6.801 -13.164 -28.562 1 92.56 334 LEU A C 1
ATOM 2650 O O . LEU A 1 334 ? 6.055 -12.344 -29.094 1 92.56 334 LEU A O 1
ATOM 2654 N N . MET B 1 1 ? -4.656 -5.055 -29.359 1 77.25 1 MET B N 1
ATOM 2655 C CA . MET B 1 1 ? -4.215 -3.885 -28.609 1 77.25 1 MET B CA 1
ATOM 2656 C C . MET B 1 1 ? -3.473 -4.305 -27.344 1 77.25 1 MET B C 1
ATOM 2658 O O . MET B 1 1 ? -3.76 -5.355 -26.766 1 77.25 1 MET B O 1
ATOM 2662 N N . PRO B 1 2 ? -2.49 -3.617 -26.891 1 90.38 2 PRO B N 1
ATOM 2663 C CA . PRO B 1 2 ? -1.725 -3.984 -25.703 1 90.38 2 PRO B CA 1
ATOM 2664 C C . PRO B 1 2 ? -2.57 -3.98 -24.438 1 90.38 2 PRO B C 1
ATOM 2666 O O . PRO B 1 2 ? -3.516 -3.197 -24.328 1 90.38 2 PRO B O 1
ATOM 2669 N N . LEU B 1 3 ? -2.381 -4.945 -23.609 1 96.19 3 LEU B N 1
ATOM 2670 C CA . LEU B 1 3 ? -3.072 -5.012 -22.328 1 96.19 3 LEU B CA 1
ATOM 2671 C C . LEU B 1 3 ? -2.779 -3.773 -21.484 1 96.19 3 LEU B C 1
ATOM 2673 O O . LEU B 1 3 ? -1.617 -3.43 -21.266 1 96.19 3 LEU B O 1
ATOM 2677 N N . GLU B 1 4 ? -3.818 -3.072 -21.109 1 96.31 4 GLU B N 1
ATOM 2678 C CA . GLU B 1 4 ? -3.652 -1.831 -20.375 1 96.31 4 GLU B CA 1
ATOM 2679 C C . GLU B 1 4 ? -3.812 -2.062 -18.875 1 96.31 4 GLU B C 1
ATOM 2681 O O . GLU B 1 4 ? -4.801 -2.658 -18.438 1 96.31 4 GLU B O 1
ATOM 2686 N N . SER B 1 5 ? -2.904 -1.588 -18.125 1 98.38 5 SER B N 1
ATOM 2687 C CA . SER B 1 5 ? -2.947 -1.712 -16.672 1 98.38 5 SER B CA 1
ATOM 2688 C C . SER B 1 5 ? -4.035 -0.828 -16.062 1 98.38 5 SER B C 1
ATOM 2690 O O . SER B 1 5 ? -4.227 0.31 -16.5 1 98.38 5 SER B O 1
ATOM 2692 N N . ASP B 1 6 ? -4.754 -1.308 -15.102 1 98.69 6 ASP B N 1
ATOM 2693 C CA . ASP B 1 6 ? -5.75 -0.529 -14.367 1 98.69 6 ASP B CA 1
ATOM 2694 C C . ASP B 1 6 ? -5.086 0.451 -13.406 1 98.69 6 ASP B C 1
ATOM 2696 O O . ASP B 1 6 ? -5.734 1.364 -12.891 1 98.69 6 ASP B O 1
ATOM 2700 N N . LEU B 1 7 ? -3.809 0.294 -13.156 1 98.62 7 LEU B N 1
ATOM 2701 C CA . LEU B 1 7 ? -2.994 1.21 -12.367 1 98.62 7 LEU B CA 1
ATOM 2702 C C . LEU B 1 7 ? -1.734 1.613 -13.125 1 98.62 7 LEU B C 1
ATOM 2704 O O . LEU B 1 7 ? -0.974 0.754 -13.578 1 98.62 7 LEU B O 1
ATOM 2708 N N . LYS B 1 8 ? -1.503 2.92 -13.297 1 97.88 8 LYS B N 1
ATOM 2709 C CA . LYS B 1 8 ? -0.319 3.445 -13.977 1 97.88 8 LYS B CA 1
ATOM 2710 C C . LYS B 1 8 ? 0.487 4.348 -13.047 1 97.88 8 LYS B C 1
ATOM 2712 O O . LYS B 1 8 ? -0.075 5.219 -12.375 1 97.88 8 LYS B O 1
ATOM 2717 N N . LEU B 1 9 ? 1.696 4.109 -12.891 1 98.06 9 LEU B N 1
ATOM 2718 C CA . LEU B 1 9 ? 2.637 4.879 -12.078 1 98.06 9 LEU B CA 1
ATOM 2719 C C . LEU B 1 9 ? 3.75 5.461 -12.945 1 98.06 9 LEU B C 1
ATOM 2721 O O . LEU B 1 9 ? 4.266 4.785 -13.836 1 98.06 9 LEU B O 1
ATOM 2725 N N . ASP B 1 10 ? 4.043 6.738 -12.805 1 97.62 10 ASP B N 1
ATOM 2726 C CA . ASP B 1 10 ? 5.223 7.312 -13.453 1 97.62 10 ASP B CA 1
ATOM 2727 C C . ASP B 1 10 ? 6.504 6.809 -12.797 1 97.62 10 ASP B C 1
ATOM 2729 O O . ASP B 1 10 ? 7.035 7.441 -11.883 1 97.62 10 ASP B O 1
ATOM 2733 N N . GLN B 1 11 ? 7.082 5.781 -13.32 1 96.56 11 GLN B N 1
ATOM 2734 C CA . GLN B 1 11 ? 8.203 5.066 -12.719 1 96.56 11 GLN B CA 1
ATOM 2735 C C . GLN B 1 11 ? 9.461 5.934 -12.695 1 96.56 11 GLN B C 1
ATOM 2737 O O . GLN B 1 11 ? 10.352 5.719 -11.867 1 96.56 11 GLN B O 1
ATOM 2742 N N . SER B 1 12 ? 9.531 6.859 -13.617 1 96.5 12 SER B N 1
ATOM 2743 C CA . SER B 1 12 ? 10.734 7.672 -13.727 1 96.5 12 SER B CA 1
ATOM 2744 C C . SER B 1 12 ? 10.992 8.469 -12.453 1 96.5 12 SER B C 1
ATOM 2746 O O . SER B 1 12 ? 12.141 8.75 -12.109 1 96.5 12 SER B O 1
ATOM 2748 N N . LYS B 1 13 ? 9.906 8.766 -11.727 1 97.44 13 LYS B N 1
ATOM 2749 C CA . LYS B 1 13 ? 10.008 9.57 -10.516 1 97.44 13 LYS B CA 1
ATOM 2750 C C . LYS B 1 13 ? 10.797 8.828 -9.43 1 97.44 13 LYS B C 1
ATOM 2752 O O . LYS B 1 13 ? 11.289 9.445 -8.484 1 97.44 13 LYS B O 1
ATOM 2757 N N . PHE B 1 14 ? 10.93 7.527 -9.562 1 97.31 14 PHE B N 1
ATOM 2758 C CA . PHE B 1 14 ? 11.5 6.715 -8.5 1 97.31 14 PHE B CA 1
ATOM 2759 C C . PHE B 1 14 ? 12.914 6.273 -8.852 1 97.31 14 PHE B C 1
ATOM 2761 O O . PHE B 1 14 ? 13.609 5.66 -8.039 1 97.31 14 PHE B O 1
ATOM 2768 N N . HIS B 1 15 ? 13.336 6.523 -10.07 1 95.44 15 HIS B N 1
ATOM 2769 C CA . HIS B 1 15 ? 14.68 6.121 -10.477 1 95.44 15 HIS B CA 1
ATOM 2770 C C . HIS B 1 15 ? 15.742 7.035 -9.883 1 95.44 15 HIS B C 1
ATOM 2772 O O . HIS B 1 15 ? 15.625 8.258 -9.953 1 95.44 15 HIS B O 1
ATOM 2778 N N . PRO B 1 16 ? 16.781 6.473 -9.344 1 93.19 16 PRO B N 1
ATOM 2779 C CA . PRO B 1 16 ? 17.797 7.285 -8.688 1 93.19 16 PRO B CA 1
ATOM 2780 C C . PRO B 1 16 ? 18.453 8.289 -9.633 1 93.19 16 PRO B C 1
ATOM 2782 O O . PRO B 1 16 ? 18.906 9.352 -9.195 1 93.19 16 PRO B O 1
ATOM 2785 N N . SER B 1 17 ? 18.5 7.98 -10.883 1 94.62 17 SER B N 1
ATOM 2786 C CA . SER B 1 17 ? 19.188 8.836 -11.852 1 94.62 17 SER B CA 1
ATOM 2787 C C . SER B 1 17 ? 18.422 10.141 -12.062 1 94.62 17 SER B C 1
ATOM 2789 O O . SER B 1 17 ? 18.969 11.094 -12.641 1 94.62 17 SER B O 1
ATOM 2791 N N . THR B 1 18 ? 17.172 10.234 -11.586 1 96.31 18 THR B N 1
ATOM 2792 C CA . THR B 1 18 ? 16.375 11.43 -11.797 1 96.31 18 THR B CA 1
ATOM 2793 C C . THR B 1 18 ? 16.609 12.445 -10.68 1 96.31 18 THR B C 1
ATOM 2795 O O . THR B 1 18 ? 16.141 13.586 -10.766 1 96.31 18 THR B O 1
ATOM 2798 N N . ILE B 1 19 ? 17.328 12.062 -9.703 1 97.31 19 ILE B N 1
ATOM 2799 C CA . ILE B 1 19 ? 17.656 12.977 -8.617 1 97.31 19 ILE B CA 1
ATOM 2800 C C . ILE B 1 19 ? 18.75 13.938 -9.062 1 97.31 19 ILE B C 1
ATOM 2802 O O . ILE B 1 19 ? 19.828 13.508 -9.469 1 97.31 19 ILE B O 1
ATOM 2806 N N . SER B 1 20 ? 18.531 15.219 -9.016 1 97.19 20 SER B N 1
ATOM 2807 C CA . SER B 1 20 ? 19.484 16.234 -9.469 1 97.19 20 SER B CA 1
ATOM 2808 C C . SER B 1 20 ? 20.672 16.344 -8.523 1 97.19 20 SER B C 1
ATOM 2810 O O . SER B 1 20 ? 20.594 15.93 -7.363 1 97.19 20 SER B O 1
ATOM 2812 N N . GLN B 1 21 ? 21.734 16.891 -9.039 1 97.12 21 GLN B N 1
ATOM 2813 C CA . GLN B 1 21 ? 22.906 17.141 -8.195 1 97.12 21 GLN B CA 1
ATOM 2814 C C . GLN B 1 21 ? 22.594 18.156 -7.098 1 97.12 21 GLN B C 1
ATOM 2816 O O . GLN B 1 21 ? 23.078 18.031 -5.973 1 97.12 21 GLN B O 1
ATOM 2821 N N . GLN B 1 22 ? 21.781 19.125 -7.453 1 96.38 22 GLN B N 1
ATOM 2822 C CA . GLN B 1 22 ? 21.375 20.109 -6.469 1 96.38 22 GLN B CA 1
ATOM 2823 C C . GLN B 1 22 ? 20.688 19.453 -5.277 1 96.38 22 GLN B C 1
ATOM 2825 O O . GLN B 1 22 ? 20.969 19.781 -4.125 1 96.38 22 GLN B O 1
ATOM 2830 N N . THR B 1 23 ? 19.797 18.5 -5.523 1 96.62 23 THR B N 1
ATOM 2831 C CA . THR B 1 23 ? 19.078 17.781 -4.469 1 96.62 23 THR B CA 1
ATOM 2832 C C . THR B 1 23 ? 20.031 16.891 -3.684 1 96.62 23 THR B C 1
ATOM 2834 O O . THR B 1 23 ? 19.953 16.812 -2.455 1 96.62 23 THR B O 1
ATOM 2837 N N . HIS B 1 24 ? 20.984 16.25 -4.352 1 96.94 24 HIS B N 1
ATOM 2838 C CA . HIS B 1 24 ? 22 15.461 -3.668 1 96.94 24 HIS B CA 1
ATOM 2839 C C . HIS B 1 24 ? 22.812 16.312 -2.705 1 96.94 24 HIS B C 1
ATOM 2841 O O . HIS B 1 24 ? 23.047 15.922 -1.557 1 96.94 24 HIS B O 1
ATOM 2847 N N . ASP B 1 25 ? 23.234 17.469 -3.227 1 96.44 25 ASP B N 1
ATOM 2848 C CA . ASP B 1 25 ? 24.047 18.375 -2.416 1 96.44 25 ASP B CA 1
ATOM 2849 C C . ASP B 1 25 ? 23.266 18.875 -1.199 1 96.44 25 ASP B C 1
ATOM 2851 O O . ASP B 1 25 ? 23.812 18.938 -0.096 1 96.44 25 ASP B O 1
ATOM 2855 N N . PHE B 1 26 ? 22.109 19.219 -1.457 1 95 26 PHE B N 1
ATOM 2856 C CA . PHE B 1 26 ? 21.234 19.688 -0.379 1 95 26 PHE B CA 1
ATOM 2857 C C . PHE B 1 26 ? 21.109 18.625 0.706 1 95 26 PHE B C 1
ATOM 2859 O O . PHE B 1 26 ? 21.281 18.922 1.892 1 95 26 PHE B O 1
ATOM 2866 N N . ASN B 1 27 ? 20.797 17.375 0.335 1 95.69 27 ASN B N 1
ATOM 2867 C CA . ASN B 1 27 ? 20.625 16.266 1.274 1 95.69 27 ASN B CA 1
ATOM 2868 C C . ASN B 1 27 ? 21.922 15.992 2.043 1 95.69 27 ASN B C 1
ATOM 2870 O O . ASN B 1 27 ? 21.891 15.695 3.238 1 95.69 27 ASN B O 1
ATOM 2874 N N . ALA B 1 28 ? 23.031 16.109 1.339 1 95.25 28 ALA B N 1
ATOM 2875 C CA . ALA B 1 28 ? 24.312 15.922 2.004 1 95.25 28 ALA B CA 1
ATOM 2876 C C . ALA B 1 28 ? 24.516 16.938 3.125 1 95.25 28 ALA B C 1
ATOM 2878 O O . ALA B 1 28 ? 24.953 16.594 4.219 1 95.25 28 ALA B O 1
ATOM 2879 N N . LYS B 1 29 ? 24.172 18.141 2.822 1 92.69 29 LYS B N 1
ATOM 2880 C CA . LYS B 1 29 ? 24.281 19.203 3.826 1 92.69 29 LYS B CA 1
ATOM 2881 C C . LYS B 1 29 ? 23.328 18.938 4.988 1 92.69 29 LYS B C 1
ATOM 2883 O O . LYS B 1 29 ? 23.672 19.172 6.148 1 92.69 29 LYS B O 1
ATOM 2888 N N . LEU B 1 30 ? 22.125 18.531 4.648 1 92 30 LEU B N 1
ATOM 2889 C CA . LEU B 1 30 ? 21.125 18.234 5.676 1 92 30 LEU B CA 1
ATOM 2890 C C . LEU B 1 30 ? 21.641 17.141 6.621 1 92 30 LEU B C 1
ATOM 2892 O O . LEU B 1 30 ? 21.438 17.234 7.832 1 92 30 LEU B O 1
ATOM 2896 N N . MET B 1 31 ? 22.219 16.094 6.066 1 92.5 31 MET B N 1
ATOM 2897 C CA . MET B 1 31 ? 22.734 14.992 6.879 1 92.5 31 MET B CA 1
ATOM 2898 C C . MET B 1 31 ? 23.844 15.492 7.812 1 92.5 31 MET B C 1
ATOM 2900 O O . MET B 1 31 ? 23.938 15.047 8.961 1 92.5 31 MET B O 1
ATOM 2904 N N . GLU B 1 32 ? 24.625 16.438 7.348 1 90.81 32 GLU B N 1
ATOM 2905 C CA . GLU B 1 32 ? 25.672 17.031 8.172 1 90.81 32 GLU B CA 1
ATOM 2906 C C . GLU B 1 32 ? 25.078 17.828 9.336 1 90.81 32 GLU B C 1
ATOM 2908 O O . GLU B 1 32 ? 25.531 17.703 10.477 1 90.81 32 GLU B O 1
ATOM 2913 N N . ILE B 1 33 ? 24.047 18.578 9.062 1 85.94 33 ILE B N 1
ATOM 2914 C CA . ILE B 1 33 ? 23.406 19.422 10.055 1 85.94 33 ILE B CA 1
ATOM 2915 C C . ILE B 1 33 ? 22.672 18.562 11.078 1 85.94 33 ILE B C 1
ATOM 2917 O O . ILE B 1 33 ? 22.719 18.828 12.281 1 85.94 33 ILE B O 1
ATOM 2921 N N . GLY B 1 34 ? 21.938 17.547 10.594 1 80.31 34 GLY B N 1
ATOM 2922 C CA . GLY B 1 34 ? 21.156 16.672 11.453 1 80.31 34 GLY B CA 1
ATOM 2923 C C . GLY B 1 34 ? 22 15.945 12.492 1 80.31 34 GLY B C 1
ATOM 2924 O O . GLY B 1 34 ? 21.5 15.617 13.57 1 80.31 34 GLY B O 1
ATOM 2925 N N . ASN B 1 35 ? 23.234 15.758 12.227 1 80.25 35 ASN B N 1
ATOM 2926 C CA . ASN B 1 35 ? 24.109 15.008 13.117 1 80.25 35 ASN B CA 1
ATOM 2927 C C . ASN B 1 35 ? 24.844 15.938 14.086 1 80.25 35 ASN B C 1
ATOM 2929 O O . ASN B 1 35 ? 25.516 15.469 15.016 1 80.25 35 ASN B O 1
ATOM 2933 N N . ALA B 1 36 ? 24.703 17.172 13.992 1 84.94 36 ALA B N 1
ATOM 2934 C CA . ALA B 1 36 ? 25.516 18.109 14.75 1 84.94 36 ALA B CA 1
ATOM 2935 C C . ALA B 1 36 ? 24.844 18.5 16.062 1 84.94 36 ALA B C 1
ATOM 2937 O O . ALA B 1 36 ? 25.484 19.047 16.953 1 84.94 36 ALA B O 1
ATOM 2938 N N . GLY B 1 37 ? 23.625 18.172 16.328 1 85.56 37 GLY B N 1
ATOM 2939 C CA . GLY B 1 37 ? 22.938 18.562 17.547 1 85.56 37 GLY B CA 1
ATOM 2940 C C . GLY B 1 37 ? 22.203 17.422 18.219 1 85.56 37 GLY B C 1
ATOM 2941 O O . GLY B 1 37 ? 22.141 16.312 17.672 1 85.56 37 GLY B O 1
ATOM 2942 N N . PRO B 1 38 ? 21.812 17.766 19.391 1 91.75 38 PRO B N 1
ATOM 2943 C CA . PRO B 1 38 ? 21.078 16.734 20.109 1 91.75 38 PRO B CA 1
ATOM 2944 C C . PRO B 1 38 ? 19.719 16.422 19.484 1 91.75 38 PRO B C 1
ATOM 2946 O O . PRO B 1 38 ? 19.125 17.297 18.828 1 91.75 38 PRO B O 1
ATOM 2949 N N . LYS B 1 39 ? 19.266 15.219 19.719 1 93.12 39 LYS B N 1
ATOM 2950 C CA . LYS B 1 39 ? 17.891 14.852 19.391 1 93.12 39 LYS B CA 1
ATOM 2951 C C . LYS B 1 39 ? 16.938 15.227 20.516 1 93.12 39 LYS B C 1
ATOM 2953 O O . LYS B 1 39 ? 17.344 15.352 21.672 1 93.12 39 LYS B O 1
ATOM 2958 N N . TRP B 1 40 ? 15.656 15.383 20.109 1 96 40 TRP B N 1
ATOM 2959 C CA . TRP B 1 40 ? 14.688 15.859 21.094 1 96 40 TRP B CA 1
ATOM 2960 C C . TRP B 1 40 ? 14.57 14.883 22.266 1 96 40 TRP B C 1
ATOM 2962 O O . TRP B 1 40 ? 14.344 15.297 23.406 1 96 40 TRP B O 1
ATOM 2972 N N . TYR B 1 41 ? 14.719 13.516 21.953 1 96.62 41 TYR B N 1
ATOM 2973 C CA . TYR B 1 41 ? 14.5 12.516 23 1 96.62 41 TYR B CA 1
ATOM 2974 C C . TYR B 1 41 ? 15.734 12.367 23.875 1 96.62 41 TYR B C 1
ATOM 2976 O O . TYR B 1 41 ? 15.688 11.68 24.906 1 96.62 41 TYR B O 1
ATOM 2984 N N . GLU B 1 42 ? 16.844 12.977 23.5 1 96 42 GLU B N 1
ATOM 2985 C CA . GLU B 1 42 ? 18.047 12.984 24.312 1 96 42 GLU B CA 1
ATOM 2986 C C . GLU B 1 42 ? 18 14.094 25.375 1 96 42 GLU B C 1
ATOM 2988 O O . GLU B 1 42 ? 18.531 13.938 26.469 1 96 42 GLU B O 1
ATOM 2993 N N . VAL B 1 43 ? 17.391 15.227 25.078 1 96.81 43 VAL B N 1
ATOM 2994 C CA . VAL B 1 43 ? 17.422 16.375 25.969 1 96.81 43 VAL B CA 1
ATOM 2995 C C . VAL B 1 43 ? 16.016 16.609 26.547 1 96.81 43 VAL B C 1
ATOM 2997 O O . VAL B 1 43 ? 15.844 17.422 27.469 1 96.81 43 VAL B O 1
ATOM 3000 N N . GLY B 1 44 ? 15.062 15.898 26.031 1 97.69 44 GLY B N 1
ATOM 3001 C CA . GLY B 1 44 ? 13.68 16.125 26.406 1 97.69 44 GLY B CA 1
ATOM 3002 C C . GLY B 1 44 ? 12.938 17.016 25.406 1 97.69 44 GLY B C 1
ATOM 3003 O O . GLY B 1 44 ? 13.484 18 24.922 1 97.69 44 GLY B O 1
ATOM 3004 N N . ALA B 1 45 ? 11.711 16.688 25.172 1 98.12 45 ALA B N 1
ATOM 3005 C CA . ALA B 1 45 ? 10.914 17.344 24.156 1 98.12 45 ALA B CA 1
ATOM 3006 C C . ALA B 1 45 ? 10.734 18.828 24.469 1 98.12 45 ALA B C 1
ATOM 3008 O O . ALA B 1 45 ? 10.953 19.688 23.609 1 98.12 45 ALA B O 1
ATOM 3009 N N . GLU B 1 46 ? 10.352 19.156 25.656 1 97.81 46 GLU B N 1
ATOM 3010 C CA . GLU B 1 46 ? 10.102 20.547 26.047 1 97.81 46 GLU B CA 1
ATOM 3011 C C . GLU B 1 46 ? 11.352 21.406 25.875 1 97.81 46 GLU B C 1
ATOM 3013 O O . GLU B 1 46 ? 11.289 22.5 25.312 1 97.81 46 GLU B O 1
ATOM 3018 N N . LYS B 1 47 ? 12.422 20.891 26.375 1 97.62 47 LYS B N 1
ATOM 3019 C CA . LYS B 1 47 ? 13.68 21.625 26.25 1 97.62 47 LYS B CA 1
ATOM 3020 C C . LYS B 1 47 ? 14.07 21.781 24.781 1 97.62 47 LYS B C 1
ATOM 3022 O O . LYS B 1 47 ? 14.523 22.859 24.375 1 97.62 47 LYS B O 1
ATOM 3027 N N . TYR B 1 48 ? 13.906 20.75 24.031 1 97.19 48 TYR B N 1
ATOM 3028 C CA . TYR B 1 48 ? 14.258 20.812 22.625 1 97.19 48 TYR B CA 1
ATOM 3029 C C . TYR B 1 48 ? 13.398 21.844 21.891 1 97.19 48 TYR B C 1
ATOM 3031 O O . TYR B 1 48 ? 13.891 22.578 21.031 1 97.19 48 TYR B O 1
ATOM 3039 N N . ARG B 1 49 ? 12.117 21.906 22.219 1 97.81 49 ARG B N 1
ATOM 3040 C CA . ARG B 1 49 ? 11.234 22.922 21.641 1 97.81 49 ARG B CA 1
ATOM 3041 C C . ARG B 1 49 ? 11.75 24.328 21.938 1 97.81 49 ARG B C 1
ATOM 3043 O O . ARG B 1 49 ? 11.734 25.188 21.047 1 97.81 49 ARG B O 1
ATOM 3050 N N . GLN B 1 50 ? 12.188 24.516 23.094 1 97 50 GLN B N 1
ATOM 3051 C CA . GLN B 1 50 ? 12.758 25.812 23.469 1 97 50 GLN B CA 1
ATOM 3052 C C . GLN B 1 50 ? 14.031 26.094 22.688 1 97 50 GLN B C 1
ATOM 3054 O O . GLN B 1 50 ? 14.227 27.219 22.219 1 97 50 GLN B O 1
ATOM 3059 N N . MET B 1 51 ? 14.828 25.094 22.609 1 96.31 51 MET B N 1
ATOM 3060 C CA . MET B 1 51 ? 16.062 25.25 21.859 1 96.31 51 MET B CA 1
ATOM 3061 C C . MET B 1 51 ? 15.789 25.625 20.406 1 96.31 51 MET B C 1
ATOM 3063 O O . MET B 1 51 ? 16.453 26.5 19.844 1 96.31 51 MET B O 1
ATOM 3067 N N . ARG B 1 52 ? 14.797 24.969 19.797 1 95 52 ARG B N 1
ATOM 3068 C CA . ARG B 1 52 ? 14.422 25.266 18.406 1 95 52 ARG B CA 1
ATOM 3069 C C . ARG B 1 52 ? 13.93 26.703 18.281 1 95 52 ARG B C 1
ATOM 3071 O O . ARG B 1 52 ? 14.32 27.406 17.344 1 95 52 ARG B O 1
ATOM 3078 N N . TRP B 1 53 ? 13.109 27.078 19.172 1 95.31 53 TRP B N 1
ATOM 3079 C CA . TRP B 1 53 ? 12.516 28.406 19.125 1 95.31 53 TRP B CA 1
ATOM 3080 C C . TRP B 1 53 ? 13.578 29.484 19.297 1 95.31 53 TRP B C 1
ATOM 3082 O O . TRP B 1 53 ? 13.5 30.547 18.688 1 95.31 53 TRP B O 1
ATOM 3092 N N . ASN B 1 54 ? 14.602 29.156 20.094 1 95.06 54 ASN B N 1
ATOM 3093 C CA . ASN B 1 54 ? 15.641 30.125 20.438 1 95.06 54 ASN B CA 1
ATOM 3094 C C . ASN B 1 54 ? 16.781 30.109 19.422 1 95.06 54 ASN B C 1
ATOM 3096 O O . ASN B 1 54 ? 17.703 30.906 19.5 1 95.06 54 ASN B O 1
ATOM 3100 N N . GLY B 1 55 ? 16.734 29.234 18.516 1 92.38 55 GLY B N 1
ATOM 3101 C CA . GLY B 1 55 ? 17.797 29.125 17.531 1 92.38 55 GLY B CA 1
ATOM 3102 C C . GLY B 1 55 ? 19.031 28.453 18.062 1 92.38 55 GLY B C 1
ATOM 3103 O O . GLY B 1 55 ? 20.156 28.75 17.641 1 92.38 55 GLY B O 1
ATOM 3104 N N . GLU B 1 56 ? 18.828 27.547 18.969 1 93.5 56 GLU B N 1
ATOM 3105 C CA . GLU B 1 56 ? 19.953 26.891 19.641 1 93.5 56 GLU B CA 1
ATOM 3106 C C . GLU B 1 56 ? 20.188 25.5 19.062 1 93.5 56 GLU B C 1
ATOM 3108 O O . GLU B 1 56 ? 20.953 24.719 19.609 1 93.5 56 GLU B O 1
ATOM 3113 N N . THR B 1 57 ? 19.531 25.109 18.078 1 91.19 57 THR B N 1
ATOM 3114 C CA . THR B 1 57 ? 19.75 23.875 17.344 1 91.19 57 THR B CA 1
ATOM 3115 C C . THR B 1 57 ? 20.422 24.156 16.016 1 91.19 57 THR B C 1
ATOM 3117 O O . THR B 1 57 ? 20.469 25.297 15.547 1 91.19 57 THR B O 1
ATOM 3120 N N . PRO B 1 58 ? 21.016 23.109 15.406 1 86.06 58 PRO B N 1
ATOM 3121 C CA . PRO B 1 58 ? 21.641 23.312 14.102 1 86.06 58 PRO B CA 1
ATOM 3122 C C . PRO B 1 58 ? 20.656 23.812 13.039 1 86.06 58 PRO B C 1
ATOM 3124 O O . PRO B 1 58 ? 21.062 24.453 12.078 1 86.06 58 PRO B O 1
ATOM 3127 N N . MET B 1 59 ? 19.453 23.531 13.219 1 83.81 59 MET B N 1
ATOM 3128 C CA . MET B 1 59 ? 18.438 24.062 12.312 1 83.81 59 MET B CA 1
ATOM 3129 C C . MET B 1 59 ? 18.078 25.5 12.68 1 83.81 59 MET B C 1
ATOM 3131 O O . MET B 1 59 ? 18 25.844 13.859 1 83.81 59 MET B O 1
ATOM 3135 N N . PRO B 1 60 ? 17.875 26.281 11.68 1 83.31 60 PRO B N 1
ATOM 3136 C CA . PRO B 1 60 ? 17.531 27.688 11.969 1 83.31 60 PRO B CA 1
ATOM 3137 C C . PRO B 1 60 ? 16.219 27.812 12.742 1 83.31 60 PRO B C 1
ATOM 3139 O O . PRO B 1 60 ? 15.344 26.938 12.641 1 83.31 60 PRO B O 1
ATOM 3142 N N . ARG B 1 61 ? 16.125 28.828 13.547 1 90.38 61 ARG B N 1
ATOM 3143 C CA . ARG B 1 61 ? 14.867 29.109 14.227 1 90.38 61 ARG B CA 1
ATOM 3144 C C . ARG B 1 61 ? 13.758 29.406 13.227 1 90.38 61 ARG B C 1
ATOM 3146 O O . ARG B 1 61 ? 14.023 29.875 12.117 1 90.38 61 ARG B O 1
ATOM 3153 N N . PRO B 1 62 ? 12.484 29.203 13.555 1 90.81 62 PRO B N 1
ATOM 3154 C CA . PRO B 1 62 ? 11.391 29.469 12.625 1 90.81 62 PRO B CA 1
ATOM 3155 C C . PRO B 1 62 ? 11.242 30.953 12.297 1 90.81 62 PRO B C 1
ATOM 3157 O O . PRO B 1 62 ? 11.461 31.812 13.156 1 90.81 62 PRO B O 1
ATOM 3160 N N . ALA B 1 63 ? 10.898 31.219 11.047 1 90.81 63 ALA B N 1
ATOM 3161 C CA . ALA B 1 63 ? 10.57 32.562 10.625 1 90.81 63 ALA B CA 1
ATOM 3162 C C . ALA B 1 63 ? 9.125 32.938 10.992 1 90.81 63 ALA B C 1
ATOM 3164 O O . ALA B 1 63 ? 8.188 32.281 10.516 1 90.81 63 ALA B O 1
ATOM 3165 N N . VAL B 1 64 ? 8.945 33.906 11.867 1 94.88 64 VAL B N 1
ATOM 3166 C CA . VAL B 1 64 ? 7.617 34.344 12.266 1 94.88 64 VAL B CA 1
ATOM 3167 C C . VAL B 1 64 ? 7.273 35.656 11.547 1 94.88 64 VAL B C 1
ATOM 3169 O O . VAL B 1 64 ? 7.93 36.656 11.75 1 94.88 64 VAL B O 1
ATOM 3172 N N . LEU B 1 65 ? 6.273 35.594 10.734 1 95.75 65 LEU B N 1
ATOM 3173 C CA . LEU B 1 65 ? 5.902 36.75 9.922 1 95.75 65 LEU B CA 1
ATOM 3174 C C . LEU B 1 65 ? 4.93 37.656 10.672 1 95.75 65 LEU B C 1
ATOM 3176 O O . LEU B 1 65 ? 4.008 37.188 11.336 1 95.75 65 LEU B O 1
ATOM 3180 N N . PRO B 1 66 ? 5.141 38.938 10.594 1 95.75 66 PRO B N 1
ATOM 3181 C CA . PRO B 1 66 ? 4.25 39.844 11.289 1 95.75 66 PRO B CA 1
ATOM 3182 C C . PRO B 1 66 ? 2.818 39.812 10.758 1 95.75 66 PRO B C 1
ATOM 3184 O O . PRO B 1 66 ? 1.884 40.219 11.461 1 95.75 66 PRO B O 1
ATOM 3187 N N . GLU B 1 67 ? 2.631 39.312 9.555 1 95.19 67 GLU B N 1
ATOM 3188 C CA . GLU B 1 67 ? 1.318 39.25 8.922 1 95.19 67 GLU B CA 1
ATOM 3189 C C . GLU B 1 67 ? 0.429 38.219 9.602 1 95.19 67 GLU B C 1
ATOM 3191 O O . GLU B 1 67 ? -0.791 38.219 9.422 1 95.19 67 GLU B O 1
ATOM 3196 N N . GLY B 1 68 ? 1.06 37.312 10.297 1 96.94 68 GLY B N 1
ATOM 3197 C CA . GLY B 1 68 ? 0.278 36.312 11 1 96.94 68 GLY B CA 1
ATOM 3198 C C . GLY B 1 68 ? -0.351 36.844 12.281 1 96.94 68 GLY B C 1
ATOM 3199 O O . GLY B 1 68 ? 0.299 37.531 13.055 1 96.94 68 GLY B O 1
ATOM 3200 N N . GLN B 1 69 ? -1.596 36.5 12.5 1 97.56 69 GLN B N 1
ATOM 3201 C CA . GLN B 1 69 ? -2.312 36.906 13.711 1 97.56 69 GLN B CA 1
ATOM 3202 C C . GLN B 1 69 ? -2.547 35.719 14.633 1 97.56 69 GLN B C 1
ATOM 3204 O O . GLN B 1 69 ? -2.947 34.625 14.18 1 97.56 69 GLN B O 1
ATOM 3209 N N . ASN B 1 70 ? -2.258 35.938 15.883 1 98.19 70 ASN B N 1
ATOM 3210 C CA . ASN B 1 70 ? -2.543 34.906 16.875 1 98.19 70 ASN B CA 1
ATOM 3211 C C . ASN B 1 70 ? -3.949 35.031 17.453 1 98.19 70 ASN B C 1
ATOM 3213 O O . ASN B 1 70 ? -4.352 36.125 17.844 1 98.19 70 ASN B O 1
ATOM 3217 N N . ILE B 1 71 ? -4.688 34 17.422 1 98.5 71 ILE B N 1
ATOM 3218 C CA . ILE B 1 71 ? -6.023 34 18 1 98.5 71 ILE B CA 1
ATOM 3219 C C . ILE B 1 71 ? -6.199 32.75 18.859 1 98.5 71 ILE B C 1
ATOM 3221 O O . ILE B 1 71 ? -5.305 31.891 18.922 1 98.5 71 ILE B O 1
ATOM 3225 N N . GLU B 1 72 ? -7.285 32.625 19.547 1 98.56 72 GLU B N 1
ATOM 3226 C CA . GLU B 1 72 ? -7.695 31.453 20.312 1 98.56 72 GLU B CA 1
ATOM 3227 C C . GLU B 1 72 ? -9.094 31 19.922 1 98.56 72 GLU B C 1
ATOM 3229 O O . GLU B 1 72 ? -9.992 31.828 19.719 1 98.56 72 GLU B O 1
ATOM 3234 N N . LEU B 1 73 ? -9.273 29.812 19.703 1 98.5 73 LEU B N 1
ATOM 3235 C CA . LEU B 1 73 ? -10.578 29.219 19.406 1 98.5 73 LEU B CA 1
ATOM 3236 C C . LEU B 1 73 ? -10.992 28.234 20.484 1 98.5 73 LEU B C 1
ATOM 3238 O O . LEU B 1 73 ? -10.148 27.75 21.234 1 98.5 73 LEU B O 1
ATOM 3242 N N . PRO B 1 74 ? -12.258 27.906 20.625 1 97.81 74 PRO B N 1
ATOM 3243 C CA . PRO B 1 74 ? -12.742 27.094 21.75 1 97.81 74 PRO B CA 1
ATOM 3244 C C . PRO B 1 74 ? -12.312 25.625 21.656 1 97.81 74 PRO B C 1
ATOM 3246 O O . PRO B 1 74 ? -12.227 25.078 20.562 1 97.81 74 PRO B O 1
ATOM 3249 N N . SER B 1 75 ? -12.094 25 22.797 1 98 75 SER B N 1
ATOM 3250 C CA . SER B 1 75 ? -11.883 23.562 22.969 1 98 75 SER B CA 1
ATOM 3251 C C . SER B 1 75 ? -13.148 22.859 23.453 1 98 75 SER B C 1
ATOM 3253 O O . SER B 1 75 ? -14.062 23.516 23.969 1 98 75 SER B O 1
ATOM 3255 N N . ARG B 1 76 ? -13.156 21.547 23.219 1 97 76 ARG B N 1
ATOM 3256 C CA . ARG B 1 76 ? -14.258 20.766 23.781 1 97 76 ARG B CA 1
ATOM 3257 C C . ARG B 1 76 ? -14.242 20.812 25.312 1 97 76 ARG B C 1
ATOM 3259 O O . ARG B 1 76 ? -15.281 20.641 25.953 1 97 76 ARG B O 1
ATOM 3266 N N . ASP B 1 77 ? -13.062 21 25.875 1 95.94 77 ASP B N 1
ATOM 3267 C CA . ASP B 1 77 ? -12.938 21.125 27.328 1 95.94 77 ASP B CA 1
ATOM 3268 C C . ASP B 1 77 ? -13.32 22.531 27.781 1 95.94 77 ASP B C 1
ATOM 3270 O O . ASP B 1 77 ? -12.719 23.516 27.359 1 95.94 77 ASP B O 1
ATOM 3274 N N . ALA B 1 78 ? -14.266 22.578 28.734 1 94.5 78 ALA B N 1
ATOM 3275 C CA . ALA B 1 78 ? -14.773 23.859 29.219 1 94.5 78 ALA B CA 1
ATOM 3276 C C . ALA B 1 78 ? -13.656 24.703 29.812 1 94.5 78 ALA B C 1
ATOM 3278 O O . ALA B 1 78 ? -12.852 24.219 30.609 1 94.5 78 ALA B O 1
ATOM 3279 N N . GLY B 1 79 ? -13.633 25.953 29.406 1 95.19 79 GLY B N 1
ATOM 3280 C CA . GLY B 1 79 ? -12.68 26.906 29.953 1 95.19 79 GLY B CA 1
ATOM 3281 C C . GLY B 1 79 ? -11.336 26.875 29.25 1 95.19 79 GLY B C 1
ATOM 3282 O O . GLY B 1 79 ? -10.453 27.672 29.547 1 95.19 79 GLY B O 1
ATOM 3283 N N . ARG B 1 80 ? -11.18 25.906 28.359 1 97.56 80 ARG B N 1
ATOM 3284 C CA . ARG B 1 80 ? -9.93 25.797 27.625 1 97.56 80 ARG B CA 1
ATOM 3285 C C . ARG B 1 80 ? -10.078 26.344 26.203 1 97.56 80 ARG B C 1
ATOM 3287 O O . ARG B 1 80 ? -11.109 26.125 25.562 1 97.56 80 ARG B O 1
ATOM 3294 N N . THR B 1 81 ? -8.977 27.031 25.75 1 98.56 81 THR B N 1
ATOM 3295 C CA . THR B 1 81 ? -8.922 27.484 24.375 1 98.56 81 THR B CA 1
ATOM 3296 C C . THR B 1 81 ? -7.723 26.891 23.656 1 98.56 81 THR B C 1
ATOM 3298 O O . THR B 1 81 ? -6.816 26.344 24.297 1 98.56 81 THR B O 1
ATOM 3301 N N . ILE 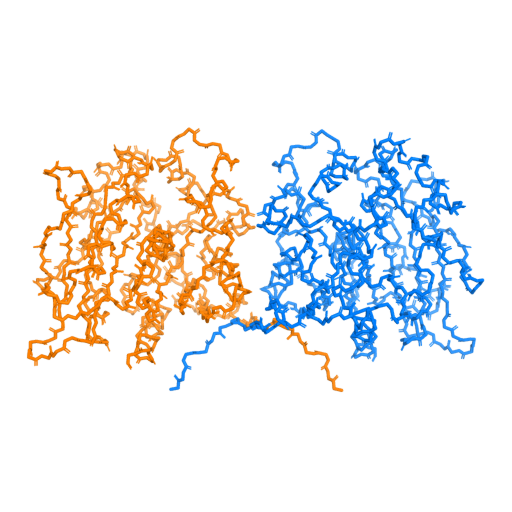B 1 82 ? -7.77 26.891 22.391 1 98.88 82 ILE B N 1
ATOM 3302 C CA . ILE B 1 82 ? -6.719 26.328 21.531 1 98.88 82 ILE B CA 1
ATOM 3303 C C . ILE B 1 82 ? -6.078 27.438 20.719 1 98.88 82 ILE B C 1
ATOM 3305 O O . ILE B 1 82 ? -6.77 28.172 20 1 98.88 82 ILE B O 1
ATOM 3309 N N . PRO B 1 83 ? -4.762 27.625 20.844 1 98.75 83 PRO B N 1
ATOM 3310 C CA . PRO B 1 83 ? -4.102 28.672 20.062 1 98.75 83 PRO B CA 1
ATOM 3311 C C . PRO B 1 83 ? -4.117 28.375 18.562 1 98.75 83 PRO B C 1
ATOM 3313 O O . PRO B 1 83 ? -3.963 27.219 18.156 1 98.75 83 PRO B O 1
ATOM 3316 N N . CYS B 1 84 ? -4.391 29.422 17.766 1 98.81 84 CYS B N 1
ATOM 3317 C CA . CYS B 1 84 ? -4.352 29.344 16.312 1 98.81 84 CYS B CA 1
ATOM 3318 C C . CYS B 1 84 ? -3.627 30.562 15.734 1 98.81 84 CYS B C 1
ATOM 3320 O O . CYS B 1 84 ? -3.586 31.625 16.344 1 98.81 84 CYS B O 1
ATOM 3322 N N . ARG B 1 85 ? -3.006 30.312 14.664 1 98.69 85 ARG B N 1
ATOM 3323 C CA . ARG B 1 85 ? -2.365 31.359 13.883 1 98.69 85 ARG B CA 1
ATOM 3324 C C . ARG B 1 85 ? -3.07 31.562 12.547 1 98.69 85 ARG B C 1
ATOM 3326 O O . ARG B 1 85 ? -3.398 30.594 11.859 1 98.69 85 ARG B O 1
ATOM 3333 N N . VAL B 1 86 ? -3.342 32.844 12.164 1 98.5 86 VAL B N 1
ATOM 3334 C CA . VAL B 1 86 ? -4.211 33.125 11.031 1 98.5 86 VAL B CA 1
ATOM 3335 C C . VAL B 1 86 ? -3.486 34.031 10.031 1 98.5 86 VAL B C 1
ATOM 3337 O O . VAL B 1 86 ? -2.828 35 10.422 1 98.5 86 VAL B O 1
ATOM 3340 N N . PHE B 1 87 ? -3.545 33.656 8.789 1 97.88 87 PHE B N 1
ATOM 3341 C CA . PHE B 1 87 ? -3.119 34.5 7.672 1 97.88 87 PHE B CA 1
ATOM 3342 C C . PHE B 1 87 ? -4.305 34.844 6.781 1 97.88 87 PHE B C 1
ATOM 3344 O O . PHE B 1 87 ? -5.102 33.969 6.422 1 97.88 87 PHE B O 1
ATOM 3351 N N . LYS B 1 88 ? -4.422 36.094 6.426 1 95.5 88 LYS B N 1
ATOM 3352 C CA . LYS B 1 88 ? -5.477 36.562 5.543 1 95.5 88 LYS B CA 1
ATOM 3353 C C . LYS B 1 88 ? -4.895 37.062 4.223 1 95.5 88 LYS B C 1
ATOM 3355 O O . LYS B 1 88 ? -3.744 37.5 4.168 1 95.5 88 LYS B O 1
ATOM 3360 N N . PRO B 1 89 ? -5.684 36.875 3.184 1 91.56 89 PRO B N 1
ATOM 3361 C CA . PRO B 1 89 ? -5.207 37.469 1.93 1 91.56 89 PRO B CA 1
ATOM 3362 C C . PRO B 1 89 ? -5.141 38.969 1.984 1 91.56 89 PRO B C 1
ATOM 3364 O O . PRO B 1 89 ? -5.453 39.594 3.016 1 91.56 89 PRO B O 1
ATOM 3367 N N . ALA B 1 90 ? -4.637 39.531 0.905 1 83 90 ALA B N 1
ATOM 3368 C CA . ALA B 1 90 ? -4.453 40.969 0.851 1 83 90 ALA B CA 1
ATOM 3369 C C . ALA B 1 90 ? -5.758 41.719 1.153 1 83 90 ALA B C 1
ATOM 3371 O O . ALA B 1 90 ? -6.84 41.219 0.814 1 83 90 ALA B O 1
ATOM 3372 N N . GLU B 1 91 ? -5.602 42.844 1.822 1 79.56 91 GLU B N 1
ATOM 3373 C CA . GLU B 1 91 ? -6.738 43.656 2.258 1 79.56 91 GLU B CA 1
ATOM 3374 C C . GLU B 1 91 ? -7.637 44.031 1.08 1 79.56 91 GLU B C 1
ATOM 3376 O O . GLU B 1 91 ? -7.148 44.312 -0.013 1 79.56 91 GLU B O 1
ATOM 3381 N N . GLY B 1 92 ? -8.891 43.938 1.281 1 80 92 GLY B N 1
ATOM 3382 C CA . GLY B 1 92 ? -9.859 44.375 0.299 1 80 92 GLY B CA 1
ATOM 3383 C C . GLY B 1 92 ? -10.367 43.25 -0.588 1 80 92 GLY B C 1
ATOM 3384 O O . GLY B 1 92 ? -11.289 43.469 -1.388 1 80 92 GLY B O 1
ATOM 3385 N N . THR B 1 93 ? -9.812 42.125 -0.436 1 84.94 93 THR B N 1
ATOM 3386 C CA . THR B 1 93 ? -10.273 41 -1.27 1 84.94 93 THR B CA 1
ATOM 3387 C C . THR B 1 93 ? -11.094 40 -0.45 1 84.94 93 THR B C 1
ATOM 3389 O O . THR B 1 93 ? -10.781 39.75 0.716 1 84.94 93 THR B O 1
ATOM 3392 N N . GLN B 1 94 ? -12.188 39.688 -0.932 1 90.75 94 GLN B N 1
ATOM 3393 C CA . GLN B 1 94 ? -12.984 38.625 -0.306 1 90.75 94 GLN B CA 1
ATOM 3394 C C . GLN B 1 94 ? -12.281 37.281 -0.404 1 90.75 94 GLN B C 1
ATOM 3396 O O . GLN B 1 94 ? -11.938 36.812 -1.499 1 90.75 94 GLN B O 1
ATOM 3401 N N . PRO B 1 95 ? -12.078 36.625 0.704 1 96.44 95 PRO B N 1
ATOM 3402 C CA . PRO B 1 95 ? -11.398 35.344 0.626 1 96.44 95 PRO B CA 1
ATOM 3403 C C . PRO B 1 95 ? -12.219 34.281 -0.108 1 96.44 95 PRO B C 1
ATOM 3405 O O . PRO B 1 95 ? -13.445 34.25 0.012 1 96.44 95 PRO B O 1
ATOM 3408 N N . ASN B 1 96 ? -11.523 33.375 -0.82 1 96.5 96 ASN B N 1
ATOM 3409 C CA . ASN B 1 96 ? -12.164 32.281 -1.561 1 96.5 96 ASN B CA 1
ATOM 3410 C C . ASN B 1 96 ? -12.594 31.156 -0.635 1 96.5 96 ASN B C 1
ATOM 3412 O O . ASN B 1 96 ? -13.398 30.312 -1.021 1 96.5 96 ASN B O 1
ATOM 3416 N N . GLY B 1 97 ? -12.094 31.109 0.598 1 97.5 97 GLY B N 1
ATOM 3417 C CA . GLY B 1 97 ? -12.328 30.031 1.546 1 97.5 97 GLY B CA 1
ATOM 3418 C C . GLY B 1 97 ? -11.352 30.031 2.711 1 97.5 97 GLY B C 1
ATOM 3419 O O . GLY B 1 97 ? -10.484 30.906 2.797 1 97.5 97 GLY B O 1
ATOM 3420 N N . VAL B 1 98 ? -11.547 29.125 3.57 1 98.38 98 VAL B N 1
ATOM 3421 C CA . VAL B 1 98 ? -10.641 28.906 4.691 1 98.38 98 VAL B CA 1
ATOM 3422 C C . VAL B 1 98 ? -9.852 27.609 4.477 1 98.38 98 VAL B C 1
ATOM 3424 O O . VAL B 1 98 ? -10.406 26.609 4.043 1 98.38 98 VAL B O 1
ATOM 3427 N N . PHE B 1 99 ? -8.57 27.719 4.645 1 98.69 99 PHE B N 1
ATOM 3428 C CA . PHE B 1 99 ? -7.66 26.594 4.695 1 98.69 99 PHE B CA 1
ATOM 3429 C C . PHE B 1 99 ? -7.254 26.281 6.133 1 98.69 99 PHE B C 1
ATOM 3431 O O . PHE B 1 99 ? -6.609 27.109 6.789 1 98.69 99 PHE B O 1
ATOM 3438 N N . TYR B 1 100 ? -7.68 25.141 6.625 1 98.88 100 TYR B N 1
ATOM 3439 C CA . TYR B 1 100 ? -7.297 24.703 7.965 1 98.88 100 TYR B CA 1
ATOM 3440 C C . TYR B 1 100 ? -6.004 23.906 7.93 1 98.88 100 TYR B C 1
ATOM 3442 O O . TYR B 1 100 ? -5.961 22.797 7.367 1 98.88 100 TYR B O 1
ATOM 3450 N N . HIS B 1 101 ? -4.965 24.391 8.539 1 98.88 101 HIS B N 1
ATOM 3451 C CA . HIS B 1 101 ? -3.639 23.781 8.531 1 98.88 101 HIS B CA 1
ATOM 3452 C C . HIS B 1 101 ? -3.326 23.125 9.867 1 98.88 101 HIS B C 1
ATOM 3454 O O . HIS B 1 101 ? -3.574 23.703 10.922 1 98.88 101 HIS B O 1
ATOM 3460 N N . ILE B 1 102 ? -2.76 21.906 9.805 1 98.94 102 ILE B N 1
ATOM 3461 C CA . ILE B 1 102 ? -2.26 21.188 10.969 1 98.94 102 ILE B CA 1
ATOM 3462 C C . ILE B 1 102 ? -0.77 20.891 10.789 1 98.94 102 ILE B C 1
ATOM 3464 O O . ILE B 1 102 ? -0.377 20.156 9.875 1 98.94 102 ILE B O 1
ATOM 3468 N N . HIS B 1 103 ? 0.036 21.484 11.641 1 98.38 103 HIS B N 1
ATOM 3469 C CA . HIS B 1 103 ? 1.483 21.422 11.477 1 98.38 103 HIS B CA 1
ATOM 3470 C C . HIS B 1 103 ? 2.02 20.031 11.82 1 98.38 103 HIS B C 1
ATOM 3472 O O . HIS B 1 103 ? 1.366 19.266 12.531 1 98.38 103 HIS B O 1
ATOM 3478 N N . GLY B 1 104 ? 3.217 19.75 11.328 1 98.06 104 GLY B N 1
ATOM 3479 C CA . GLY B 1 104 ? 3.908 18.516 11.656 1 98.06 104 GLY B CA 1
ATOM 3480 C C . GLY B 1 104 ? 4.742 18.609 12.914 1 98.06 104 GLY B C 1
ATOM 3481 O O . GLY B 1 104 ? 4.414 19.375 13.828 1 98.06 104 GLY B O 1
ATOM 3482 N N . GLY B 1 105 ? 5.727 17.734 12.969 1 97.56 105 GLY B N 1
ATOM 3483 C CA . GLY B 1 105 ? 6.602 17.719 14.133 1 97.56 105 GLY B CA 1
ATOM 3484 C C . GLY B 1 105 ? 6.516 16.438 14.93 1 97.56 105 GLY B C 1
ATOM 3485 O O . GLY B 1 105 ? 6.82 16.406 16.125 1 97.56 105 GLY B O 1
ATOM 3486 N N . GLY B 1 106 ? 6.039 15.398 14.336 1 98.44 106 GLY B N 1
ATOM 3487 C CA . GLY B 1 106 ? 6.012 14.094 14.977 1 98.44 106 GLY B CA 1
ATOM 3488 C C . GLY B 1 106 ? 5.141 14.055 16.219 1 98.44 106 GLY B C 1
ATOM 3489 O O . GLY B 1 106 ? 5.484 13.398 17.203 1 98.44 106 GLY B O 1
ATOM 3490 N N . TRP B 1 107 ? 4.113 14.898 16.234 1 98.81 107 TRP B N 1
ATOM 3491 C CA . TRP B 1 107 ? 3.188 15.008 17.359 1 98.81 107 TRP B CA 1
ATOM 3492 C C . TRP B 1 107 ? 3.889 15.562 18.594 1 98.81 107 TRP B C 1
ATOM 3494 O O . TRP B 1 107 ? 3.26 15.766 19.625 1 98.81 107 TRP B O 1
ATOM 3504 N N . VAL B 1 108 ? 5.168 15.828 18.5 1 98.75 108 VAL B N 1
ATOM 3505 C CA . VAL B 1 108 ? 5.984 16.141 19.656 1 98.75 108 VAL B CA 1
ATOM 3506 C C . VAL B 1 108 ? 6.555 17.547 19.531 1 98.75 108 VAL B C 1
ATOM 3508 O O . VAL B 1 108 ? 6.738 18.234 20.547 1 98.75 108 VAL B O 1
ATOM 3511 N N . LEU B 1 109 ? 6.805 17.969 18.281 1 97.69 109 LEU B N 1
ATOM 3512 C CA . LEU B 1 109 ? 7.539 19.203 18.078 1 97.69 109 LEU B CA 1
ATOM 3513 C C . LEU B 1 109 ? 6.707 20.203 17.281 1 97.69 109 LEU B C 1
ATOM 3515 O O . LEU B 1 109 ? 5.59 19.891 16.859 1 97.69 109 LEU B O 1
ATOM 3519 N N . GLN B 1 110 ? 7.211 21.438 17.062 1 96.81 110 GLN B N 1
ATOM 3520 C CA . GLN B 1 110 ? 6.68 22.531 16.266 1 96.81 110 GLN B CA 1
ATOM 3521 C C . GLN B 1 110 ? 5.418 23.109 16.891 1 96.81 110 GLN B C 1
ATOM 3523 O O . GLN B 1 110 ? 5.164 22.922 18.078 1 96.81 110 GLN B O 1
ATOM 3528 N N . SER B 1 111 ? 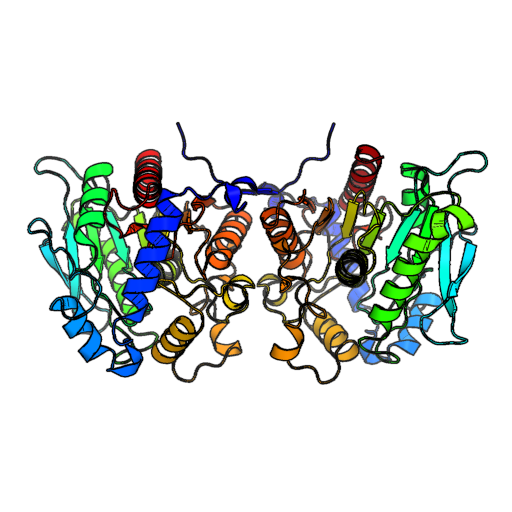4.844 24.062 16.312 1 97.56 111 SER B N 1
ATOM 3529 C CA . SER B 1 111 ? 3.646 24.797 16.703 1 97.56 111 SER B CA 1
ATOM 3530 C C . SER B 1 111 ? 3.037 25.531 15.523 1 97.56 111 SER B C 1
ATOM 3532 O O . SER B 1 111 ? 3.553 25.453 14.406 1 97.56 111 SER B O 1
ATOM 3534 N N . GLU B 1 112 ? 1.946 26.203 15.766 1 97.56 112 GLU B N 1
ATOM 3535 C CA . GLU B 1 112 ? 1.267 26.984 14.734 1 97.56 112 GLU B CA 1
ATOM 3536 C C . GLU B 1 112 ? 2.145 28.125 14.234 1 97.56 112 GLU B C 1
ATOM 3538 O O . GLU B 1 112 ? 1.854 28.734 13.203 1 97.56 112 GLU B O 1
ATOM 3543 N N . HIS B 1 113 ? 3.324 28.328 14.812 1 96.38 113 HIS B N 1
ATOM 3544 C CA . HIS B 1 113 ? 4.188 29.453 14.484 1 96.38 113 HIS B CA 1
ATOM 3545 C C . HIS B 1 113 ? 5.328 29.031 13.57 1 96.38 113 HIS B C 1
ATOM 3547 O O . HIS B 1 113 ? 6.133 29.859 13.141 1 96.38 113 HIS B O 1
ATOM 3553 N N . PHE B 1 114 ? 5.383 27.781 13.188 1 94.44 114 PHE B N 1
ATOM 3554 C CA . PHE B 1 114 ? 6.617 27.266 12.609 1 94.44 114 PHE B CA 1
ATOM 3555 C C . PHE B 1 114 ? 6.57 27.344 11.086 1 94.44 114 PHE B C 1
ATOM 3557 O O . PHE B 1 114 ? 7.598 27.188 10.422 1 94.44 114 PHE B O 1
ATOM 3564 N N . GLN B 1 115 ? 5.453 27.609 10.477 1 94 115 GLN B N 1
ATOM 3565 C CA . GLN B 1 115 ? 5.352 27.469 9.023 1 94 115 GLN B CA 1
ATOM 3566 C C . GLN B 1 115 ? 4.805 28.734 8.391 1 94 115 GLN B C 1
ATOM 3568 O O . GLN B 1 115 ? 4.07 28.688 7.398 1 94 115 GLN B O 1
ATOM 3573 N N . ASP B 1 116 ? 5.137 29.922 8.883 1 95.62 116 ASP B N 1
ATOM 3574 C CA . ASP B 1 116 ? 4.531 31.188 8.469 1 95.62 116 ASP B CA 1
ATOM 3575 C C . ASP B 1 116 ? 4.734 31.438 6.977 1 95.62 116 ASP B C 1
ATOM 3577 O O . ASP B 1 116 ? 3.799 31.812 6.266 1 95.62 116 ASP B O 1
ATOM 3581 N N . SER B 1 117 ? 5.965 31.203 6.516 1 93.06 117 SER B N 1
ATOM 3582 C CA . SER B 1 117 ? 6.27 31.5 5.121 1 93.06 117 SER B CA 1
ATOM 3583 C C . SER B 1 117 ? 5.418 30.672 4.176 1 93.06 117 SER B C 1
ATOM 3585 O O . SER B 1 117 ? 4.867 31.188 3.201 1 93.06 117 SER B O 1
ATOM 3587 N N . MET B 1 118 ? 5.328 29.391 4.473 1 93.12 118 MET B N 1
ATOM 3588 C CA . MET B 1 118 ? 4.523 28.484 3.658 1 93.12 118 MET B CA 1
ATOM 3589 C C . MET B 1 118 ? 3.047 28.844 3.738 1 93.12 118 MET B C 1
ATOM 3591 O O . MET B 1 118 ? 2.363 28.906 2.715 1 93.12 118 MET B O 1
ATOM 3595 N N . LEU B 1 119 ? 2.537 29.172 4.902 1 95.25 119 LEU B N 1
ATOM 3596 C CA . LEU B 1 119 ? 1.125 29.469 5.113 1 95.25 119 LEU B CA 1
ATOM 3597 C C . LEU B 1 119 ? 0.737 30.781 4.434 1 95.25 119 LEU B C 1
ATOM 3599 O O . LEU B 1 119 ? -0.345 30.891 3.852 1 95.25 119 LEU B O 1
ATOM 3603 N N . LYS B 1 120 ? 1.62 31.766 4.562 1 94.75 120 LYS B N 1
ATOM 3604 C CA . LYS B 1 120 ? 1.381 33.031 3.865 1 94.75 120 LYS B CA 1
ATOM 3605 C C . LYS B 1 120 ? 1.315 32.812 2.355 1 94.75 120 LYS B C 1
ATOM 3607 O O . LYS B 1 120 ? 0.486 33.438 1.674 1 94.75 120 LYS B O 1
ATOM 3612 N N . ARG B 1 121 ? 2.193 31.969 1.874 1 92.75 121 ARG B N 1
ATOM 3613 C CA . ARG B 1 121 ? 2.174 31.656 0.45 1 92.75 121 ARG B CA 1
ATOM 3614 C C . ARG B 1 121 ? 0.852 31.016 0.051 1 92.75 121 ARG B C 1
ATOM 3616 O O . ARG B 1 121 ? 0.268 31.359 -0.976 1 92.75 121 ARG B O 1
ATOM 3623 N N . TYR B 1 122 ? 0.384 29.984 0.9 1 94.19 122 TYR B N 1
ATOM 3624 C CA . TYR B 1 122 ? -0.916 29.375 0.642 1 94.19 122 TYR B CA 1
ATOM 3625 C C . TYR B 1 122 ? -2.006 30.422 0.545 1 94.19 122 TYR B C 1
ATOM 3627 O O . TYR B 1 122 ? -2.814 30.422 -0.386 1 94.19 122 TYR B O 1
ATOM 3635 N N . SER B 1 123 ? -2.047 31.344 1.488 1 95.75 123 SER B N 1
ATOM 3636 C CA . SER B 1 123 ? -3.051 32.406 1.564 1 95.75 123 SER B CA 1
ATOM 3637 C C . SER B 1 123 ? -3.029 33.281 0.316 1 95.75 123 SER B C 1
ATOM 3639 O O . SER B 1 123 ? -4.074 33.531 -0.288 1 95.75 123 SER B O 1
ATOM 3641 N N . ASP B 1 124 ? -1.831 33.625 -0.103 1 92.94 124 ASP B N 1
ATOM 3642 C CA . ASP B 1 124 ? -1.671 34.562 -1.223 1 92.94 124 ASP B CA 1
ATOM 3643 C C . ASP B 1 124 ? -1.993 33.875 -2.549 1 92.94 124 ASP B C 1
ATOM 3645 O O . ASP B 1 124 ? -2.631 34.469 -3.422 1 92.94 124 ASP B O 1
ATOM 3649 N N . GLU B 1 125 ? -1.573 32.656 -2.711 1 88.81 125 GLU B N 1
ATOM 3650 C CA . GLU B 1 125 ? -1.671 31.969 -3.99 1 88.81 125 GLU B CA 1
ATOM 3651 C C . GLU B 1 125 ? -3.121 31.641 -4.328 1 88.81 125 GLU B C 1
ATOM 3653 O O . GLU B 1 125 ? -3.498 31.609 -5.5 1 88.81 125 GLU B O 1
ATOM 3658 N N . ALA B 1 126 ? -3.926 31.484 -3.295 1 93.44 126 ALA B N 1
ATOM 3659 C CA . ALA B 1 126 ? -5.281 31.016 -3.566 1 93.44 126 ALA B CA 1
ATOM 3660 C C . ALA B 1 126 ? -6.32 31.922 -2.926 1 93.44 126 ALA B C 1
ATOM 3662 O O . ALA B 1 126 ? -7.512 31.609 -2.926 1 93.44 126 ALA B O 1
ATOM 3663 N N . ASN B 1 127 ? -5.859 33.062 -2.412 1 95.5 127 ASN B N 1
ATOM 3664 C CA . ASN B 1 127 ? -6.738 34 -1.741 1 95.5 127 ASN B CA 1
ATOM 3665 C C . ASN B 1 127 ? -7.586 33.312 -0.668 1 95.5 127 ASN B C 1
ATOM 3667 O O . ASN B 1 127 ? -8.812 33.438 -0.682 1 95.5 127 ASN B O 1
ATOM 3671 N N . LEU B 1 128 ? -6.898 32.688 0.274 1 97.69 128 LEU B N 1
ATOM 3672 C CA . LEU B 1 128 ? -7.547 31.938 1.351 1 97.69 128 LEU B CA 1
ATOM 3673 C C . LEU B 1 128 ? -7.188 32.531 2.709 1 97.69 128 LEU B C 1
ATOM 3675 O O . LEU B 1 128 ? -6.094 33.062 2.885 1 97.69 128 LEU B O 1
ATOM 3679 N N . VAL B 1 129 ? -8.109 32.438 3.607 1 98.19 129 VAL B N 1
ATOM 3680 C CA . VAL B 1 129 ? -7.738 32.562 5.012 1 98.19 129 VAL B CA 1
ATOM 3681 C C . VAL B 1 129 ? -7.137 31.266 5.508 1 98.19 129 VAL B C 1
ATOM 3683 O O . VAL B 1 129 ? -7.734 30.203 5.344 1 98.19 129 VAL B O 1
ATOM 3686 N N . VAL B 1 130 ? -5.961 31.359 5.988 1 98.62 130 VAL B N 1
ATOM 3687 C CA . VAL B 1 130 ? -5.332 30.156 6.52 1 98.62 130 VAL B CA 1
ATOM 3688 C C . VAL B 1 130 ? -5.371 30.172 8.047 1 98.62 130 VAL B C 1
ATOM 3690 O O . VAL B 1 130 ? -5.004 31.172 8.664 1 98.62 130 VAL B O 1
ATOM 3693 N N . VAL B 1 131 ? -5.891 29.125 8.656 1 98.88 131 VAL B N 1
ATOM 3694 C CA . VAL B 1 131 ? -5.906 28.953 10.102 1 98.88 131 VAL B CA 1
ATOM 3695 C C . VAL B 1 131 ? -5.027 27.766 10.484 1 98.88 131 VAL B C 1
ATOM 3697 O O . VAL B 1 131 ? -5.316 26.625 10.109 1 98.88 131 VAL B O 1
ATOM 3700 N N . SER B 1 132 ? -3.977 28.016 11.172 1 98.88 132 SER B N 1
ATOM 3701 C CA . SER B 1 132 ? -3.076 26.969 11.641 1 98.88 132 SER B CA 1
ATOM 3702 C C . SER B 1 132 ? -3.254 26.703 13.125 1 98.88 132 SER B C 1
ATOM 3704 O O . SER B 1 132 ? -3.203 27.625 13.938 1 98.88 132 SER B O 1
ATOM 3706 N N . VAL B 1 133 ? -3.393 25.469 13.508 1 98.94 133 VAL B N 1
ATOM 3707 C CA . VAL B 1 133 ? -3.732 25.125 14.883 1 98.94 133 VAL B CA 1
ATOM 3708 C C . VAL B 1 133 ? -2.463 24.797 15.664 1 98.94 133 VAL B C 1
ATOM 3710 O O . VAL B 1 133 ? -1.551 24.156 15.125 1 98.94 133 VAL B O 1
ATOM 3713 N N . GLY B 1 134 ? -2.375 25.266 16.859 1 98.81 134 GLY B N 1
ATOM 3714 C CA . GLY B 1 134 ? -1.396 24.812 17.828 1 98.81 134 GLY B CA 1
ATOM 3715 C C . GLY B 1 134 ? -1.939 23.75 18.766 1 98.81 134 GLY B C 1
ATOM 3716 O O . GLY B 1 134 ? -2.266 24.047 19.922 1 98.81 134 GLY B O 1
ATOM 3717 N N . TYR B 1 135 ? -2.029 22.531 18.281 1 98.88 135 TYR B N 1
ATOM 3718 C CA . TYR B 1 135 ? -2.602 21.453 19.078 1 98.88 135 TYR B CA 1
ATOM 3719 C C . TYR B 1 135 ? -1.638 21 20.172 1 98.88 135 TYR B C 1
ATOM 3721 O O . TYR B 1 135 ? -0.437 21.266 20.094 1 98.88 135 TYR B O 1
ATOM 3729 N N . ARG B 1 136 ? -2.133 20.312 21.266 1 98.69 136 ARG B N 1
ATOM 3730 C CA . ARG B 1 136 ? -1.325 19.812 22.375 1 98.69 136 ARG B CA 1
ATOM 3731 C C . ARG B 1 136 ? -0.341 18.75 21.891 1 98.69 136 ARG B C 1
ATOM 3733 O O . ARG B 1 136 ? -0.671 17.938 21.031 1 98.69 136 ARG B O 1
ATOM 3740 N N . LEU B 1 137 ? 0.811 18.688 22.5 1 98.81 137 LEU B N 1
ATOM 3741 C CA . LEU B 1 137 ? 1.886 17.828 22 1 98.81 137 LEU B CA 1
ATOM 3742 C C . LEU B 1 137 ? 2.207 16.719 23 1 98.81 137 LEU B C 1
ATOM 3744 O O . LEU B 1 137 ? 2.088 16.922 24.203 1 98.81 137 LEU B O 1
ATOM 3748 N N . ALA B 1 138 ? 2.518 15.656 22.453 1 98.81 138 ALA B N 1
ATOM 3749 C CA . ALA B 1 138 ? 3.162 14.602 23.234 1 98.81 138 ALA B CA 1
ATOM 3750 C C . ALA B 1 138 ? 4.605 14.969 23.562 1 98.81 138 ALA B C 1
ATOM 3752 O O . ALA B 1 138 ? 5.223 15.773 22.875 1 98.81 138 ALA B O 1
ATOM 3753 N N . PRO B 1 139 ? 5.246 14.508 24.641 1 98.56 139 PRO B N 1
ATOM 3754 C CA . PRO B 1 139 ? 4.711 13.477 25.531 1 98.56 139 PRO B CA 1
ATOM 3755 C C . PRO B 1 139 ? 3.863 14.055 26.656 1 98.56 139 PRO B C 1
ATOM 3757 O O . PRO B 1 139 ? 3.232 13.305 27.406 1 98.56 139 PRO B O 1
ATOM 3760 N N . GLU B 1 140 ? 3.865 15.398 26.812 1 98.62 140 GLU B N 1
ATOM 3761 C CA . GLU B 1 140 ? 3.092 16.016 27.891 1 98.62 140 GLU B CA 1
ATOM 3762 C C . GLU B 1 140 ? 1.604 15.703 27.734 1 98.62 140 GLU B C 1
ATOM 3764 O O . GLU B 1 140 ? 0.898 15.531 28.734 1 98.62 140 GLU B O 1
ATOM 3769 N N . HIS B 1 141 ? 1.117 15.656 26.516 1 98.56 141 HIS B N 1
ATOM 3770 C CA . HIS B 1 141 ? -0.264 15.344 26.172 1 98.56 141 HIS B CA 1
ATOM 3771 C C . HIS B 1 141 ? -0.329 14.297 25.062 1 98.56 141 HIS B C 1
ATOM 3773 O O . HIS B 1 141 ? -0.613 14.617 23.906 1 98.56 141 HIS B O 1
ATOM 3779 N N . PRO B 1 142 ? -0.169 13.039 25.375 1 98.75 142 PRO B N 1
ATOM 3780 C CA . PRO B 1 142 ? -0.198 11.977 24.359 1 98.75 142 PRO B CA 1
ATOM 3781 C C . PRO B 1 142 ? -1.592 11.758 23.781 1 98.75 142 PRO B C 1
ATOM 3783 O O . PRO B 1 142 ? -2.543 12.445 24.156 1 98.75 142 PRO B O 1
ATOM 3786 N N . TYR B 1 143 ? -1.761 10.914 22.812 1 98.69 143 TYR B N 1
ATOM 3787 C CA . TYR B 1 143 ? -3.031 10.539 22.203 1 98.69 143 TYR B CA 1
ATOM 3788 C C . TYR B 1 143 ? -4.082 10.25 23.266 1 98.69 143 TYR B C 1
ATOM 3790 O O . TYR B 1 143 ? -3.812 9.539 24.234 1 98.69 143 TYR B O 1
ATOM 3798 N N . PRO B 1 144 ? -5.145 10.844 23.078 1 98.56 144 PRO B N 1
ATOM 3799 C CA . PRO B 1 144 ? -5.688 11.477 21.891 1 98.56 144 PRO B CA 1
ATOM 3800 C C . PRO B 1 144 ? -5.777 13 22.016 1 98.56 144 PRO B C 1
ATOM 3802 O O . PRO B 1 144 ? -6.562 13.633 21.297 1 98.56 144 PRO B O 1
ATOM 3805 N N . ALA B 1 145 ? -4.996 13.617 22.891 1 98.69 145 ALA B N 1
ATOM 3806 C CA . ALA B 1 145 ? -5.168 15.023 23.234 1 98.69 145 ALA B CA 1
ATOM 3807 C C . ALA B 1 145 ? -5.008 15.914 22 1 98.69 145 ALA B C 1
ATOM 3809 O O . ALA B 1 145 ? -5.863 16.75 21.719 1 98.69 145 ALA B O 1
ATOM 3810 N N . GLY B 1 146 ? -3.875 15.711 21.266 1 98.81 146 GLY B N 1
ATOM 3811 C CA . GLY B 1 146 ? -3.656 16.5 20.062 1 98.81 146 GLY B CA 1
ATOM 3812 C C . GLY B 1 146 ? -4.711 16.266 19 1 98.81 146 GLY B C 1
ATOM 3813 O O . GLY B 1 146 ? -5.148 17.219 18.344 1 98.81 146 GLY B O 1
ATOM 3814 N N . ASN B 1 147 ? -5.18 15.023 18.875 1 98.88 147 ASN B N 1
ATOM 3815 C CA . ASN B 1 147 ? -6.246 14.688 17.938 1 98.88 147 ASN B CA 1
ATOM 3816 C C . ASN B 1 147 ? -7.523 15.461 18.25 1 98.88 147 ASN B C 1
ATOM 3818 O O . ASN B 1 147 ? -8.133 16.047 17.344 1 98.88 147 ASN B O 1
ATOM 3822 N N . GLU B 1 148 ? -7.867 15.453 19.469 1 98.81 148 GLU B N 1
ATOM 3823 C CA . GLU B 1 148 ? -9.102 16.109 19.906 1 98.81 148 GLU B CA 1
ATOM 3824 C C . GLU B 1 148 ? -9.055 17.609 19.641 1 98.81 148 GLU B C 1
ATOM 3826 O O . GLU B 1 148 ? -10.055 18.203 19.234 1 98.81 148 GLU B O 1
ATOM 3831 N N . ASP B 1 149 ? -7.887 18.203 19.891 1 98.94 149 ASP B N 1
ATOM 3832 C CA . ASP B 1 149 ? -7.738 19.625 19.578 1 98.94 149 ASP B CA 1
ATOM 3833 C C . ASP B 1 149 ? -7.973 19.891 18.094 1 98.94 149 ASP B C 1
ATOM 3835 O O . ASP B 1 149 ? -8.641 20.859 17.734 1 98.94 149 ASP B O 1
ATOM 3839 N N . CYS B 1 150 ? -7.422 19.047 17.25 1 98.94 150 CYS B N 1
ATOM 3840 C CA . CYS B 1 150 ? -7.586 19.203 15.805 1 98.94 150 CYS B CA 1
ATOM 3841 C C . CYS B 1 150 ? -9.047 19.031 15.406 1 98.94 150 CYS B C 1
ATOM 3843 O O . CYS B 1 150 ? -9.555 19.781 14.562 1 98.94 150 CYS B O 1
ATOM 3845 N N . PHE B 1 151 ? -9.734 18.047 16.031 1 98.88 151 PHE B N 1
ATOM 3846 C CA . PHE B 1 151 ? -11.156 17.859 15.766 1 98.88 151 PHE B CA 1
ATOM 3847 C C . PHE B 1 151 ? -11.953 19.094 16.172 1 98.88 151 PHE B C 1
ATOM 3849 O O . PHE B 1 151 ? -12.812 19.562 15.414 1 98.88 151 PHE B O 1
ATOM 3856 N N . ASP B 1 152 ? -11.641 19.625 17.375 1 98.81 152 ASP B N 1
ATOM 3857 C CA . ASP B 1 152 ? -12.367 20.781 17.891 1 98.81 152 ASP B CA 1
ATOM 3858 C C . ASP B 1 152 ? -12.281 21.969 16.953 1 98.81 152 ASP B C 1
ATOM 3860 O O . ASP B 1 152 ? -13.289 22.609 16.641 1 98.81 152 ASP B O 1
ATOM 3864 N N . ILE B 1 153 ? -11.078 22.25 16.469 1 98.88 153 ILE B N 1
ATOM 3865 C CA . ILE B 1 153 ? -10.891 23.391 15.578 1 98.88 153 ILE B CA 1
ATOM 3866 C C . ILE B 1 153 ? -11.602 23.141 14.25 1 98.88 153 ILE B C 1
ATOM 3868 O O . ILE B 1 153 ? -12.234 24.031 13.695 1 98.88 153 ILE B O 1
ATOM 3872 N N . GLY B 1 154 ? -11.484 21.922 13.719 1 98.81 154 GLY B N 1
ATOM 3873 C CA . GLY B 1 154 ? -12.203 21.578 12.508 1 98.81 154 GLY B CA 1
ATOM 3874 C C . GLY B 1 154 ? -13.703 21.797 12.617 1 98.81 154 GLY B C 1
ATOM 3875 O O . GLY B 1 154 ? -14.312 22.406 11.742 1 98.81 154 GLY B O 1
ATOM 3876 N N . GLU B 1 155 ? -14.273 21.25 13.664 1 98.56 155 GLU B N 1
ATOM 3877 C CA . GLU B 1 155 ? -15.711 21.391 13.883 1 98.56 155 GLU B CA 1
ATOM 3878 C C . GLU B 1 155 ? -16.094 22.859 14.039 1 98.56 155 GLU B C 1
ATOM 3880 O O . GLU B 1 155 ? -17.094 23.312 13.484 1 98.56 155 GLU B O 1
ATOM 3885 N N . TYR B 1 156 ? -15.281 23.594 14.805 1 98.56 156 TYR B N 1
ATOM 3886 C CA . TYR B 1 156 ? -15.523 25.031 14.961 1 98.56 156 TYR B CA 1
ATOM 3887 C C . TYR B 1 156 ? -15.547 25.719 13.602 1 98.56 156 TYR B C 1
ATOM 3889 O O . TYR B 1 156 ? -16.422 26.547 13.336 1 98.56 156 TYR B O 1
ATOM 3897 N N . LEU B 1 157 ? -14.578 25.422 12.742 1 98.75 157 LEU B N 1
ATOM 3898 C CA . LEU B 1 157 ? -14.453 26.109 11.453 1 98.75 157 LEU B CA 1
ATOM 3899 C C . LEU B 1 157 ? -15.617 25.75 10.547 1 98.75 157 LEU B C 1
ATOM 3901 O O . LEU B 1 157 ? -16.109 26.594 9.789 1 98.75 157 LEU B O 1
ATOM 3905 N N . VAL B 1 158 ? -16.047 24.484 10.562 1 98.5 158 VAL B N 1
ATOM 3906 C CA . VAL B 1 158 ? -17.219 24.125 9.773 1 98.5 158 VAL B CA 1
ATOM 3907 C C . VAL B 1 158 ? -18.422 24.953 10.211 1 98.5 158 VAL B C 1
ATOM 3909 O O . VAL B 1 158 ? -19.172 25.453 9.375 1 98.5 158 VAL B O 1
ATOM 3912 N N . ASP B 1 159 ? -18.547 25.188 11.508 1 98.06 159 ASP B N 1
ATOM 3913 C CA . ASP B 1 159 ? -19.75 25.781 12.07 1 98.06 159 ASP B CA 1
ATOM 3914 C C . ASP B 1 159 ? -19.672 27.312 12.031 1 98.06 159 ASP B C 1
ATOM 3916 O O . ASP B 1 159 ? -20.703 27.984 11.914 1 98.06 159 ASP B O 1
ATOM 3920 N N . HIS B 1 160 ? -18.438 27.938 12.07 1 98 160 HIS B N 1
ATOM 3921 C CA . HIS B 1 160 ? -18.391 29.344 12.406 1 98 160 HIS B CA 1
ATOM 3922 C C . HIS B 1 160 ? -17.453 30.109 11.461 1 98 160 HIS B C 1
ATOM 3924 O O . HIS B 1 160 ? -17.312 31.328 11.562 1 98 160 HIS B O 1
ATOM 3930 N N . ALA B 1 161 ? -16.781 29.469 10.523 1 97.75 161 ALA B N 1
ATOM 3931 C CA . ALA B 1 161 ? -15.758 30.125 9.711 1 97.75 161 ALA B CA 1
ATOM 3932 C C . ALA B 1 161 ? -16.344 31.266 8.891 1 97.75 161 ALA B C 1
ATOM 3934 O O . ALA B 1 161 ? -15.703 32.312 8.703 1 97.75 161 ALA B O 1
ATOM 3935 N N . GLU B 1 162 ? -17.484 31.078 8.336 1 96.62 162 GLU B N 1
ATOM 3936 C CA . GLU B 1 162 ? -18.109 32.125 7.535 1 96.62 162 GLU B CA 1
ATOM 3937 C C . GLU B 1 162 ? -18.312 33.406 8.344 1 96.62 162 GLU B C 1
ATOM 3939 O O . GLU B 1 162 ? -18.016 34.5 7.867 1 96.62 162 GLU B O 1
ATOM 3944 N N . GLU B 1 163 ? -18.859 33.25 9.508 1 97.19 163 GLU B N 1
ATOM 3945 C CA . GLU B 1 163 ? -19.078 34.406 10.375 1 97.19 163 GLU B CA 1
ATOM 3946 C C . GLU B 1 163 ? -17.766 35 10.844 1 97.19 163 GLU B C 1
ATOM 3948 O O . GLU B 1 163 ? -17.625 36.219 10.875 1 97.19 163 GLU B O 1
ATOM 3953 N N . LYS B 1 164 ? -16.812 34.219 11.156 1 96.75 164 LYS B N 1
ATOM 3954 C CA . LYS B 1 164 ? -15.594 34.688 11.805 1 96.75 164 LYS B CA 1
ATOM 3955 C C . LYS B 1 164 ? -14.586 35.188 10.781 1 96.75 164 LYS B C 1
ATOM 3957 O O . LYS B 1 164 ? -13.859 36.156 11.047 1 96.75 164 LYS B O 1
ATOM 3962 N N . PHE B 1 165 ? -14.539 34.5 9.594 1 96.62 165 PHE B N 1
ATOM 3963 C CA . PHE B 1 165 ? -13.453 34.812 8.664 1 96.62 165 PHE B CA 1
ATOM 3964 C C . PHE B 1 165 ? -14 35.25 7.32 1 96.62 165 PHE B C 1
ATOM 3966 O O . PHE B 1 165 ? -13.234 35.594 6.414 1 96.62 165 PHE B O 1
ATOM 3973 N N . GLY B 1 166 ? -15.297 35.219 7.168 1 95.69 166 GLY B N 1
ATOM 3974 C CA . GLY B 1 166 ? -15.93 35.719 5.953 1 95.69 166 GLY B CA 1
ATOM 3975 C C . GLY B 1 166 ? -15.953 34.656 4.84 1 95.69 166 GLY B C 1
ATOM 3976 O O . GLY B 1 166 ? -16.25 35 3.689 1 95.69 166 GLY B O 1
ATOM 3977 N N . ALA B 1 167 ? -15.617 33.5 5.148 1 96.75 167 ALA B N 1
ATOM 3978 C CA . ALA B 1 167 ? -15.609 32.406 4.164 1 96.75 167 ALA B CA 1
ATOM 3979 C C . ALA B 1 167 ? -15.773 31.062 4.84 1 96.75 167 ALA B C 1
ATOM 3981 O O . ALA B 1 167 ? -15.484 30.906 6.027 1 96.75 167 ALA B O 1
ATOM 3982 N N . GLU B 1 168 ? -16.188 30.047 4.09 1 97.38 168 GLU B N 1
ATOM 3983 C CA . GLU B 1 168 ? -16.391 28.688 4.598 1 97.38 168 GLU B CA 1
ATOM 3984 C C . GLU B 1 168 ? -15.094 27.891 4.578 1 97.38 168 GLU B C 1
ATOM 3986 O O . GLU B 1 168 ? -14.18 28.203 3.812 1 97.38 168 GLU B O 1
ATOM 3991 N N . LEU B 1 169 ? -15.086 26.891 5.41 1 98.31 169 LEU B N 1
ATOM 3992 C CA . LEU B 1 169 ? -13.977 25.938 5.355 1 98.31 169 LEU B CA 1
ATOM 3993 C C . LEU B 1 169 ? -14.008 25.141 4.059 1 98.31 169 LEU B C 1
ATOM 3995 O O . LEU B 1 169 ? -14.992 24.453 3.777 1 98.31 169 LEU B O 1
ATOM 3999 N N . LYS B 1 170 ? -12.914 25.25 3.285 1 97.94 170 LYS B N 1
ATOM 4000 C CA . LYS B 1 170 ? -12.914 24.578 1.989 1 97.94 170 LYS B CA 1
ATOM 4001 C C . LYS B 1 170 ? -11.75 23.594 1.886 1 97.94 170 LYS B C 1
ATOM 4003 O O . LYS B 1 170 ? -11.836 22.609 1.144 1 97.94 170 LYS B O 1
ATOM 4008 N N . PHE B 1 171 ? -10.656 23.859 2.576 1 98.62 171 PHE B N 1
ATOM 4009 C CA . PHE B 1 171 ? -9.477 23 2.48 1 98.62 171 PHE B CA 1
ATOM 4010 C C . PHE B 1 171 ? -8.961 22.641 3.867 1 98.62 171 PHE B C 1
ATOM 4012 O O . PHE B 1 171 ? -9.133 23.406 4.82 1 98.62 171 PHE B O 1
ATOM 4019 N N . LEU B 1 172 ? -8.422 21.516 3.975 1 98.75 172 LEU B N 1
ATOM 4020 C CA . LEU B 1 172 ? -7.664 21.031 5.125 1 98.75 172 LEU B CA 1
ATOM 4021 C C . LEU B 1 172 ? -6.316 20.469 4.688 1 98.75 172 LEU B C 1
ATOM 4023 O O . LEU B 1 172 ? -6.219 19.828 3.637 1 98.75 172 LEU B O 1
ATOM 4027 N N . GLY B 1 173 ? -5.293 20.719 5.414 1 98.5 173 GLY B N 1
ATOM 4028 C CA . GLY B 1 173 ? -3.99 20.188 5.047 1 98.5 173 GLY B CA 1
ATOM 4029 C C . GLY B 1 173 ? -3.035 20.094 6.223 1 98.5 173 GLY B C 1
ATOM 4030 O O . GLY B 1 173 ? -3.301 20.641 7.293 1 98.5 173 GLY B O 1
ATOM 4031 N N . GLY B 1 174 ? -2.035 19.359 6.031 1 98.25 174 GLY B N 1
ATOM 4032 C CA . GLY B 1 174 ? -1.018 19.172 7.051 1 98.25 174 GLY B CA 1
ATOM 4033 C C . GLY B 1 174 ? 0.225 18.469 6.535 1 98.25 174 GLY B C 1
ATOM 4034 O O . GLY B 1 174 ? 0.26 18.031 5.383 1 98.25 174 GLY B O 1
ATOM 4035 N N . ASP B 1 175 ? 1.232 18.453 7.387 1 97.81 175 ASP B N 1
ATOM 4036 C CA . ASP B 1 175 ? 2.545 17.922 7.023 1 97.81 175 ASP B CA 1
ATOM 4037 C C . ASP B 1 175 ? 2.979 16.812 7.992 1 97.81 175 ASP B C 1
ATOM 4039 O O . ASP B 1 175 ? 2.898 16.984 9.211 1 97.81 175 ASP B O 1
ATOM 4043 N N . SER B 1 176 ? 3.467 15.695 7.418 1 98.25 176 SER B N 1
ATOM 4044 C CA . SER B 1 176 ? 3.992 14.625 8.266 1 98.25 176 SER B CA 1
ATOM 4045 C C . SER B 1 176 ? 2.945 14.148 9.266 1 98.25 176 SER B C 1
ATOM 4047 O O . SER B 1 176 ? 1.862 13.703 8.883 1 98.25 176 SER B O 1
ATOM 4049 N N . ALA B 1 177 ? 3.17 14.422 10.648 1 98.75 177 ALA B N 1
ATOM 4050 C CA . ALA B 1 177 ? 2.193 14.125 11.688 1 98.75 177 ALA B CA 1
ATOM 4051 C C . ALA B 1 177 ? 0.921 14.945 11.5 1 98.75 177 ALA B C 1
ATOM 4053 O O . ALA B 1 177 ? -0.178 14.477 11.805 1 98.75 177 ALA B O 1
ATOM 4054 N N . GLY B 1 178 ? 1.085 16.141 10.961 1 98.81 178 GLY B N 1
ATOM 4055 C CA . GLY B 1 178 ? -0.063 16.984 10.672 1 98.81 178 GLY B CA 1
ATOM 4056 C C . GLY B 1 178 ? -0.943 16.438 9.57 1 98.81 178 GLY B C 1
ATOM 4057 O O . GLY B 1 178 ? -2.168 16.578 9.609 1 98.81 178 GLY B O 1
ATOM 4058 N N . ALA B 1 179 ? -0.318 15.875 8.523 1 98.94 179 ALA B N 1
ATOM 4059 C CA . ALA B 1 179 ? -1.098 15.219 7.473 1 98.94 179 ALA B CA 1
ATOM 4060 C C . ALA B 1 179 ? -1.885 14.039 8.031 1 98.94 179 ALA B C 1
ATOM 4062 O O . ALA B 1 179 ? -3.018 13.789 7.609 1 98.94 179 ALA B O 1
ATOM 4063 N N . HIS B 1 180 ? -1.244 13.281 8.93 1 98.88 180 HIS B N 1
ATOM 4064 C CA . HIS B 1 180 ? -1.93 12.227 9.664 1 98.88 180 HIS B CA 1
ATOM 4065 C C . HIS B 1 180 ? -3.16 12.773 10.391 1 98.88 180 HIS B C 1
ATOM 4067 O O . HIS B 1 180 ? -4.27 12.273 10.188 1 98.88 180 HIS B O 1
ATOM 4073 N N . LEU B 1 181 ? -3 13.789 11.156 1 98.94 181 LEU B N 1
ATOM 4074 C CA . LEU B 1 181 ? -4.082 14.398 11.914 1 98.94 181 LEU B CA 1
ATOM 4075 C C . LEU B 1 181 ? -5.133 15 10.977 1 98.94 181 LEU B C 1
ATOM 4077 O O . LEU B 1 181 ? -6.324 15 11.297 1 98.94 181 LEU B O 1
ATOM 4081 N N . CYS B 1 182 ? -4.648 15.492 9.852 1 98.88 182 CYS B N 1
ATOM 4082 C CA . CYS B 1 182 ? -5.547 16.031 8.844 1 98.88 182 CYS B CA 1
ATOM 4083 C C . CYS B 1 182 ? -6.543 14.984 8.367 1 98.88 182 CYS B C 1
ATOM 4085 O O . CYS B 1 182 ? -7.75 15.242 8.328 1 98.88 182 CYS B O 1
ATOM 4087 N N . VAL B 1 183 ? -6.074 13.82 8.008 1 98.88 183 VAL B N 1
ATOM 4088 C CA . VAL B 1 183 ? -6.949 12.758 7.527 1 98.88 183 VAL B CA 1
ATOM 4089 C C . VAL B 1 183 ? -7.934 12.359 8.625 1 98.88 183 VAL B C 1
ATOM 4091 O O . VAL B 1 183 ? -9.133 12.211 8.367 1 98.88 183 VAL B O 1
ATOM 4094 N N . LEU B 1 184 ? -7.477 12.211 9.852 1 98.88 184 LEU B N 1
ATOM 4095 C CA . LEU B 1 184 ? -8.344 11.844 10.969 1 98.88 184 LEU B CA 1
ATOM 4096 C C . LEU B 1 184 ? -9.398 12.922 11.211 1 98.88 184 LEU B C 1
ATOM 4098 O O . LEU B 1 184 ? -10.555 12.609 11.469 1 98.88 184 LEU B O 1
ATOM 4102 N N . THR B 1 185 ? -8.969 14.164 11.109 1 98.88 185 THR B N 1
ATOM 4103 C CA . THR B 1 185 ? -9.906 15.273 11.289 1 98.88 185 THR B CA 1
ATOM 4104 C C . THR B 1 185 ? -10.953 15.281 10.18 1 98.88 185 THR B C 1
ATOM 4106 O O . THR B 1 185 ? -12.141 15.484 10.438 1 98.88 185 THR B O 1
ATOM 4109 N N . ALA B 1 186 ? -10.523 15.094 8.953 1 98.69 186 ALA B N 1
ATOM 4110 C CA . ALA B 1 186 ? -11.469 15.016 7.844 1 98.69 186 ALA B CA 1
ATOM 4111 C C . ALA B 1 186 ? -12.5 13.914 8.078 1 98.69 186 ALA B C 1
ATOM 4113 O O . ALA B 1 186 ? -13.695 14.133 7.898 1 98.69 186 ALA B O 1
ATOM 4114 N N . MET B 1 187 ? -12.023 12.695 8.469 1 98.06 187 MET B N 1
ATOM 4115 C CA . MET B 1 187 ? -12.93 11.594 8.773 1 98.06 187 MET B CA 1
ATOM 4116 C C . MET B 1 187 ? -13.93 11.984 9.859 1 98.06 187 MET B C 1
ATOM 4118 O O . MET B 1 187 ? -15.125 11.711 9.734 1 98.06 187 MET B O 1
ATOM 4122 N N . LYS B 1 188 ? -13.43 12.641 10.922 1 98.31 188 LYS B N 1
ATOM 4123 C CA . LYS B 1 188 ? -14.281 13.078 12.031 1 98.31 188 LYS B CA 1
ATOM 4124 C C . LYS B 1 188 ? -15.367 14.031 11.547 1 98.31 188 LYS B C 1
ATOM 4126 O O . LYS B 1 188 ? -16.531 13.875 11.898 1 98.31 188 LYS B O 1
ATOM 4131 N N . LEU B 1 189 ? -15 14.977 10.789 1 98.31 189 LEU B N 1
ATOM 4132 C CA . LEU B 1 189 ? -15.945 15.977 10.305 1 98.31 189 LEU B CA 1
ATOM 4133 C C . LEU B 1 189 ? -17 15.344 9.398 1 98.31 189 LEU B C 1
ATOM 4135 O O . LEU B 1 189 ? -18.172 15.695 9.469 1 98.31 189 LEU B O 1
ATOM 4139 N N . LEU B 1 190 ? -16.562 14.453 8.547 1 96.62 190 LEU B N 1
ATOM 4140 C CA . LEU B 1 190 ? -17.5 13.773 7.652 1 96.62 190 LEU B CA 1
ATOM 4141 C C . LEU B 1 190 ? -18.5 12.945 8.438 1 96.62 190 LEU B C 1
ATOM 4143 O O . LEU B 1 190 ? -19.641 12.75 7.996 1 96.62 190 LEU B O 1
ATOM 4147 N N . GLU B 1 191 ? -18.094 12.484 9.609 1 96 191 GLU B N 1
ATOM 4148 C CA . GLU B 1 191 ? -18.984 11.695 10.469 1 96 191 GLU B CA 1
ATOM 4149 C C . GLU B 1 191 ? -19.906 12.594 11.281 1 96 191 GLU B C 1
ATOM 4151 O O . GLU B 1 191 ? -21.078 12.258 11.492 1 96 191 GLU B O 1
ATOM 4156 N N . THR B 1 192 ? -19.406 13.719 11.727 1 97 192 THR B N 1
ATOM 4157 C CA . THR B 1 192 ? -20.125 14.492 12.727 1 97 192 THR B CA 1
ATOM 4158 C C . THR B 1 192 ? -20.875 15.648 12.07 1 97 192 THR B C 1
ATOM 4160 O O . THR B 1 192 ? -21.812 16.203 12.664 1 97 192 THR B O 1
ATOM 4163 N N . ARG B 1 193 ? -20.406 16.062 10.938 1 96.06 193 ARG B N 1
ATOM 4164 C CA . ARG B 1 193 ? -21.062 17.172 10.219 1 96.06 193 ARG B CA 1
ATOM 4165 C C . ARG B 1 193 ? -21.625 16.703 8.883 1 96.06 193 ARG B C 1
ATOM 4167 O O . ARG B 1 193 ? -21.234 17.203 7.832 1 96.06 193 ARG B O 1
ATOM 4174 N N . LYS B 1 194 ? -22.625 15.922 8.93 1 89.75 194 LYS B N 1
ATOM 4175 C CA . LYS B 1 194 ? -23.156 15.203 7.773 1 89.75 194 LYS B CA 1
ATOM 4176 C C . LYS B 1 194 ? -23.828 16.156 6.797 1 89.75 194 LYS B C 1
ATOM 4178 O O . LYS B 1 194 ? -23.938 15.867 5.602 1 89.75 194 LYS B O 1
ATOM 4183 N N . ASN B 1 195 ? -24.234 17.328 7.32 1 90.44 195 ASN B N 1
ATOM 4184 C CA . ASN B 1 195 ? -24.953 18.281 6.469 1 90.44 195 ASN B CA 1
ATOM 4185 C C . ASN B 1 195 ? -24 19.25 5.785 1 90.44 195 ASN B C 1
ATOM 4187 O O . ASN B 1 195 ? -24.406 20.031 4.922 1 90.44 195 ASN B O 1
ATOM 4191 N N . TRP B 1 196 ? -22.781 19.234 6.25 1 91.5 196 TRP B N 1
ATOM 4192 C CA . TRP B 1 196 ? -21.75 20.062 5.633 1 91.5 196 TRP B CA 1
ATOM 4193 C C . TRP B 1 196 ? -21.375 19.516 4.258 1 91.5 196 TRP B C 1
ATOM 4195 O O . TRP B 1 196 ? -21.359 18.297 4.047 1 91.5 196 TRP B O 1
ATOM 4205 N N . ARG B 1 197 ? -21.203 20.438 3.242 1 88 197 ARG B N 1
ATOM 4206 C CA . ARG B 1 197 ? -20.953 20.047 1.855 1 88 197 ARG B CA 1
ATOM 4207 C C . ARG B 1 197 ? -19.562 19.453 1.689 1 88 197 ARG B C 1
ATOM 4209 O O . ARG B 1 197 ? -19.25 18.891 0.638 1 88 197 ARG B O 1
ATOM 4216 N N . GLY B 1 198 ? -18.734 19.625 2.721 1 86.94 198 GLY B N 1
ATOM 4217 C CA . GLY B 1 198 ? -17.438 18.953 2.678 1 86.94 198 GLY B CA 1
ATOM 4218 C C . GLY B 1 198 ? -16.328 19.828 2.115 1 86.94 198 GLY B C 1
ATOM 4219 O O . GLY B 1 198 ? -16.562 20.984 1.79 1 86.94 198 GLY B O 1
ATOM 4220 N N . PHE B 1 199 ? -15.188 19.219 2.018 1 94.44 199 PHE B N 1
ATOM 4221 C CA . PHE B 1 199 ? -13.984 19.891 1.548 1 94.44 199 PHE B CA 1
ATOM 4222 C C . PHE B 1 199 ? -13.953 19.953 0.025 1 94.44 199 PHE B C 1
ATOM 4224 O O . PHE B 1 199 ? -14.484 19.062 -0.643 1 94.44 199 PHE B O 1
ATOM 4231 N N . LYS B 1 200 ? -13.289 21.031 -0.479 1 96.69 200 LYS B N 1
ATOM 4232 C CA . LYS B 1 200 ? -12.906 21.047 -1.888 1 96.69 200 LYS B CA 1
ATOM 4233 C C . LYS B 1 200 ? -11.625 20.25 -2.117 1 96.69 200 LYS B C 1
ATOM 4235 O O . LYS B 1 200 ? -11.375 19.781 -3.229 1 96.69 200 LYS B O 1
ATOM 4240 N N . GLY B 1 201 ? -10.812 20.109 -1.031 1 98.12 201 GLY B N 1
ATOM 4241 C CA . GLY B 1 201 ? -9.594 19.312 -1.177 1 98.12 201 GLY B CA 1
ATOM 4242 C C . GLY B 1 201 ? -8.805 19.203 0.112 1 98.12 201 GLY B C 1
ATOM 4243 O O . GLY B 1 201 ? -8.914 20.047 0.994 1 98.12 201 GLY B O 1
ATOM 4244 N N . LEU B 1 202 ? -8.062 18.156 0.236 1 98.81 202 LEU B N 1
ATOM 4245 C CA . LEU B 1 202 ? -7.059 17.969 1.279 1 98.81 202 LEU B CA 1
ATOM 4246 C C . LEU B 1 202 ? -5.648 18.078 0.708 1 98.81 202 LEU B C 1
ATOM 4248 O O . LEU B 1 202 ? -5.379 17.594 -0.393 1 98.81 202 LEU B O 1
ATOM 4252 N N . VAL B 1 203 ? -4.766 18.797 1.357 1 98.81 203 VAL B N 1
ATOM 4253 C CA . VAL B 1 203 ? -3.35 18.875 1.017 1 98.81 203 VAL B CA 1
ATOM 4254 C C . VAL B 1 203 ? -2.527 18.094 2.035 1 98.81 203 VAL B C 1
ATOM 4256 O O . VAL B 1 203 ? -2.303 18.547 3.154 1 98.81 203 VAL B O 1
ATOM 4259 N N . LEU B 1 204 ? -2.072 16.922 1.645 1 98.94 204 LEU B N 1
ATOM 4260 C CA . LEU B 1 204 ? -1.45 15.953 2.549 1 98.94 204 LEU B CA 1
ATOM 4261 C C . LEU B 1 204 ? 0.02 15.758 2.201 1 98.94 204 LEU B C 1
ATOM 4263 O O . LEU B 1 204 ? 0.349 14.969 1.307 1 98.94 204 LEU B O 1
ATOM 4267 N N . ASN B 1 205 ? 0.913 16.422 2.9 1 98.81 205 ASN B N 1
ATOM 4268 C CA . ASN B 1 205 ? 2.342 16.391 2.605 1 98.81 205 ASN B CA 1
ATOM 4269 C C . ASN B 1 205 ? 3.057 15.32 3.43 1 98.81 205 ASN B C 1
ATOM 4271 O O . ASN B 1 205 ? 3.086 15.398 4.66 1 98.81 205 ASN B O 1
ATOM 4275 N N . PHE B 1 206 ? 3.646 14.328 2.775 1 98.69 206 PHE B N 1
ATOM 4276 C CA . PHE B 1 206 ? 4.516 13.289 3.326 1 98.69 206 PHE B CA 1
ATOM 4277 C C . PHE B 1 206 ? 3.982 12.797 4.664 1 98.69 206 PHE B C 1
ATOM 4279 O O . PHE B 1 206 ? 4.715 12.766 5.656 1 98.69 206 PHE B O 1
ATOM 4286 N N . GLY B 1 207 ? 2.727 12.398 4.695 1 98.69 207 GLY B N 1
ATOM 4287 C CA . GLY B 1 207 ? 2.029 12.023 5.914 1 98.69 207 GLY B CA 1
ATOM 4288 C C . GLY B 1 207 ? 2.365 10.625 6.391 1 98.69 207 GLY B C 1
ATOM 4289 O O . GLY B 1 207 ? 2.904 9.82 5.629 1 98.69 207 GLY B O 1
ATOM 4290 N N . CYS B 1 208 ? 2.115 10.375 7.652 1 98.44 208 CYS B N 1
ATOM 4291 C CA . CYS B 1 208 ? 2.217 9.07 8.289 1 98.44 208 CYS B CA 1
ATOM 4292 C C . CYS B 1 208 ? 0.835 8.477 8.531 1 98.44 208 CYS B C 1
ATOM 4294 O O . CYS B 1 208 ? 0.145 8.859 9.477 1 98.44 208 CYS B O 1
ATOM 4296 N N . TYR B 1 209 ? 0.409 7.516 7.734 1 98.62 209 TYR B N 1
ATOM 4297 C CA . TYR B 1 209 ? -0.974 7.059 7.801 1 98.62 209 TYR B CA 1
ATOM 4298 C C . TYR B 1 209 ? -1.055 5.652 8.383 1 98.62 209 TYR B C 1
ATOM 4300 O O . TYR B 1 209 ? -2.148 5.141 8.641 1 98.62 209 TYR B O 1
ATOM 4308 N N . ASP B 1 210 ? 0.066 4.977 8.508 1 97.88 210 ASP B N 1
ATOM 4309 C CA . ASP B 1 210 ? 0.212 3.682 9.164 1 97.88 210 ASP B CA 1
ATOM 4310 C C . ASP B 1 210 ? 1.213 3.758 10.312 1 97.88 210 ASP B C 1
ATOM 4312 O O . ASP B 1 210 ? 2.424 3.805 10.086 1 97.88 210 ASP B O 1
ATOM 4316 N N . LEU B 1 211 ? 0.752 3.674 11.5 1 97.75 211 LEU B N 1
ATOM 4317 C CA . LEU B 1 211 ? 1.627 3.781 12.664 1 97.75 211 LEU B CA 1
ATOM 4318 C C . LEU B 1 211 ? 1.973 2.402 13.211 1 97.75 211 LEU B C 1
ATOM 4320 O O . LEU B 1 211 ? 2.439 2.281 14.352 1 97.75 211 LEU B O 1
ATOM 4324 N N . THR B 1 212 ? 1.685 1.34 12.438 1 95.44 212 THR B N 1
ATOM 4325 C CA . THR B 1 212 ? 2.051 -0.019 12.82 1 95.44 212 THR B CA 1
ATOM 4326 C C . THR B 1 212 ? 3.424 -0.386 12.258 1 95.44 212 THR B C 1
ATOM 4328 O O . THR B 1 212 ? 3.943 -1.47 12.539 1 95.44 212 THR B O 1
ATOM 4331 N N . GLU B 1 213 ? 4.031 0.465 11.477 1 92.12 213 GLU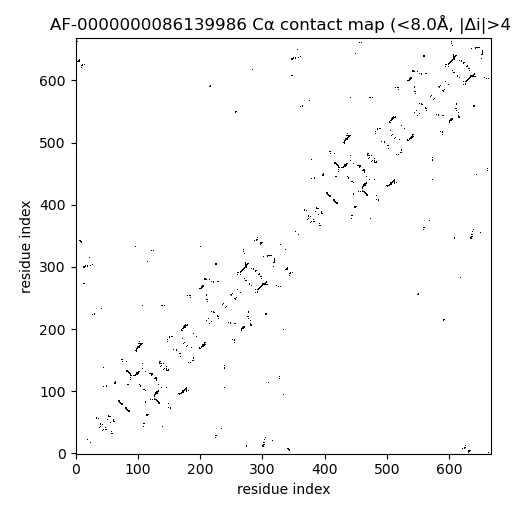 B N 1
ATOM 4332 C CA . GLU B 1 213 ? 5.34 0.232 10.875 1 92.12 213 GLU B CA 1
ATOM 4333 C C . GLU B 1 213 ? 5.285 -0.92 9.875 1 92.12 213 GLU B C 1
ATOM 4335 O O . GLU B 1 213 ? 6.223 -1.72 9.797 1 92.12 213 GLU B O 1
ATOM 4340 N N . SER B 1 214 ? 4.184 -1.021 9.172 1 92.25 214 SER B N 1
ATOM 4341 C CA . SER B 1 214 ? 4 -2.18 8.297 1 92.25 214 SER B CA 1
ATOM 4342 C C . SER B 1 214 ? 4.434 -1.872 6.871 1 92.25 214 SER B C 1
ATOM 4344 O O . SER B 1 214 ? 4.559 -2.779 6.047 1 92.25 214 SER B O 1
ATOM 4346 N N . MET B 1 215 ? 4.699 -0.588 6.535 1 94.31 215 MET B N 1
ATOM 4347 C CA . MET B 1 215 ? 5.098 -0.226 5.18 1 94.31 215 MET B CA 1
ATOM 4348 C C . MET B 1 215 ? 6.566 -0.559 4.938 1 94.31 215 MET B C 1
ATOM 4350 O O . MET B 1 215 ? 7.422 -0.258 5.773 1 94.31 215 MET B O 1
ATOM 4354 N N . PRO B 1 216 ? 6.898 -1.165 3.85 1 94.69 216 PRO B N 1
ATOM 4355 C CA . PRO B 1 216 ? 8.266 -1.62 3.592 1 94.69 216 PRO B CA 1
ATOM 4356 C C . PRO B 1 216 ? 9.297 -0.496 3.705 1 94.69 216 PRO B C 1
ATOM 4358 O O . PRO B 1 216 ? 10.367 -0.694 4.277 1 94.69 216 PRO B O 1
ATOM 4361 N N . GLN B 1 217 ? 8.961 0.659 3.24 1 94.88 217 GLN B N 1
ATOM 4362 C CA . GLN B 1 217 ? 9.914 1.764 3.154 1 94.88 217 GLN B CA 1
ATOM 4363 C C . GLN B 1 217 ? 10.414 2.164 4.539 1 94.88 217 GLN B C 1
ATOM 4365 O O . GLN B 1 217 ? 11.57 2.572 4.691 1 94.88 217 GLN B O 1
ATOM 4370 N N . VAL B 1 218 ? 9.625 2.031 5.539 1 93.44 218 VAL B N 1
ATOM 4371 C CA . VAL B 1 218 ? 10 2.457 6.883 1 93.44 218 VAL B CA 1
ATOM 4372 C C . VAL B 1 218 ? 11.203 1.656 7.367 1 93.44 218 VAL B C 1
ATOM 4374 O O . VAL B 1 218 ? 12.047 2.176 8.094 1 93.44 218 VAL B O 1
ATOM 4377 N N . ARG B 1 219 ? 11.344 0.466 6.832 1 89.19 219 ARG B N 1
ATOM 4378 C CA . ARG B 1 219 ? 12.43 -0.409 7.262 1 89.19 219 ARG B CA 1
ATOM 4379 C C . ARG B 1 219 ? 13.586 -0.37 6.27 1 89.19 219 ARG B C 1
ATOM 4381 O O . ARG B 1 219 ? 14.727 -0.642 6.637 1 89.19 219 ARG B O 1
ATOM 4388 N N . HIS B 1 220 ? 13.281 -0.03 5.012 1 92.62 220 HIS B N 1
ATOM 4389 C CA . HIS B 1 220 ? 14.281 -0.061 3.955 1 92.62 220 HIS B CA 1
ATOM 4390 C C . HIS B 1 220 ? 15.109 1.224 3.938 1 92.62 220 HIS B C 1
ATOM 4392 O O . HIS B 1 220 ? 16.25 1.227 3.486 1 92.62 220 HIS B O 1
ATOM 4398 N N . PHE B 1 221 ? 14.477 2.32 4.387 1 93.31 221 PHE B N 1
ATOM 4399 C CA . PHE B 1 221 ? 15.125 3.625 4.316 1 93.31 221 PHE B CA 1
ATOM 4400 C C . PHE B 1 221 ? 16.266 3.721 5.328 1 93.31 221 PHE B C 1
ATOM 4402 O O . PHE B 1 221 ? 16.047 3.5 6.523 1 93.31 221 PHE B O 1
ATOM 4409 N N . ASP B 1 222 ? 17.484 4.016 4.875 1 89.06 222 ASP B N 1
ATOM 4410 C CA . ASP B 1 222 ? 18.625 3.914 5.785 1 89.06 222 ASP B CA 1
ATOM 4411 C C . ASP B 1 222 ? 19.469 5.184 5.75 1 89.06 222 ASP B C 1
ATOM 4413 O O . ASP B 1 222 ? 20.594 5.188 6.234 1 89.06 222 ASP B O 1
ATOM 4417 N N . LEU B 1 223 ? 18.984 6.234 5.18 1 91.12 223 LEU B N 1
ATOM 4418 C CA . LEU B 1 223 ? 19.719 7.492 5.211 1 91.12 223 LEU B CA 1
ATOM 4419 C C . LEU B 1 223 ? 19.375 8.305 6.457 1 91.12 223 LEU B C 1
ATOM 4421 O O . LEU B 1 223 ? 18.203 8.359 6.848 1 91.12 223 LEU B O 1
ATOM 4425 N N . PRO B 1 224 ? 20.328 8.844 7.055 1 91.69 224 PRO B N 1
ATOM 4426 C CA . PRO B 1 224 ? 20.078 9.672 8.234 1 91.69 224 PRO B CA 1
ATOM 4427 C C . PRO B 1 224 ? 19.641 11.094 7.883 1 91.69 224 PRO B C 1
ATOM 4429 O O . PRO B 1 224 ? 20.328 12.055 8.227 1 91.69 224 PRO B O 1
ATOM 4432 N N . LEU B 1 225 ? 18.609 11.211 7.25 1 92.88 225 LEU B N 1
ATOM 4433 C CA . LEU B 1 225 ? 18.047 12.508 6.879 1 92.88 225 LEU B CA 1
ATOM 4434 C C . LEU B 1 225 ? 17.109 13.031 7.965 1 92.88 225 LEU B C 1
ATOM 4436 O O . LEU B 1 225 ? 17.281 12.719 9.148 1 92.88 225 LEU B O 1
ATOM 4440 N N . VAL B 1 226 ? 16.172 13.883 7.691 1 89.88 226 VAL B N 1
ATOM 4441 C CA . VAL B 1 226 ? 15.328 14.562 8.656 1 89.88 226 VAL B CA 1
ATOM 4442 C C . VAL B 1 226 ? 14.586 13.539 9.516 1 89.88 226 VAL B C 1
ATOM 4444 O O . VAL B 1 226 ? 14.414 13.734 10.719 1 89.88 226 VAL B O 1
ATOM 4447 N N . LEU B 1 227 ? 14.211 12.469 8.898 1 92.69 227 LEU B N 1
ATOM 4448 C CA . LEU B 1 227 ? 13.461 11.398 9.547 1 92.69 227 LEU B CA 1
ATOM 4449 C C . LEU B 1 227 ? 14.07 10.039 9.234 1 92.69 227 LEU B C 1
ATOM 4451 O O . LEU B 1 227 ? 14.289 9.703 8.07 1 92.69 227 LEU B O 1
ATOM 4455 N N . ASP B 1 228 ? 14.445 9.336 10.258 1 92.25 228 ASP B N 1
ATOM 4456 C CA . ASP B 1 228 ? 14.875 7.953 10.125 1 92.25 228 ASP B CA 1
ATOM 4457 C C . ASP B 1 228 ? 14.102 7.043 11.078 1 92.25 228 ASP B C 1
ATOM 4459 O O . ASP B 1 228 ? 13.203 7.5 11.789 1 92.25 228 ASP B O 1
ATOM 4463 N N . TYR B 1 229 ? 14.336 5.805 11.016 1 94.19 229 TYR B N 1
ATOM 4464 C CA . TYR B 1 229 ? 13.531 4.816 11.719 1 94.19 229 TYR B CA 1
ATOM 4465 C C . TYR B 1 229 ? 13.594 5.031 13.227 1 94.19 229 TYR B C 1
ATOM 4467 O O . TYR B 1 229 ? 12.578 4.957 13.914 1 94.19 229 TYR B O 1
ATOM 4475 N N . ASP B 1 230 ? 14.773 5.277 13.75 1 93.5 230 ASP B N 1
ATOM 4476 C CA . ASP B 1 230 ? 14.953 5.453 15.195 1 93.5 230 ASP B CA 1
ATOM 4477 C C . ASP B 1 230 ? 14.133 6.625 15.711 1 93.5 230 ASP B C 1
ATOM 4479 O O . ASP B 1 230 ? 13.438 6.504 16.719 1 93.5 230 ASP B O 1
ATOM 4483 N N . ILE B 1 231 ? 14.227 7.773 15.047 1 93.75 231 ILE B N 1
ATOM 4484 C CA . ILE B 1 231 ? 13.484 8.961 15.453 1 93.75 231 ILE B CA 1
ATOM 4485 C C . ILE B 1 231 ? 11.984 8.703 15.344 1 93.75 231 ILE B C 1
ATOM 4487 O O . ILE B 1 231 ? 11.203 9.164 16.188 1 93.75 231 ILE B O 1
ATOM 4491 N N . MET B 1 232 ? 11.562 8.008 14.297 1 96 232 MET B N 1
ATOM 4492 C CA . MET B 1 232 ? 10.156 7.676 14.109 1 96 232 MET B CA 1
ATOM 4493 C C . MET B 1 232 ? 9.617 6.875 15.289 1 96 232 MET B C 1
ATOM 4495 O O . MET B 1 232 ? 8.523 7.152 15.789 1 96 232 MET B O 1
ATOM 4499 N N . LEU B 1 233 ? 10.391 5.898 15.734 1 95.62 233 LEU B N 1
ATOM 4500 C CA . LEU B 1 233 ? 9.984 5.066 16.859 1 95.62 233 LEU B CA 1
ATOM 4501 C C . LEU B 1 233 ? 9.82 5.906 18.125 1 95.62 233 LEU B C 1
ATOM 4503 O O . LEU B 1 233 ? 8.906 5.672 18.922 1 95.62 233 LEU B O 1
ATOM 4507 N N . LYS B 1 234 ? 10.734 6.867 18.297 1 97.94 234 LYS B N 1
ATOM 4508 C CA . LYS B 1 234 ? 10.648 7.738 19.469 1 97.94 234 LYS B CA 1
ATOM 4509 C C . LYS B 1 234 ? 9.383 8.602 19.422 1 97.94 234 LYS B C 1
ATOM 4511 O O . LYS B 1 234 ? 8.758 8.844 20.453 1 97.94 234 LYS B O 1
ATOM 4516 N N . TYR B 1 235 ? 9.031 9.062 18.234 1 98.38 235 TYR B N 1
ATOM 4517 C CA . TYR B 1 235 ? 7.777 9.797 18.078 1 98.38 235 TYR B CA 1
ATOM 4518 C C . TYR B 1 235 ? 6.582 8.914 18.422 1 98.38 235 TYR B C 1
ATOM 4520 O O . TYR B 1 235 ? 5.672 9.344 19.125 1 98.38 235 TYR B O 1
ATOM 4528 N N . PHE B 1 236 ? 6.578 7.66 17.891 1 98.06 236 PHE B N 1
ATOM 4529 C CA . PHE B 1 236 ? 5.484 6.734 18.156 1 98.06 236 PHE B CA 1
ATOM 4530 C C . PH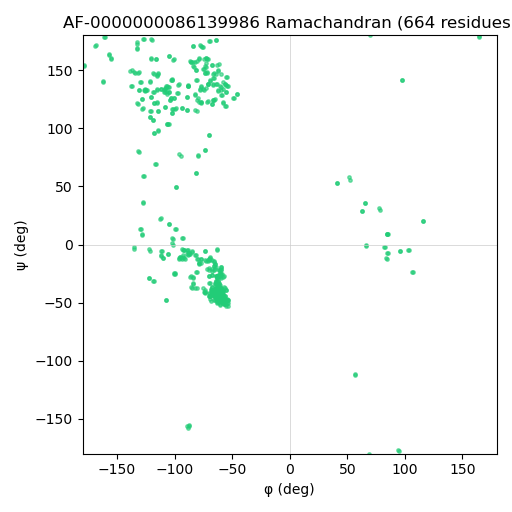E B 1 236 ? 5.348 6.484 19.656 1 98.06 236 PHE B C 1
ATOM 4532 O O . PHE B 1 236 ? 4.238 6.488 20.203 1 98.06 236 PHE B O 1
ATOM 4539 N N . GLU B 1 237 ? 6.449 6.289 20.297 1 97.94 237 GLU B N 1
ATOM 4540 C CA . GLU B 1 237 ? 6.449 6.008 21.734 1 97.94 237 GLU B CA 1
ATOM 4541 C C . GLU B 1 237 ? 5.883 7.184 22.531 1 97.94 237 GLU B C 1
ATOM 4543 O O . GLU B 1 237 ? 5.129 6.988 23.484 1 97.94 237 GLU B O 1
ATOM 4548 N N . ALA B 1 238 ? 6.281 8.391 22.141 1 98.75 238 ALA B N 1
ATOM 4549 C CA . ALA B 1 238 ? 5.805 9.594 22.828 1 98.75 238 ALA B CA 1
ATOM 4550 C C . ALA B 1 238 ? 4.316 9.812 22.578 1 98.75 238 ALA B C 1
ATOM 4552 O O . ALA B 1 238 ? 3.564 10.125 23.5 1 98.75 238 ALA B O 1
ATOM 4553 N N . TYR B 1 239 ? 3.85 9.641 21.375 1 98.81 239 TYR B N 1
ATOM 4554 C CA . TYR B 1 239 ? 2.484 9.898 20.938 1 98.81 239 TYR B CA 1
ATOM 4555 C C . TYR B 1 239 ? 1.531 8.828 21.453 1 98.81 239 TYR B C 1
ATOM 4557 O O . TYR B 1 239 ? 0.398 9.125 21.828 1 98.81 239 TYR B O 1
ATOM 4565 N N . LEU B 1 240 ? 1.99 7.555 21.453 1 98.81 240 LEU B N 1
ATOM 4566 C CA . LEU B 1 240 ? 1.146 6.406 21.75 1 98.81 240 LEU B CA 1
ATOM 4567 C C . LEU B 1 240 ? 1.758 5.555 22.859 1 98.81 240 LEU B C 1
ATOM 4569 O O . LEU B 1 240 ? 1.92 4.344 22.703 1 98.81 240 LEU B O 1
ATOM 4573 N N . PRO B 1 241 ? 1.972 6.172 24.047 1 98.44 241 PRO B N 1
ATOM 4574 C CA . PRO B 1 241 ? 2.586 5.379 25.109 1 98.44 241 PRO B CA 1
ATOM 4575 C C . PRO B 1 241 ? 1.765 4.145 25.484 1 98.44 241 PRO B C 1
ATOM 4577 O O . PRO B 1 241 ? 0.552 4.242 25.688 1 98.44 241 PRO B O 1
ATOM 4580 N N . GLY B 1 242 ? 2.412 2.982 25.5 1 97.38 242 GLY B N 1
ATOM 4581 C CA . GLY B 1 242 ? 1.819 1.744 25.969 1 97.38 242 GLY B CA 1
ATOM 4582 C C . GLY B 1 242 ? 0.97 1.046 24.922 1 97.38 242 GLY B C 1
ATOM 4583 O O . GLY B 1 242 ? 0.405 -0.018 25.188 1 97.38 242 GLY B O 1
ATOM 4584 N N . LYS B 1 243 ? 0.819 1.606 23.75 1 97.62 243 LYS B N 1
ATOM 4585 C CA . LYS B 1 243 ? 0.022 0.975 22.703 1 97.62 243 LYS B CA 1
ATOM 4586 C C . LYS B 1 243 ? 0.836 -0.072 21.953 1 97.62 243 LYS B C 1
ATOM 4588 O O . LYS B 1 243 ? 1.955 0.202 21.516 1 97.62 243 LYS B O 1
ATOM 4593 N N . THR B 1 244 ? 0.267 -1.283 21.844 1 94.62 244 THR B N 1
ATOM 4594 C CA . THR B 1 244 ? 0.89 -2.346 21.062 1 94.62 244 THR B CA 1
ATOM 4595 C C . THR B 1 244 ? 0.701 -2.1 19.562 1 94.62 244 THR B C 1
ATOM 4597 O O . THR B 1 244 ? -0.067 -1.222 19.172 1 94.62 244 THR B O 1
ATOM 4600 N N . THR B 1 245 ? 1.376 -2.854 18.781 1 91.94 245 THR B N 1
ATOM 4601 C CA . THR B 1 245 ? 1.204 -2.758 17.328 1 91.94 245 THR B CA 1
ATOM 4602 C C . THR B 1 245 ? -0.24 -3.061 16.938 1 91.94 245 THR B C 1
ATOM 4604 O O . THR B 1 245 ? -0.789 -2.424 16.031 1 91.94 245 THR B O 1
ATOM 4607 N N . ASP B 1 246 ? -0.818 -4.023 17.516 1 91.75 246 ASP B N 1
ATOM 4608 C CA . ASP B 1 246 ? -2.209 -4.363 17.234 1 91.75 246 ASP B CA 1
ATOM 4609 C C . ASP B 1 246 ? -3.143 -3.219 17.609 1 91.75 246 ASP B C 1
ATOM 4611 O O . ASP B 1 246 ? -4.102 -2.924 16.906 1 91.75 246 ASP B O 1
ATOM 4615 N N . ASP B 1 247 ? -2.848 -2.547 18.766 1 96.38 247 ASP B N 1
ATOM 4616 C CA . ASP B 1 247 ? -3.621 -1.373 19.156 1 96.38 247 ASP B CA 1
ATOM 4617 C C . ASP B 1 247 ? -3.543 -0.281 18.094 1 96.38 247 ASP B C 1
ATOM 4619 O O . ASP B 1 247 ? -4.531 0.405 17.828 1 96.38 247 ASP B O 1
ATOM 4623 N N . ARG B 1 248 ? -2.402 -0.159 17.516 1 97.31 248 ARG B N 1
ATOM 4624 C CA . ARG B 1 248 ? -2.121 0.935 16.594 1 97.31 248 ARG B CA 1
ATOM 4625 C C . ARG B 1 248 ? -2.838 0.725 15.258 1 97.31 248 ARG B C 1
ATOM 4627 O O . ARG B 1 248 ? -2.875 1.627 14.422 1 97.31 248 ARG B O 1
ATOM 4634 N N . ARG B 1 249 ? -3.494 -0.407 15.062 1 95.75 249 ARG B N 1
ATOM 4635 C CA . ARG B 1 249 ? -4.258 -0.671 13.852 1 95.75 249 ARG B CA 1
ATOM 4636 C C . ARG B 1 249 ? -5.621 0.009 13.898 1 95.75 249 ARG B C 1
ATOM 4638 O O . ARG B 1 249 ? -6.328 0.069 12.891 1 95.75 249 ARG B O 1
ATOM 4645 N N . ASP B 1 250 ? -5.996 0.491 15.117 1 97.62 250 ASP B N 1
ATOM 4646 C CA . ASP B 1 250 ? -7.215 1.29 15.211 1 97.62 250 ASP B CA 1
ATOM 4647 C C . ASP B 1 250 ? -7.238 2.387 14.148 1 97.62 250 ASP B C 1
ATOM 4649 O O . ASP B 1 250 ? -6.293 3.176 14.039 1 97.62 250 ASP B O 1
ATOM 4653 N N . PRO B 1 251 ? -8.328 2.453 13.336 1 97.94 251 PRO B N 1
ATOM 4654 C CA . PRO B 1 251 ? -8.383 3.441 12.258 1 97.94 251 PRO B CA 1
ATOM 4655 C C . PRO B 1 251 ? -8.273 4.879 12.766 1 97.94 251 PRO B C 1
ATOM 4657 O O . PRO B 1 251 ? -7.93 5.781 12 1 97.94 251 PRO B O 1
ATOM 4660 N N . TRP B 1 252 ? -8.531 5.148 14.023 1 98.56 252 TRP B N 1
ATOM 4661 C CA . TRP B 1 252 ? -8.414 6.488 14.594 1 98.56 252 TRP B CA 1
ATOM 4662 C C . TRP B 1 252 ? -6.98 6.766 15.031 1 98.56 252 TRP B C 1
ATOM 4664 O O . TRP B 1 252 ? -6.652 7.891 15.422 1 98.56 252 TRP B O 1
ATOM 4674 N N . ILE B 1 253 ? -6.152 5.734 14.938 1 98.75 253 ILE B N 1
ATOM 4675 C CA . ILE B 1 253 ? -4.719 5.895 15.141 1 98.75 253 ILE B CA 1
ATOM 4676 C C . ILE B 1 253 ? -3.99 5.785 13.805 1 98.75 253 ILE B C 1
ATOM 4678 O O . ILE B 1 253 ? -3.164 6.637 13.469 1 98.75 253 ILE B O 1
ATOM 4682 N N . SER B 1 254 ? -4.34 4.754 13.055 1 98.62 254 SER B N 1
ATOM 4683 C CA . SER B 1 254 ? -3.803 4.547 11.711 1 98.62 254 SER B CA 1
ATOM 4684 C C . SER B 1 254 ? -4.906 4.59 10.664 1 98.62 254 SER B C 1
ATOM 4686 O O . SER B 1 254 ? -5.496 3.561 10.328 1 98.62 254 SER B O 1
ATOM 4688 N N . PRO B 1 255 ? -5.086 5.754 10.047 1 98.56 255 PRO B N 1
ATOM 4689 C CA . PRO B 1 255 ? -6.219 5.906 9.133 1 98.56 255 PRO B CA 1
ATOM 4690 C C . PRO B 1 255 ? -6.098 5.02 7.891 1 98.56 255 PRO B C 1
ATOM 4692 O O . PRO B 1 255 ? -7.082 4.82 7.176 1 98.56 255 PRO B O 1
ATOM 4695 N N . LEU B 1 256 ? -4.938 4.473 7.617 1 98 256 LEU B N 1
ATOM 4696 C CA . LEU B 1 256 ? -4.797 3.518 6.523 1 98 256 LEU B CA 1
ATOM 4697 C C . LEU B 1 256 ? -5.734 2.328 6.719 1 98 256 LEU B C 1
ATOM 4699 O O . LEU B 1 256 ? -6.18 1.72 5.742 1 98 256 LEU B O 1
ATOM 4703 N N . TYR B 1 257 ? -6.07 2 7.93 1 97.44 257 TYR B N 1
ATOM 4704 C CA . TYR B 1 257 ? -6.875 0.824 8.242 1 97.44 257 TYR B CA 1
ATOM 4705 C C . TYR B 1 257 ? -8.352 1.178 8.305 1 97.44 257 TYR B C 1
ATOM 4707 O O . TYR B 1 257 ? -9.188 0.332 8.641 1 97.44 257 TYR B O 1
ATOM 4715 N N . ALA B 1 258 ? -8.75 2.391 7.984 1 97.88 258 ALA B N 1
ATOM 4716 C CA . ALA B 1 258 ? -10.156 2.771 7.914 1 97.88 258 ALA B CA 1
ATOM 4717 C C . ALA B 1 258 ? -10.82 2.178 6.676 1 97.88 258 ALA B C 1
ATOM 4719 O O . ALA B 1 258 ? -10.164 1.937 5.66 1 97.88 258 ALA B O 1
ATOM 4720 N N . LYS B 1 259 ? -12.117 1.847 6.762 1 96.06 259 LYS B N 1
ATOM 4721 C CA . LYS B 1 259 ? -12.914 1.536 5.578 1 96.06 259 LYS B CA 1
ATOM 4722 C C . LYS B 1 259 ? -13.242 2.801 4.789 1 96.06 259 LYS B C 1
ATOM 4724 O O . LYS B 1 259 ? -14.359 3.318 4.867 1 96.06 259 LYS B O 1
ATOM 4729 N N . LEU B 1 260 ? -12.32 3.227 4.02 1 96.44 260 LEU B N 1
ATOM 4730 C CA . LEU B 1 260 ? -12.359 4.539 3.387 1 96.44 260 LEU B CA 1
ATOM 4731 C C . LEU B 1 260 ? -13.531 4.648 2.422 1 96.44 260 LEU B C 1
ATOM 4733 O O . LEU B 1 260 ? -14.039 5.746 2.182 1 96.44 260 LEU B O 1
ATOM 4737 N N . ASN B 1 261 ? -13.961 3.498 1.878 1 92.69 261 ASN B N 1
ATOM 4738 C CA . ASN B 1 261 ? -15.062 3.502 0.922 1 92.69 261 ASN B CA 1
ATOM 4739 C C . ASN B 1 261 ? -16.391 3.85 1.596 1 92.69 261 ASN B C 1
ATOM 4741 O O . ASN B 1 261 ? -17.391 4.117 0.919 1 92.69 261 ASN B O 1
ATOM 4745 N N . GLU B 1 262 ? -16.406 3.867 2.877 1 92.62 262 GLU B N 1
ATOM 4746 C CA . GLU B 1 262 ? -17.625 4.219 3.615 1 92.62 262 GLU B CA 1
ATOM 4747 C C . GLU B 1 262 ? -17.719 5.727 3.828 1 92.62 262 GLU B C 1
ATOM 4749 O O . GLU B 1 262 ? -18.734 6.223 4.332 1 92.62 262 GLU B O 1
ATOM 4754 N N . TYR B 1 263 ? -16.688 6.457 3.488 1 93.25 263 TYR B N 1
ATOM 4755 C CA . TYR B 1 263 ? -16.672 7.914 3.557 1 93.25 263 TYR B CA 1
ATOM 4756 C C . TYR B 1 263 ? -16.859 8.523 2.174 1 93.25 263 TYR B C 1
ATOM 4758 O O . TYR B 1 263 ? -16.422 7.949 1.171 1 93.25 263 TYR B O 1
ATOM 4766 N N . LYS B 1 264 ? -17.594 9.586 2.113 1 93.81 264 LYS B N 1
ATOM 4767 C CA . LYS B 1 264 ? -17.547 10.414 0.916 1 93.81 264 LYS B CA 1
ATOM 4768 C C . LYS B 1 264 ? -16.312 11.32 0.928 1 93.81 264 LYS B C 1
ATOM 4770 O O . LYS B 1 264 ? -16.422 12.531 1.143 1 93.81 264 LYS B O 1
ATOM 4775 N N . LEU B 1 265 ? -15.164 10.719 0.63 1 97.06 265 LEU B N 1
ATOM 4776 C CA . LEU B 1 265 ? -13.883 11.398 0.785 1 97.06 265 LEU B CA 1
ATOM 4777 C C . LEU B 1 265 ? -13.727 12.508 -0.246 1 97.06 265 LEU B C 1
ATOM 4779 O O . LEU B 1 265 ? -14.133 12.359 -1.398 1 97.06 265 LEU B O 1
ATOM 4783 N N . PRO B 1 266 ? -13.164 13.641 0.12 1 97.25 266 PRO B N 1
ATOM 4784 C CA . PRO B 1 266 ? -12.883 14.727 -0.827 1 97.25 266 PRO B CA 1
ATOM 4785 C C . PRO B 1 266 ? -11.656 14.453 -1.693 1 97.25 266 PRO B C 1
ATOM 4787 O O . PRO B 1 266 ? -10.938 13.484 -1.46 1 97.25 266 PRO B O 1
ATOM 4790 N N . SER B 1 267 ? -11.5 15.336 -2.691 1 97.94 267 SER B N 1
ATOM 4791 C CA . SER B 1 267 ? -10.25 15.344 -3.439 1 97.94 267 SER B CA 1
ATOM 4792 C C . SER B 1 267 ? -9.055 15.547 -2.514 1 97.94 267 SER B C 1
ATOM 4794 O O . SER B 1 267 ? -9.133 16.312 -1.547 1 97.94 267 SER B O 1
ATOM 4796 N N . ALA B 1 268 ? -7.977 14.812 -2.74 1 98.75 268 ALA B N 1
ATOM 4797 C CA . ALA B 1 268 ? -6.789 14.953 -1.896 1 98.75 268 ALA B CA 1
ATOM 4798 C C . ALA B 1 268 ? -5.516 14.969 -2.738 1 98.75 268 ALA B C 1
ATOM 4800 O O . ALA B 1 268 ? -5.398 14.219 -3.711 1 98.75 268 ALA B O 1
ATOM 4801 N N . LEU B 1 269 ? -4.633 15.859 -2.42 1 98.88 269 LEU B N 1
ATOM 4802 C CA . LEU B 1 269 ? -3.273 15.891 -2.945 1 98.88 269 LEU B CA 1
ATOM 4803 C C . LEU B 1 269 ? -2.291 15.273 -1.954 1 98.88 269 LEU B C 1
ATOM 4805 O O . LEU B 1 269 ? -2.174 15.742 -0.819 1 98.88 269 LEU B O 1
ATOM 4809 N N . PHE B 1 270 ? -1.663 14.211 -2.336 1 98.94 270 PHE B N 1
ATOM 4810 C CA . PHE B 1 270 ? -0.572 13.602 -1.584 1 98.94 270 PHE B CA 1
ATOM 4811 C C . PHE B 1 270 ? 0.777 13.984 -2.18 1 98.94 270 PHE B C 1
ATOM 4813 O O . PHE B 1 270 ? 0.995 13.844 -3.385 1 98.94 270 PHE B O 1
ATOM 4820 N N . THR B 1 271 ? 1.702 14.539 -1.377 1 98.88 271 THR B N 1
ATOM 4821 C CA . THR B 1 271 ? 3.049 14.867 -1.832 1 98.88 271 THR B CA 1
ATOM 4822 C C . THR B 1 271 ? 4.094 14.133 -0.999 1 98.88 271 THR B C 1
ATOM 4824 O O . THR B 1 271 ? 3.924 13.961 0.209 1 98.88 271 THR B O 1
ATOM 4827 N N . CYS B 1 272 ? 5.125 13.656 -1.617 1 98.81 272 CYS B N 1
ATOM 4828 C CA . CYS B 1 272 ? 6.199 13.008 -0.868 1 98.81 272 CYS B CA 1
ATOM 4829 C C . CYS B 1 272 ? 7.473 12.922 -1.701 1 98.81 272 CYS B C 1
ATOM 4831 O O . CYS B 1 272 ? 7.41 12.727 -2.916 1 98.81 272 CYS B O 1
ATOM 4833 N N . GLY B 1 273 ? 8.586 13.148 -1.103 1 98.5 273 GLY B N 1
ATOM 4834 C CA . GLY B 1 273 ? 9.867 12.906 -1.752 1 98.5 273 GLY B CA 1
ATOM 4835 C C . GLY B 1 273 ? 10.289 11.453 -1.719 1 98.5 273 GLY B C 1
ATOM 4836 O O . GLY B 1 273 ? 9.875 10.695 -0.84 1 98.5 273 GLY B O 1
ATOM 4837 N N . THR B 1 274 ? 11.195 11.062 -2.68 1 98.06 274 THR B N 1
ATOM 4838 C CA . THR B 1 274 ? 11.617 9.672 -2.748 1 98.06 274 THR B CA 1
ATOM 4839 C C . THR B 1 274 ? 12.672 9.367 -1.683 1 98.06 274 THR B C 1
ATOM 4841 O O . THR B 1 274 ? 12.977 8.211 -1.408 1 98.06 274 THR B O 1
ATOM 4844 N N . SER B 1 275 ? 13.305 10.383 -1.081 1 97.31 275 SER B N 1
ATOM 4845 C CA . SER B 1 275 ? 14.234 10.188 0.03 1 97.31 275 SER B CA 1
ATOM 4846 C C . SER B 1 275 ? 13.555 10.461 1.368 1 97.31 275 SER B C 1
ATOM 4848 O O . SER B 1 275 ? 14.062 11.242 2.18 1 97.31 275 SER B O 1
ATOM 4850 N N . ASP B 1 276 ? 12.445 9.875 1.532 1 97.81 276 ASP B N 1
ATOM 4851 C CA . ASP B 1 276 ? 11.609 10 2.725 1 97.81 276 ASP B CA 1
ATOM 4852 C C . ASP B 1 276 ? 11.18 8.625 3.234 1 97.81 276 ASP B C 1
ATOM 4854 O O . ASP B 1 276 ? 10.703 7.789 2.463 1 97.81 276 ASP B O 1
ATOM 4858 N N . LEU B 1 277 ? 11.328 8.445 4.531 1 97.06 277 LEU B N 1
ATOM 4859 C CA . LEU B 1 277 ? 10.953 7.211 5.215 1 97.06 277 LEU B CA 1
ATOM 4860 C C . LEU B 1 277 ? 9.469 6.922 5.031 1 97.06 277 LEU B C 1
ATOM 4862 O O . LEU B 1 277 ? 9.047 5.762 5.082 1 97.06 277 LEU B O 1
ATOM 4866 N N . LEU B 1 278 ? 8.648 7.898 4.719 1 98.25 278 LEU B N 1
ATOM 4867 C CA . LEU B 1 278 ? 7.195 7.781 4.664 1 98.25 278 LEU B CA 1
ATOM 4868 C C . LEU B 1 278 ? 6.707 7.738 3.219 1 98.25 278 LEU B C 1
ATOM 4870 O O . LEU B 1 278 ? 5.531 7.988 2.949 1 98.25 278 LEU B O 1
ATOM 4874 N N . LEU B 1 279 ? 7.605 7.449 2.26 1 98.44 279 LEU B N 1
ATOM 4875 C CA . LEU B 1 279 ? 7.254 7.379 0.847 1 98.44 279 LEU B CA 1
ATOM 4876 C C . LEU B 1 279 ? 6.086 6.418 0.626 1 98.44 279 LEU B C 1
ATOM 4878 O O . LEU B 1 279 ? 5.09 6.781 0.002 1 98.44 279 LEU B O 1
ATOM 4882 N N . ASP B 1 280 ? 6.145 5.184 1.159 1 98.31 280 ASP B N 1
ATOM 4883 C CA . ASP B 1 280 ? 5.094 4.188 0.967 1 98.31 280 ASP B CA 1
ATOM 4884 C C . ASP B 1 280 ? 3.77 4.664 1.561 1 98.31 280 ASP B C 1
ATOM 4886 O O . ASP B 1 280 ? 2.703 4.41 0.998 1 98.31 280 ASP B O 1
ATOM 4890 N N . ASP B 1 281 ? 3.848 5.348 2.713 1 98.38 281 ASP B N 1
ATOM 4891 C CA . ASP B 1 281 ? 2.629 5.867 3.322 1 98.38 281 ASP B CA 1
ATOM 4892 C C . ASP B 1 281 ? 1.845 6.73 2.334 1 98.38 281 ASP B C 1
ATOM 4894 O O . ASP B 1 281 ? 0.637 6.551 2.168 1 98.38 281 ASP B O 1
ATOM 4898 N N . SER B 1 282 ? 2.555 7.602 1.686 1 98.75 282 SER B N 1
ATOM 4899 C CA . SER B 1 282 ? 1.895 8.516 0.755 1 98.75 282 SER B CA 1
ATOM 4900 C C . SER B 1 282 ? 1.39 7.773 -0.479 1 98.75 282 SER B C 1
ATOM 4902 O O . SER B 1 282 ? 0.256 7.98 -0.915 1 98.75 282 SER B O 1
ATOM 4904 N N . VAL B 1 283 ? 2.197 6.906 -1.017 1 98.75 283 VAL B N 1
ATOM 4905 C CA . VAL B 1 283 ? 1.831 6.195 -2.236 1 98.75 283 VAL B CA 1
ATOM 4906 C C . VAL B 1 283 ? 0.637 5.281 -1.966 1 98.75 283 VAL B C 1
ATOM 4908 O O . VAL B 1 283 ? -0.352 5.309 -2.701 1 98.75 283 VAL B O 1
ATOM 4911 N N . ILE B 1 284 ? 0.692 4.52 -0.898 1 98.38 284 ILE B N 1
ATOM 4912 C CA . ILE B 1 284 ? -0.323 3.512 -0.62 1 98.38 284 ILE B CA 1
ATOM 4913 C C . ILE B 1 284 ? -1.611 4.188 -0.157 1 98.38 284 ILE B C 1
ATOM 4915 O O . ILE B 1 284 ? -2.707 3.801 -0.571 1 98.38 284 ILE B O 1
ATOM 4919 N N . MET B 1 285 ? -1.48 5.219 0.692 1 98.69 285 MET B N 1
ATOM 4920 C CA . MET B 1 285 ? -2.688 5.93 1.101 1 98.69 285 MET B CA 1
ATOM 4921 C C . MET B 1 285 ? -3.365 6.582 -0.099 1 98.69 285 MET B C 1
ATOM 4923 O O . MET B 1 285 ? -4.594 6.559 -0.213 1 98.69 285 MET B O 1
ATOM 4927 N N . SER B 1 286 ? -2.59 7.191 -0.975 1 98.81 286 SER B N 1
ATOM 4928 C CA . SER B 1 286 ? -3.158 7.781 -2.184 1 98.81 286 SER B CA 1
ATOM 4929 C C . SER B 1 286 ? -3.881 6.73 -3.023 1 98.81 286 SER B C 1
ATOM 4931 O O . SER B 1 286 ? -4.949 7 -3.578 1 98.81 286 SER B O 1
ATOM 4933 N N . THR B 1 287 ? -3.275 5.559 -3.117 1 98.62 287 THR B N 1
ATOM 4934 C CA . THR B 1 287 ? -3.873 4.461 -3.869 1 98.62 287 THR B CA 1
ATOM 4935 C C . THR B 1 287 ? -5.191 4.027 -3.232 1 98.62 287 THR B C 1
ATOM 4937 O O . THR B 1 287 ? -6.203 3.881 -3.922 1 98.62 287 THR B O 1
ATOM 4940 N N . LYS B 1 288 ? -5.199 3.861 -1.92 1 98.25 288 LYS B N 1
ATOM 4941 C CA . LYS B 1 288 ? -6.41 3.471 -1.202 1 98.25 288 LYS B CA 1
ATOM 4942 C C . LYS B 1 288 ? -7.488 4.543 -1.317 1 98.25 288 LYS B C 1
ATOM 4944 O O . LYS B 1 288 ? -8.672 4.23 -1.417 1 98.25 288 LYS B O 1
ATOM 4949 N N . TRP B 1 289 ? -7.035 5.805 -1.271 1 98.69 289 TRP B N 1
ATOM 4950 C CA . TRP B 1 289 ? -7.949 6.926 -1.464 1 98.69 289 TRP B CA 1
ATOM 4951 C C . TRP B 1 289 ? -8.656 6.828 -2.812 1 98.69 289 TRP B C 1
ATOM 4953 O O . TRP B 1 289 ? -9.883 6.957 -2.889 1 98.69 289 TRP B O 1
ATOM 4963 N N . ALA B 1 290 ? -7.926 6.512 -3.859 1 98.44 290 ALA B N 1
ATOM 4964 C CA . ALA B 1 290 ? -8.477 6.348 -5.203 1 98.44 290 ALA B CA 1
ATOM 4965 C C . ALA B 1 290 ? -9.414 5.148 -5.27 1 98.44 290 ALA B C 1
ATOM 4967 O O . ALA B 1 290 ? -10.469 5.207 -5.91 1 98.44 290 ALA B O 1
ATOM 4968 N N . MET B 1 291 ? -9.07 4.055 -4.621 1 98.06 291 MET B N 1
ATOM 4969 C CA . MET B 1 291 ? -9.883 2.842 -4.625 1 98.06 291 MET B CA 1
ATOM 4970 C C . MET B 1 291 ? -11.258 3.111 -4.027 1 98.06 291 MET B C 1
ATOM 4972 O O . MET B 1 291 ? -12.227 2.408 -4.336 1 98.06 291 MET B O 1
ATOM 4976 N N . SER B 1 292 ? -11.352 4.141 -3.154 1 97.06 292 SER B N 1
ATOM 4977 C CA . SER B 1 292 ? -12.625 4.473 -2.523 1 97.06 292 SER B CA 1
ATOM 4978 C C . SER B 1 292 ? -13.539 5.211 -3.486 1 97.06 292 SER B C 1
ATOM 4980 O O . SER B 1 292 ? -14.727 5.406 -3.201 1 97.06 292 SER B O 1
ATOM 4982 N N . GLY B 1 293 ? -13.016 5.668 -4.609 1 97 293 GLY B N 1
ATOM 4983 C CA . GLY B 1 293 ? -13.781 6.418 -5.59 1 97 293 GLY B CA 1
ATOM 4984 C C . GLY B 1 293 ? -13.508 7.91 -5.551 1 97 293 GLY B C 1
ATOM 4985 O O . GLY B 1 293 ? -13.969 8.648 -6.422 1 97 293 GLY B O 1
ATOM 4986 N N . ALA B 1 294 ? -12.703 8.383 -4.602 1 97.44 294 ALA B N 1
ATOM 4987 C CA . ALA B 1 294 ? -12.391 9.805 -4.469 1 97.44 294 ALA B CA 1
ATOM 4988 C C . ALA B 1 294 ? -11.258 10.203 -5.406 1 97.44 294 ALA B C 1
ATOM 4990 O O . ALA B 1 294 ? -10.438 9.367 -5.793 1 97.44 294 ALA B O 1
ATOM 4991 N N . GLU B 1 295 ? -11.242 11.461 -5.797 1 97.62 295 GLU B N 1
ATOM 4992 C CA . GLU B 1 295 ? -10.109 11.969 -6.562 1 97.62 295 GLU B CA 1
ATOM 4993 C C . GLU B 1 295 ? -8.836 11.984 -5.719 1 97.62 295 GLU B C 1
ATOM 4995 O O . GLU B 1 295 ? -8.82 12.555 -4.625 1 97.62 295 GLU B O 1
ATOM 5000 N N . SER B 1 296 ? -7.832 11.344 -6.188 1 98.44 296 SER B N 1
ATOM 5001 C CA . SER B 1 296 ? -6.543 11.25 -5.512 1 98.44 296 SER B CA 1
ATOM 5002 C C . SER B 1 296 ? -5.402 11.664 -6.438 1 98.44 296 SER B C 1
ATOM 5004 O O . SER B 1 296 ? -5.191 11.047 -7.484 1 98.44 296 SER B O 1
ATOM 5006 N N . ILE B 1 297 ? -4.715 12.711 -6.078 1 98.75 297 ILE B N 1
ATOM 5007 C CA . ILE B 1 297 ? -3.541 13.172 -6.82 1 98.75 297 ILE B CA 1
ATOM 5008 C C . ILE B 1 297 ? -2.277 12.883 -6.012 1 98.75 297 ILE B C 1
ATOM 5010 O O . ILE B 1 297 ? -2.141 13.336 -4.875 1 98.75 297 ILE B O 1
ATOM 5014 N N . LEU B 1 298 ? -1.399 12.07 -6.547 1 98.88 298 LEU B N 1
ATOM 5015 C CA . LEU B 1 298 ? -0.092 11.797 -5.957 1 98.88 298 LEU B CA 1
ATOM 5016 C C . LEU B 1 298 ? 1.01 12.531 -6.715 1 98.88 298 LEU B C 1
ATOM 5018 O O . LEU B 1 298 ? 1.094 12.438 -7.941 1 98.88 298 LEU B O 1
ATOM 5022 N N . LYS B 1 299 ? 1.783 13.312 -6.051 1 98.88 299 LYS B N 1
ATOM 5023 C CA . LYS B 1 299 ? 2.977 13.93 -6.617 1 98.88 299 LYS B CA 1
ATOM 5024 C C . LYS B 1 299 ? 4.234 13.469 -5.887 1 98.88 299 LYS B C 1
ATOM 5026 O O . LYS B 1 299 ? 4.348 13.633 -4.672 1 98.88 299 LYS B O 1
ATOM 5031 N N . ILE B 1 300 ? 5.133 12.883 -6.625 1 98.81 300 ILE B N 1
ATOM 5032 C CA . ILE B 1 300 ? 6.395 12.367 -6.102 1 98.81 300 ILE B CA 1
ATOM 5033 C C . ILE B 1 300 ? 7.547 13.273 -6.535 1 98.81 300 ILE B C 1
ATOM 5035 O O . ILE B 1 300 ? 7.613 13.688 -7.695 1 98.81 300 ILE B O 1
ATOM 5039 N N . TYR B 1 301 ? 8.422 13.562 -5.668 1 98.69 301 TYR B N 1
ATOM 5040 C CA . TYR B 1 301 ? 9.539 14.469 -5.91 1 98.69 301 TYR B CA 1
ATOM 5041 C C . TYR B 1 301 ? 10.867 13.75 -5.742 1 98.69 301 TYR B C 1
ATOM 5043 O O . TYR B 1 301 ? 11.312 13.508 -4.621 1 98.69 301 TYR B O 1
ATOM 5051 N N . PRO B 1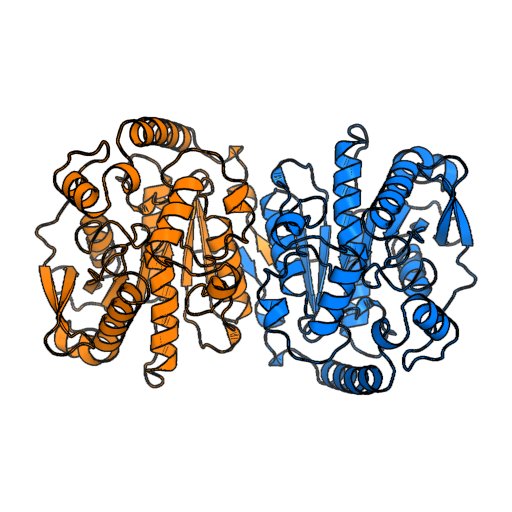 302 ? 11.578 13.469 -6.836 1 98.31 302 PRO B N 1
ATOM 5052 C CA . PRO B 1 302 ? 12.812 12.672 -6.809 1 98.31 302 PRO B CA 1
ATOM 5053 C C . PRO B 1 302 ? 13.859 13.242 -5.859 1 98.31 302 PRO B C 1
ATOM 5055 O O . PRO B 1 302 ? 14.289 14.383 -6.023 1 98.31 302 PRO B O 1
ATOM 5058 N N . GLY B 1 303 ? 14.211 12.477 -4.906 1 97.81 303 GLY B N 1
ATOM 5059 C CA . GLY B 1 303 ? 15.312 12.781 -4.004 1 97.81 303 GLY B CA 1
ATOM 5060 C C . GLY B 1 303 ? 14.906 13.68 -2.854 1 97.81 303 GLY B C 1
ATOM 5061 O O . GLY B 1 303 ? 15.672 13.867 -1.906 1 97.81 303 GLY B O 1
ATOM 5062 N N . ALA B 1 304 ? 13.766 14.289 -2.865 1 98 304 ALA B N 1
ATOM 5063 C CA . ALA B 1 304 ? 13.359 15.203 -1.805 1 98 304 ALA B CA 1
ATOM 5064 C C . ALA B 1 304 ? 13.266 14.484 -0.464 1 98 304 ALA B C 1
ATOM 5066 O O . ALA B 1 304 ? 12.727 13.375 -0.386 1 98 304 ALA B O 1
ATOM 5067 N N . PRO B 1 305 ? 13.836 15.062 0.569 1 96.81 305 PRO B N 1
ATOM 5068 C CA . PRO B 1 305 ? 13.766 14.469 1.903 1 96.81 305 PRO B CA 1
ATOM 5069 C C . PRO B 1 305 ? 12.477 14.82 2.641 1 96.81 305 PRO B C 1
ATOM 5071 O O . PRO B 1 305 ? 11.688 15.641 2.158 1 96.81 305 PRO B O 1
ATOM 5074 N N . HIS B 1 306 ? 12.258 14.164 3.773 1 96.69 306 HIS B N 1
ATOM 5075 C CA . HIS B 1 306 ? 11.125 14.477 4.633 1 96.69 306 HIS B CA 1
ATOM 5076 C C . HIS B 1 306 ? 11.109 15.953 5.016 1 96.69 306 HIS B C 1
ATOM 5078 O O . HIS B 1 306 ? 12.148 16.516 5.379 1 96.69 306 HIS B O 1
ATOM 5084 N N . GLY B 1 307 ? 9.922 16.594 4.855 1 95.5 307 GLY B N 1
ATOM 5085 C CA . GLY B 1 307 ? 9.773 17.984 5.262 1 95.5 307 GLY B CA 1
ATOM 5086 C C . GLY B 1 307 ? 10.234 18.969 4.203 1 95.5 307 GLY B C 1
ATOM 5087 O O . GLY B 1 307 ? 10.281 20.172 4.449 1 95.5 307 GLY B O 1
ATOM 5088 N N . PHE B 1 308 ? 10.523 18.516 3.014 1 94.81 308 PHE B N 1
ATOM 5089 C CA . PHE B 1 308 ? 11.18 19.328 1.996 1 94.81 308 PHE B CA 1
ATOM 5090 C C . PHE B 1 308 ? 10.328 20.531 1.632 1 94.81 308 PHE B C 1
ATOM 5092 O O . PHE B 1 308 ? 10.844 21.516 1.109 1 94.81 308 PHE B O 1
ATOM 5099 N N . SER B 1 309 ? 9.031 20.5 1.876 1 91.88 309 SER B N 1
ATOM 5100 C CA . SER B 1 309 ? 8.148 21.609 1.522 1 91.88 309 SER B CA 1
ATOM 5101 C C . SER B 1 309 ? 8.391 22.812 2.418 1 91.88 309 SER B C 1
ATOM 5103 O O . SER B 1 309 ? 7.941 23.922 2.111 1 91.88 309 SER B O 1
ATOM 5105 N N . PHE B 1 310 ? 9.125 22.656 3.527 1 88.12 310 PHE B N 1
ATOM 5106 C CA . PHE B 1 310 ? 9.375 23.719 4.488 1 88.12 310 PHE B CA 1
ATOM 5107 C C . PHE B 1 310 ? 10.711 24.391 4.211 1 88.12 310 PHE B C 1
ATOM 5109 O O . PHE B 1 310 ? 11.023 25.422 4.809 1 88.12 310 PHE B O 1
ATOM 5116 N N . PHE B 1 311 ? 11.484 23.812 3.412 1 86.75 311 PHE B N 1
ATOM 5117 C CA . PHE B 1 311 ? 12.836 24.328 3.232 1 86.75 311 PHE B CA 1
ATOM 5118 C C . PHE B 1 311 ? 12.82 25.594 2.385 1 86.75 311 PHE B C 1
ATOM 5120 O O . PHE B 1 311 ? 11.875 25.828 1.627 1 86.75 311 PHE B O 1
ATOM 5127 N N . PRO B 1 312 ? 13.797 26.438 2.648 1 81.94 312 PRO B N 1
ATOM 5128 C CA . PRO B 1 312 ? 13.867 27.672 1.856 1 81.94 312 PRO B CA 1
ATOM 5129 C C . PRO B 1 312 ? 13.883 27.406 0.353 1 81.94 312 PRO B C 1
ATOM 5131 O O . PRO B 1 312 ? 14.555 26.484 -0.107 1 81.94 312 PRO B O 1
ATOM 5134 N N . VAL B 1 313 ? 13.117 28.203 -0.27 1 82.38 313 VAL B N 1
ATOM 5135 C CA . VAL B 1 313 ? 13.156 28.172 -1.728 1 82.38 313 VAL B CA 1
ATOM 5136 C C . VAL B 1 313 ? 14.562 28.5 -2.219 1 82.38 313 VAL B C 1
ATOM 5138 O O . VAL B 1 313 ? 15.203 29.422 -1.7 1 82.38 313 VAL B O 1
ATOM 5141 N N . GLY B 1 314 ? 15.023 27.719 -3.186 1 81.06 314 GLY B N 1
ATOM 5142 C CA . GLY B 1 314 ? 16.359 27.922 -3.707 1 81.06 314 GLY B CA 1
ATOM 5143 C C . GLY B 1 314 ? 17.344 26.844 -3.271 1 81.06 314 GLY B C 1
ATOM 5144 O O . GLY B 1 314 ? 18.391 26.672 -3.896 1 81.06 314 GLY B O 1
ATOM 5145 N N . GLY B 1 315 ? 17.109 26.125 -2.123 1 83.12 315 GLY B N 1
ATOM 5146 C CA . GLY B 1 315 ? 17.969 25.031 -1.692 1 83.12 315 GLY B CA 1
ATOM 5147 C C . GLY B 1 315 ? 17.891 23.812 -2.604 1 83.12 315 GLY B C 1
ATOM 5148 O O . GLY B 1 315 ? 18.922 23.266 -2.992 1 83.12 315 GLY B O 1
ATOM 5149 N N . THR B 1 316 ? 16.766 23.422 -2.885 1 90.19 316 THR B N 1
ATOM 5150 C CA . THR B 1 316 ? 16.5 22.375 -3.871 1 90.19 316 THR B CA 1
ATOM 5151 C C . THR B 1 316 ? 15.305 22.766 -4.75 1 90.19 316 THR B C 1
ATOM 5153 O O . THR B 1 316 ? 14.391 23.453 -4.301 1 90.19 316 THR B O 1
ATOM 5156 N N . GLU B 1 317 ? 15.273 22.328 -5.992 1 95.06 317 GLU B N 1
ATOM 5157 C CA . GLU B 1 317 ? 14.188 22.609 -6.934 1 95.06 317 GLU B CA 1
ATOM 5158 C C . GLU B 1 317 ? 12.898 21.922 -6.492 1 95.06 317 GLU B C 1
ATOM 5160 O O . GLU B 1 317 ? 11.805 22.344 -6.863 1 95.06 317 GLU B O 1
ATOM 5165 N N . GLN B 1 318 ? 12.992 20.875 -5.656 1 96.75 318 GLN B N 1
ATOM 5166 C CA . GLN B 1 318 ? 11.844 20.062 -5.262 1 96.75 318 GLN B CA 1
ATOM 5167 C C . GLN B 1 318 ? 10.906 20.859 -4.359 1 96.75 318 GLN B C 1
ATOM 5169 O O . GLN B 1 318 ? 9.688 20.672 -4.414 1 96.75 318 GLN B O 1
ATOM 5174 N N . THR B 1 319 ? 11.461 21.781 -3.518 1 95.5 319 THR B N 1
ATOM 5175 C CA . THR B 1 319 ? 10.633 22.625 -2.658 1 95.5 319 THR B CA 1
ATOM 5176 C C . THR B 1 319 ? 9.734 23.531 -3.492 1 95.5 319 THR B C 1
ATOM 5178 O O . THR B 1 319 ? 8.523 23.578 -3.281 1 95.5 319 THR B O 1
ATOM 5181 N N . GLU B 1 320 ? 10.305 24.219 -4.445 1 94.62 320 GLU B N 1
ATOM 5182 C CA . GLU B 1 320 ? 9.555 25.125 -5.305 1 94.62 320 GLU B CA 1
ATOM 5183 C C . GLU B 1 320 ? 8.492 24.391 -6.109 1 94.62 320 GLU B C 1
ATOM 5185 O O . GLU B 1 320 ? 7.363 24.859 -6.238 1 94.62 320 GLU B O 1
ATOM 5190 N N . GLU B 1 321 ? 8.914 23.281 -6.629 1 96.5 321 GLU B N 1
ATOM 5191 C CA . GLU B 1 321 ? 7.98 22.484 -7.426 1 96.5 321 GLU B CA 1
ATOM 5192 C C . GLU B 1 321 ? 6.781 22.047 -6.594 1 96.5 321 GLU B C 1
ATOM 5194 O O . GLU B 1 321 ? 5.641 22.109 -7.055 1 96.5 321 GLU B O 1
ATOM 5199 N N . CYS B 1 322 ? 7.004 21.594 -5.418 1 97.5 322 CYS B N 1
ATOM 5200 C CA . CYS B 1 322 ? 5.941 21.141 -4.527 1 97.5 322 CYS B CA 1
ATOM 5201 C C . CYS B 1 322 ? 4.988 22.281 -4.191 1 97.5 322 CYS B C 1
ATOM 5203 O O . CYS B 1 322 ? 3.77 22.125 -4.281 1 97.5 322 CYS B O 1
ATOM 5205 N N . LEU B 1 323 ? 5.535 23.438 -3.826 1 95.69 323 LEU B N 1
ATOM 5206 C CA . LEU B 1 323 ? 4.719 24.594 -3.473 1 95.69 323 LEU B CA 1
ATOM 5207 C C . LEU B 1 323 ? 3.877 25.047 -4.66 1 95.69 323 LEU B C 1
ATOM 5209 O O . LEU B 1 323 ? 2.713 25.422 -4.5 1 95.69 323 LEU B O 1
ATOM 5213 N N . LYS B 1 324 ? 4.48 25 -5.82 1 95.75 324 LYS B N 1
ATOM 5214 C CA . LYS B 1 324 ? 3.742 25.328 -7.039 1 95.75 324 LYS B CA 1
ATOM 5215 C C . LYS B 1 324 ? 2.596 24.359 -7.27 1 95.75 324 LYS B C 1
ATOM 5217 O O . LYS B 1 324 ? 1.48 24.766 -7.605 1 95.75 324 LYS B O 1
ATOM 5222 N N . ASP B 1 325 ? 2.869 23.078 -7.133 1 97.75 325 ASP B N 1
ATOM 5223 C CA . ASP B 1 325 ? 1.848 22.047 -7.328 1 97.75 325 ASP B CA 1
ATOM 5224 C C . ASP B 1 325 ? 0.696 22.234 -6.34 1 97.75 325 ASP B C 1
ATOM 5226 O O . ASP B 1 325 ? -0.472 22.094 -6.707 1 97.75 325 ASP B O 1
ATOM 5230 N N . ILE B 1 326 ? 0.999 22.516 -5.074 1 97.69 326 ILE B N 1
ATOM 5231 C CA . ILE B 1 326 ? -0.018 22.734 -4.055 1 97.69 326 ILE B CA 1
ATOM 5232 C C . ILE B 1 326 ? -0.892 23.922 -4.441 1 97.69 326 ILE B C 1
ATOM 5234 O O . ILE B 1 326 ? -2.121 23.859 -4.371 1 97.69 326 ILE B O 1
ATOM 5238 N N . GLY B 1 327 ? -0.259 25 -4.859 1 95.94 327 GLY B N 1
ATOM 5239 C CA . GLY B 1 327 ? -1.014 26.156 -5.332 1 95.94 327 GLY B CA 1
ATOM 5240 C C . GLY B 1 327 ? -1.935 25.828 -6.492 1 95.94 327 GLY B C 1
ATOM 5241 O O . GLY B 1 327 ? -3.098 26.234 -6.504 1 95.94 327 GLY B O 1
ATOM 5242 N N . THR B 1 328 ? -1.412 25.125 -7.477 1 97.25 328 THR B N 1
ATOM 5243 C CA . THR B 1 328 ? -2.197 24.719 -8.633 1 97.25 328 THR B CA 1
ATOM 5244 C C . THR B 1 328 ? -3.4 23.875 -8.211 1 97.25 328 THR B C 1
ATOM 5246 O O . THR B 1 328 ? -4.52 24.109 -8.664 1 97.25 328 THR B O 1
ATOM 5249 N N . PHE B 1 329 ? -3.166 22.969 -7.332 1 97.81 329 PHE B N 1
ATOM 5250 C CA . PHE B 1 329 ? -4.227 22.109 -6.828 1 97.81 329 PHE B CA 1
ATOM 5251 C C . PHE B 1 329 ? -5.355 22.938 -6.219 1 97.81 329 PHE B C 1
ATOM 5253 O O . PHE B 1 329 ? -6.527 22.719 -6.531 1 97.81 329 PHE B O 1
ATOM 5260 N N . MET B 1 330 ? -5.008 23.844 -5.328 1 97 330 MET B N 1
ATOM 5261 C CA . MET B 1 330 ? -6 24.672 -4.641 1 97 330 MET B CA 1
ATOM 5262 C C . MET B 1 330 ? -6.738 25.562 -5.625 1 97 330 MET B C 1
ATOM 5264 O O . MET B 1 330 ? -7.965 25.656 -5.594 1 97 330 MET B O 1
ATOM 5268 N N . ARG B 1 331 ? -6.039 26.125 -6.555 1 95.75 331 ARG B N 1
ATOM 5269 C CA . ARG B 1 331 ? -6.641 27.062 -7.5 1 95.75 331 ARG B CA 1
ATOM 5270 C C . ARG B 1 331 ? -7.621 26.344 -8.43 1 95.75 331 ARG B C 1
ATOM 5272 O O . ARG B 1 331 ? -8.664 26.891 -8.773 1 95.75 331 ARG B O 1
ATOM 5279 N N . GLU B 1 332 ? -7.293 25.141 -8.797 1 96.31 332 GLU B N 1
ATOM 5280 C CA . GLU B 1 332 ? -8.141 24.375 -9.695 1 96.31 332 GLU B CA 1
ATOM 5281 C C . GLU B 1 332 ? -9.492 24.062 -9.055 1 96.31 332 GLU B C 1
ATOM 5283 O O . GLU B 1 332 ? -10.461 23.766 -9.758 1 96.31 332 GLU B O 1
ATOM 5288 N N . ARG B 1 333 ? -9.594 24.188 -7.77 1 94.44 333 ARG B N 1
ATOM 5289 C CA . ARG B 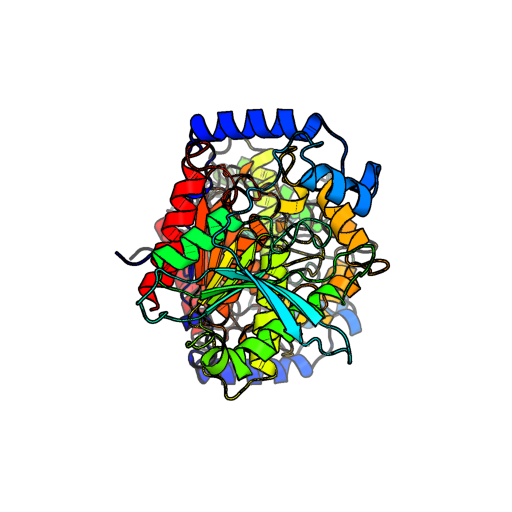1 333 ? -10.781 23.734 -7.055 1 94.44 333 ARG B CA 1
ATOM 5290 C C . ARG B 1 333 ? -11.578 24.906 -6.504 1 94.44 333 ARG B C 1
ATOM 5292 O O . ARG B 1 333 ? -12.594 24.703 -5.832 1 94.44 333 ARG B O 1
ATOM 5299 N N . LEU B 1 334 ? -10.977 26.078 -6.684 1 92.81 334 LEU B N 1
ATOM 5300 C CA . LEU B 1 334 ? -11.672 27.297 -6.301 1 92.81 334 LEU B CA 1
ATOM 5301 C C . LEU B 1 334 ? -12.422 27.891 -7.492 1 92.81 334 LEU B C 1
ATOM 5303 O O . LEU B 1 334 ? -11.945 27.812 -8.625 1 92.81 334 LEU B O 1
#

Secondary structure (DSSP, 8-state):
-PPPPSEEE-GGGG-GGGS-HHHHHHHHHHHHHHTSS--HHHH-HHHHHHHHHHT-SSSPPP---TT-EEEEEE-SSTT-EEEEEEE--STT---S-EEEEE--STTTS--TTTTHHHHHHHHHHHT-EEEEE----TTTSTTTHHHHHHHHHHHHHHHHHHHHHSS-EEEEEEETHHHHHHHHHHHHHHHH-TTS---SEEEEES----TT--SHHHHH----SSS-HHHHHHHHHHHSTT--TTGGGSTTT-GGGS-GGGS-PPPEEEEEEEE-TTHHHHHHHHHHHHHTTS-EEEEEEEEEETTGGGSPTTS-HHHHHHHHHHHHHHHHT-/-PPPPSEEE-GGGG-GGGS-HHHHHHHHHHHHHHTSS--HHHH-HHHHHHHHHHT-SSSPPP---TT-EEEEEE-SSTT-EEEEEEE--STT---S-EEEEE--STTTS--TTTTHHHHHHHHHHHT-EEEEE----TTTSTTTHHHHHHHHHHHHHHHHHHHHHSS-EEEEEEETHHHHHHHHHHHHHHHH-TTS---SEEEEES----TT--SHHHHH----SSS-HHHHHHHHHHHSTT--TTGGGSTTT-GGGS-GGGS-PPPEEEEEEEESTTHHHHHHHHHHHHHTTS-EEEEEEEEEETTGGGSPTTS-HHHHHHHHHHHHHHHHT-

InterPro domains:
  IPR013094 Alpha/beta hydrolase fold-3 [PF07859] (101-308)
  IPR029058 Alpha/Beta hydrolase fold [G3DSA:3.40.50.1820] (4-333)
  IPR029058 Alpha/Beta hydrolase fold [SSF53474] (47-334)
  IPR050300 GDXG lipolytic enzyme [PTHR48081] (59-332)

Organism: NCBI:txid717836

Nearest PDB structures (foldseek):
  7cip-assembly2_B  TM=8.682E-01  e=1.256E-21  Erythrobacter longus
  7cih-assembly4_D  TM=8.662E-01  e=1.333E-21  Erythrobacter longus
  6kf5-assembly1_C  TM=8.817E-01  e=5.871E-21  Erythrobacter longus
  7w8n-assembly1_C  TM=8.677E-01  e=2.882E-21  Erythrobacter longus
  6kf1-assembly1_A  TM=8.706E-01  e=7.442E-21  Erythrobacter longus